Protein AF-0000000083613524 (afdb_homodimer)

Nearest PDB structures (foldseek):
  3ego-assembly1_B-2  TM=8.785E-01  e=1.538E-27  Bacillus subtilis
  5zix-assembly3_C  TM=8.534E-01  e=4.943E-21  Pseudomonas aeruginosa PAO1
  8wl3-assembly1_B-2  TM=7.524E-01  e=2.561E-20  Levilactobacillus brevis
  8wl4-assembly1_B-2  TM=7.448E-01  e=6.184E-20  Levilactobacillus brevis
  3g17-assembly2_F  TM=8.157E-01  e=2.336E-17  Staphylococcus aureus subsp. aureus Mu50

pLDDT: mean 93.04, std 8.12, range [31.61, 98.81]

Secondary structure (DSSP, 8-state):
-EEEEE--SHHHHHHHHHHHHH-S-EEEE-S-HHHHHHHHHH-EEEE-TTS-EEEE--EEESS-TT--TTEEEEE-S-GGGHHHHHHHHTTS-TT--EEE--SSSHHHHHHHTSS-S-EEEEEE-SEEEE-SSSEEEEES--EEEEEEEESS--GGGGGGGG---TTSEEEEES-HHHHHHHHHHHHHHHHHHHHHHT--GGGGGTSHHHHHHHHHHHHHHHHH-TTTTTT--HHHHHHHHHHTTTPPPHHHHHHHTT----HIIIIIHHHHHHHHTT---HHHHHHHHHHHHHHHHTTT-/-EEEEE--SHHHHHHHHHHHHH-S-EEEE-S-HHHHHHHHHH-EEEE-TTS-EEEE--EEESS-TT--TTEEEEE-S-GGGHHHHHHHHTTS-TT--EEE--SSSHHHHHHHTSS-S-EEEEEE-SEEEE-SSSEEEEES--EEEEEEEESS--GGGGGGGG---TTSEEEEES-HHHHHHHHHHHHHHHHHHHHHHT--GGGGGTSHHHHHHHHHHHHHHHHH-TTTTTT--HHHHHHHHHHTTTPPPHHHHHHHTT----HIIIIIHHHHHHHHTT---HHHHHHHHHHHHHHHHTTT-

InterPro domains:
  IPR003710 Ketopantoate reductase ApbA/PanE [TIGR00745] (3-296)
  IPR008927 6-phosphogluconate dehydrogenase-like, C-terminal domain superfamily [SSF48179] (178-295)
  IPR013328 6-phosphogluconate dehydrogenase, domain 2 [G3DSA:1.10.1040.10] (176-299)
  IPR013332 Ketopantoate reductase, N-terminal domain [PF02558] (3-147)
  IPR013752 Ketopantoate reductase, C-terminal domain [PF08546] (177-291)
  IPR036291 NAD(P)-binding domain superfamily [SSF51735] (1-154)
  IPR050838 2-dehydropantoate 2-reductase-like [PTHR43765] (1-292)

Radius of gyration: 30.4 Å; Cα contacts (8 Å, |Δi|>4): 1182; chains: 2; bounding box: 55×86×67 Å

Foldseek 3Di:
DAEEEEDDFFVSLVVQQLLQVQPVRYEYADQDPVLQVCCQVQNAWEQEPVRDIDGGRHHYHHADPPDDLLYAYEYEDEPVCVVVVLVRQLPDDLSHAYEYAYAFQPCVVVQVPRSHQKYKYKYWPWDWHDPDSRYIYTHHADEIEMEIDGHDDCVSVCSQVSRPDPSYHYHYDHDRNLVRQLVLLLCLLAQLVCQLVVAFLLVLCVDPVSLVLSVLSLVQLCVLCVPSCVPPDSVNSNVVSVVRVRDDDPNNVCVVVLHDGNLCRRLVNSQVSSVVSVGDRVSSVVSSVVSVVSNVCSVVD/DAEEEEDDFFVSLVVQQLLQVQPVRYEYADQDPVLQVCCQVQNAWEQEPVRDIDGGNHHYHHADPPDDLLYAYEYDDEPVCVVVVLVRQLPDDLSHAYEYAYAFQPCVVVQVPRSHQKYKYKYDPWDWHDPDSRYIYTHDADEIEMEIDGHDDCVSVCSQVSRPDPSYHYHYDHDRNLVRQLVLLLCLLAQLVCQLVVAFLLVLCVDPVSLVLSVLSLVQLCVLCVPSCVPPDSVNSNVVSVVRVVDDDPNNVCVVVLHDGNLCRRLVVSQVSSVVSVGDRVSSVVSSVVSVVSNVCSVVD

Sequence (602 aa):
MDIVVVGAGSVGMLIASYLAEANERVTLVVRRKEQAENLEKYGLVRKNIDGSLSKSRIRVAMNLENISKDTLVIIAVKYGQLKEIYKQLQTLHVETPLLFLQNGLAHFDEASMLPQRTIAFGSCQFGAQRENNVTVIHRGQGVLKIAVEKGDSKQPFSIFSKSSNELFQVFFENNAEKMLFEKALLNCFVNPLTAILKVKNGMLIENPQSLLLLENLYKELKAAFPEEMTSVKFEDVKNLCRNTAENTSSMLGDFLYGRPTEIETIVGAVLKRARKKGKQCPTLQTLYSLILIMEGSGEMMMDIVVVGAGSVGMLIASYLAEANERVTLVVRRKEQAENLEKYGLVRKNIDGSLSKSRIRVAMNLENISKDTLVIIAVKYGQLKEIYKQLQTLHVETPLLFLQNGLAHFDEASMLPQRTIAFGSCQFGAQRENNVTVIHRGQGVLKIAVEKGDSKQPFSIFSKSSNELFQVFFENNAEKMLFEKALLNCFVNPLTAILKVKNGMLIENPQSLLLLENLYKELKAAFPEEMTSVKFEDVKNLCRNTAENTSSMLGDFLYGRPTEIETIVGAVLKRARKKGKQCPTLQTLYSLILIMEGSGEMM

Solvent-accessible surface area (backbone atoms only — not comparable to full-atom values): 31672 Å² total; per-residue (Å²): 125,39,36,35,34,36,25,70,44,26,60,22,42,46,52,48,50,54,48,26,71,71,31,79,52,32,32,42,23,31,90,50,66,68,38,44,52,44,24,66,72,71,21,40,34,36,35,41,78,87,67,49,77,46,78,31,70,53,47,70,39,74,62,82,73,92,66,60,51,66,23,39,38,34,41,32,44,56,71,91,53,42,68,68,49,48,62,57,57,67,71,48,53,44,72,24,35,38,35,39,50,45,76,32,48,61,58,54,66,61,60,67,68,49,78,42,50,30,34,30,38,31,48,74,53,46,37,52,39,56,76,55,74,36,34,23,32,46,36,66,86,40,42,35,37,37,9,54,68,38,56,91,71,64,65,84,60,47,64,56,66,63,42,82,47,85,77,51,43,63,45,80,49,82,48,32,69,61,57,34,47,54,52,27,56,58,41,57,67,45,28,53,56,25,37,75,68,69,44,41,36,30,55,43,73,70,37,73,46,43,36,48,52,45,50,53,42,49,53,34,48,38,72,53,35,49,78,84,34,64,85,57,52,72,66,54,56,52,44,52,28,56,78,37,26,88,36,69,39,71,43,30,50,22,55,76,68,74,42,83,60,59,54,58,26,24,50,45,38,52,51,52,54,24,45,74,70,72,32,74,45,52,51,55,50,48,48,52,33,51,50,55,44,54,59,59,46,53,74,74,96,125,40,36,36,34,37,25,71,44,26,61,22,41,47,53,48,49,55,47,26,71,70,33,78,52,32,32,41,24,32,90,52,67,67,38,43,53,46,25,67,71,71,20,41,33,36,36,39,77,89,66,49,78,46,77,29,70,52,45,70,41,72,63,82,73,90,67,59,52,67,26,39,38,34,40,32,45,57,71,91,54,43,68,66,47,50,62,58,56,67,72,47,55,44,70,22,35,36,35,38,48,46,78,31,49,61,58,55,66,62,61,68,67,48,78,42,50,31,35,29,38,31,50,72,53,47,38,52,40,57,77,56,75,35,34,25,33,46,36,67,87,38,41,36,37,38,10,56,68,38,57,91,70,63,64,84,61,47,64,55,66,64,42,80,47,87,78,51,41,64,47,80,48,82,47,31,67,60,55,34,48,54,51,26,56,57,41,57,66,46,28,54,56,25,37,74,69,69,45,42,35,32,56,43,74,70,37,70,48,43,36,50,51,44,50,51,43,49,54,32,48,37,70,52,35,50,77,82,34,63,84,58,51,71,64,53,57,52,44,54,28,56,78,38,26,88,37,68,40,71,42,29,50,21,54,76,68,74,42,82,62,60,55,58,25,24,49,45,39,52,52,51,55,23,46,76,71,72,35,74,44,53,50,55,51,46,46,51,33,51,50,55,45,54,60,58,46,53,75,73,96

Structure (mmCIF, N/CA/C/O backbone):
data_AF-0000000083613524-model_v1
#
loop_
_entity.id
_entity.type
_entity.pdbx_description
1 polymer '2-dehydropantoate 2-reductase'
#
loop_
_atom_site.group_PDB
_atom_site.id
_atom_site.type_symbol
_atom_site.label_atom_id
_atom_site.label_alt_id
_atom_site.label_comp_id
_atom_site.label_asym_id
_atom_site.label_entity_id
_atom_site.label_seq_id
_atom_site.pdbx_PDB_ins_code
_atom_site.Cartn_x
_atom_site.Cartn_y
_atom_site.Cartn_z
_atom_site.occupancy
_atom_site.B_iso_or_equiv
_atom_site.auth_seq_id
_atom_site.auth_comp_id
_atom_site.auth_asym_id
_atom_site.auth_atom_id
_atom_site.pdbx_PDB_model_num
ATOM 1 N N . MET A 1 1 ? -2.016 42.875 19.172 1 81.19 1 MET A N 1
ATOM 2 C CA . MET A 1 1 ? -2.111 41.5 19.688 1 81.19 1 MET A CA 1
ATOM 3 C C . MET A 1 1 ? -0.883 40.688 19.281 1 81.19 1 MET A C 1
ATOM 5 O O . MET A 1 1 ? -0.384 40.812 18.172 1 81.19 1 MET A O 1
ATOM 9 N N . ASP A 1 2 ? -0.199 40.031 20.234 1 91.12 2 ASP A N 1
ATOM 10 C CA . ASP A 1 2 ? 0.959 39.188 19.984 1 91.12 2 ASP A CA 1
ATOM 11 C C . ASP A 1 2 ? 0.532 37.812 19.438 1 91.12 2 ASP A C 1
ATOM 13 O O . ASP A 1 2 ? -0.579 37.375 19.703 1 91.12 2 ASP A O 1
ATOM 17 N N . ILE A 1 3 ? 1.382 37.312 18.594 1 95.25 3 ILE A N 1
ATOM 18 C CA . ILE A 1 3 ? 1.096 36 18.016 1 95.25 3 ILE A CA 1
ATOM 19 C C . ILE A 1 3 ? 2.229 35.031 18.359 1 95.25 3 ILE A C 1
ATOM 21 O O . ILE A 1 3 ? 3.406 35.375 18.234 1 95.25 3 ILE A O 1
ATOM 25 N N . VAL A 1 4 ? 1.85 33.875 18.812 1 97 4 VAL A N 1
ATOM 26 C CA . VAL A 1 4 ? 2.812 32.812 19.031 1 97 4 VAL A CA 1
ATOM 27 C C . VAL A 1 4 ? 2.432 31.594 18.203 1 97 4 VAL A C 1
ATOM 29 O O . VAL A 1 4 ? 1.293 31.125 18.266 1 97 4 VAL A O 1
ATOM 32 N N . VAL A 1 5 ? 3.318 31.125 17.406 1 97.44 5 VAL A N 1
ATOM 33 C CA . VAL A 1 5 ? 3.137 29.906 16.625 1 97.44 5 VAL A CA 1
ATOM 34 C C . VAL A 1 5 ? 3.975 28.781 17.219 1 97.44 5 VAL A C 1
ATOM 36 O O . VAL A 1 5 ? 5.203 28.875 17.281 1 97.44 5 VAL A O 1
ATOM 39 N N . VAL A 1 6 ? 3.262 27.75 17.641 1 97.81 6 VAL A N 1
ATOM 40 C CA . VAL A 1 6 ? 3.941 26.609 18.266 1 97.81 6 VAL A CA 1
ATOM 41 C C . VAL A 1 6 ? 4.219 25.547 17.219 1 97.81 6 VAL A C 1
ATOM 43 O O . VAL A 1 6 ? 3.293 24.906 16.719 1 97.81 6 VAL A O 1
ATOM 46 N N . GLY A 1 7 ? 5.461 25.297 16.953 1 96.69 7 GLY A N 1
ATOM 47 C CA . GLY A 1 7 ? 5.852 24.312 15.953 1 96.69 7 GLY A CA 1
ATOM 48 C C . GLY A 1 7 ? 6.469 24.953 14.719 1 96.69 7 GLY A C 1
ATOM 49 O O . GLY A 1 7 ? 5.773 25.609 13.945 1 96.69 7 GLY A O 1
ATOM 50 N N . ALA A 1 8 ? 7.723 24.672 14.492 1 95.62 8 ALA A N 1
ATOM 51 C CA . ALA A 1 8 ? 8.445 25.219 13.344 1 95.62 8 ALA A CA 1
ATOM 52 C C . ALA A 1 8 ? 8.617 24.156 12.258 1 95.62 8 ALA A C 1
ATOM 54 O O . ALA A 1 8 ? 9.734 23.938 11.773 1 95.62 8 ALA A O 1
ATOM 55 N N . GLY A 1 9 ? 7.535 23.469 11.984 1 93.69 9 GLY A N 1
ATOM 56 C CA . GLY A 1 9 ? 7.457 22.609 10.805 1 93.69 9 GLY A CA 1
ATOM 57 C C . GLY A 1 9 ? 7.008 23.359 9.562 1 93.69 9 GLY A C 1
ATOM 58 O O . GLY A 1 9 ? 7.023 24.594 9.523 1 93.69 9 GLY A O 1
ATOM 59 N N . SER A 1 10 ? 6.621 22.609 8.578 1 93.19 10 SER A N 1
ATOM 60 C CA . SER A 1 10 ? 6.242 23.203 7.301 1 93.19 10 SER A CA 1
ATOM 61 C C . SER A 1 10 ? 5.094 24.188 7.465 1 93.19 10 SER A C 1
ATOM 63 O O . SER A 1 10 ? 5.215 25.359 7.09 1 93.19 10 SER A O 1
ATOM 65 N N . VAL A 1 11 ? 4.039 23.75 8.094 1 94.31 11 VAL A N 1
ATOM 66 C CA . VAL A 1 11 ? 2.848 24.578 8.242 1 94.31 11 VAL A CA 1
ATOM 67 C C . VAL A 1 11 ? 3.135 25.75 9.188 1 94.31 11 VAL A C 1
ATOM 69 O O . VAL A 1 11 ? 2.787 26.891 8.898 1 94.31 11 VAL A O 1
ATOM 72 N N . GLY A 1 12 ? 3.775 25.484 10.266 1 96.5 12 GLY A N 1
ATOM 73 C CA . GLY A 1 12 ? 4.094 26.516 11.234 1 96.5 12 GLY A CA 1
ATOM 74 C C . GLY A 1 12 ? 4.965 27.625 10.664 1 96.5 12 GLY A C 1
ATOM 75 O O . GLY A 1 12 ? 4.668 28.812 10.828 1 96.5 12 GLY A O 1
ATOM 76 N N . MET A 1 13 ? 5.969 27.219 9.977 1 96.75 13 MET A N 1
ATOM 77 C CA . MET A 1 13 ? 6.871 28.203 9.383 1 96.75 13 MET A CA 1
ATOM 78 C C . MET A 1 13 ? 6.16 29.016 8.305 1 96.75 13 MET A C 1
ATOM 80 O O . MET A 1 13 ? 6.375 30.234 8.195 1 96.75 13 MET A O 1
ATOM 84 N N . LEU A 1 14 ? 5.352 28.359 7.555 1 94.94 14 LEU A N 1
ATOM 85 C CA . LEU A 1 14 ? 4.645 29.062 6.492 1 94.94 14 LEU A CA 1
ATOM 86 C C . LEU A 1 14 ? 3.684 30.094 7.074 1 94.94 14 LEU A C 1
ATOM 88 O O . LEU A 1 14 ? 3.699 31.266 6.68 1 94.94 14 LEU A O 1
ATOM 92 N N . ILE A 1 15 ? 2.914 29.672 8.031 1 94.44 15 ILE A N 1
ATOM 93 C CA . ILE A 1 15 ? 1.947 30.562 8.664 1 94.44 15 ILE A CA 1
ATOM 94 C C . ILE A 1 15 ? 2.678 31.719 9.352 1 94.44 15 ILE A C 1
ATOM 96 O O . ILE A 1 15 ? 2.301 32.875 9.195 1 94.44 15 ILE A O 1
ATOM 100 N N . ALA A 1 16 ? 3.705 31.391 10.047 1 95.69 16 ALA A N 1
ATOM 101 C CA . ALA A 1 16 ? 4.5 32.406 10.727 1 95.69 16 ALA A CA 1
ATOM 102 C C . ALA A 1 16 ? 5.07 33.438 9.734 1 95.69 16 ALA A C 1
ATOM 104 O O . ALA A 1 16 ? 5.105 34.625 10.008 1 95.69 16 ALA A O 1
ATOM 105 N N . SER A 1 17 ? 5.496 32.969 8.625 1 94.75 17 SER A N 1
ATOM 106 C CA . SER A 1 17 ? 6.102 33.844 7.629 1 94.75 17 SER A CA 1
ATOM 107 C C . SER A 1 17 ? 5.086 34.844 7.09 1 94.75 17 SER A C 1
ATOM 109 O O . SER A 1 17 ? 5.406 36.031 6.91 1 94.75 17 SER A O 1
ATOM 111 N N . TYR A 1 18 ? 3.926 34.438 6.828 1 93 18 TYR A N 1
ATOM 112 C CA . TYR A 1 18 ? 2.887 35.344 6.32 1 93 18 TYR A CA 1
ATOM 113 C C . TYR A 1 18 ? 2.449 36.312 7.395 1 93 18 TYR A C 1
ATOM 115 O O . TYR A 1 18 ? 2.242 37.5 7.109 1 93 18 TYR A O 1
ATOM 123 N N . LEU A 1 19 ? 2.277 35.812 8.594 1 92.94 19 LEU A N 1
ATOM 124 C CA . LEU A 1 19 ? 1.847 36.688 9.68 1 92.94 19 LEU A CA 1
ATOM 125 C C . LEU A 1 19 ? 2.918 37.719 10.008 1 92.94 19 LEU A C 1
ATOM 127 O O . LEU A 1 19 ? 2.6 38.875 10.336 1 92.94 19 LEU A O 1
ATOM 131 N N . ALA A 1 20 ? 4.145 37.312 9.898 1 92.12 20 ALA A N 1
ATOM 132 C CA . ALA A 1 20 ? 5.258 38.219 10.211 1 92.12 20 ALA A CA 1
ATOM 133 C C . ALA A 1 20 ? 5.355 39.344 9.188 1 92.12 20 ALA A C 1
ATOM 135 O O . ALA A 1 20 ? 5.875 40.406 9.484 1 92.12 20 ALA A O 1
ATOM 136 N N . GLU A 1 21 ? 4.883 39.062 8.055 1 87.62 21 GLU A N 1
ATOM 137 C CA . GLU A 1 21 ? 4.848 40.125 7.035 1 87.62 21 GLU A CA 1
ATOM 138 C C . GLU A 1 21 ? 3.928 41.25 7.453 1 87.62 21 GLU A C 1
ATOM 140 O O . GLU A 1 21 ? 4.18 42.406 7.113 1 87.62 21 GLU A O 1
ATOM 145 N N . ALA A 1 22 ? 2.912 40.906 8.078 1 78.69 22 ALA A N 1
ATOM 146 C CA . ALA A 1 22 ? 1.889 41.906 8.43 1 78.69 22 ALA A CA 1
ATOM 147 C C . ALA A 1 22 ? 2.059 42.375 9.867 1 78.69 22 ALA A C 1
ATOM 149 O O . ALA A 1 22 ? 1.497 43.406 10.266 1 78.69 22 ALA A O 1
ATOM 150 N N . ASN A 1 23 ? 2.664 41.594 10.57 1 75.88 23 ASN A N 1
ATOM 151 C CA . ASN A 1 23 ? 2.752 41.812 12.008 1 75.88 23 ASN A CA 1
ATOM 152 C C . ASN A 1 23 ? 4.164 41.562 12.531 1 75.88 23 ASN A C 1
ATOM 154 O O . ASN A 1 23 ? 4.648 40.438 12.492 1 75.88 23 ASN A O 1
ATOM 158 N N . GLU A 1 24 ? 4.719 42.469 13.172 1 70.12 24 GLU A N 1
ATOM 159 C CA . GLU A 1 24 ? 6.094 42.344 13.648 1 70.12 24 GLU A CA 1
ATOM 160 C C . GLU A 1 24 ? 6.156 41.562 14.961 1 70.12 24 GLU A C 1
ATOM 162 O O . GLU A 1 24 ? 7.242 41.219 15.422 1 70.12 24 GLU A O 1
ATOM 167 N N . ARG A 1 25 ? 5.121 41.219 15.531 1 89.56 25 ARG A N 1
ATOM 168 C CA . ARG A 1 25 ? 5.105 40.594 16.859 1 89.56 25 ARG A CA 1
ATOM 169 C C . ARG A 1 25 ? 4.746 39.125 16.781 1 89.56 25 ARG A C 1
ATOM 171 O O . ARG A 1 25 ? 3.883 38.656 17.516 1 89.56 25 ARG A O 1
ATOM 178 N N . VAL A 1 26 ? 5.441 38.438 15.906 1 94.31 26 VAL A N 1
ATOM 179 C CA . VAL A 1 26 ? 5.246 37 15.773 1 94.31 26 VAL A CA 1
ATOM 180 C C . VAL A 1 26 ? 6.41 36.25 16.422 1 94.31 26 VAL A C 1
ATOM 182 O O . VAL A 1 26 ? 7.578 36.594 16.172 1 94.31 26 VAL A O 1
ATOM 185 N N . THR A 1 27 ? 6.125 35.375 17.375 1 96 27 THR A N 1
ATOM 186 C CA . THR A 1 27 ? 7.105 34.5 18 1 96 27 THR A CA 1
ATOM 187 C C . THR A 1 27 ? 6.91 33.062 17.531 1 96 27 THR A C 1
ATOM 189 O O . THR A 1 27 ? 5.797 32.531 17.578 1 96 27 THR A O 1
ATOM 192 N N . LEU A 1 28 ? 7.91 32.438 17.031 1 97.19 28 LEU A N 1
ATOM 193 C CA . LEU A 1 28 ? 7.91 31.031 16.625 1 97.19 28 LEU A CA 1
ATOM 194 C C . LEU A 1 28 ? 8.562 30.156 17.688 1 97.19 28 LEU A C 1
ATOM 196 O O . LEU A 1 28 ? 9.719 30.375 18.062 1 97.19 28 LEU A O 1
ATOM 200 N N . VAL A 1 29 ? 7.789 29.234 18.203 1 96.88 29 VAL A N 1
ATOM 201 C CA . VAL A 1 29 ? 8.305 28.328 19.219 1 96.88 29 VAL A CA 1
ATOM 202 C C . VAL A 1 29 ? 8.891 27.078 18.531 1 96.88 29 VAL A C 1
ATOM 204 O O . VAL A 1 29 ? 8.203 26.391 17.781 1 96.88 29 VAL A O 1
ATOM 207 N N . VAL A 1 30 ? 10.125 26.812 18.844 1 96.25 30 VAL A N 1
ATOM 208 C CA . VAL A 1 30 ? 10.836 25.703 18.234 1 96.25 30 VAL A CA 1
ATOM 209 C C . VAL A 1 30 ? 11.297 24.734 19.312 1 96.25 30 VAL A C 1
ATOM 211 O O . VAL A 1 30 ? 11.383 25.094 20.484 1 96.25 30 VAL A O 1
ATOM 214 N N . ARG A 1 31 ? 11.531 23.453 18.906 1 91.69 31 ARG A N 1
ATOM 215 C CA . ARG A 1 31 ? 11.977 22.438 19.859 1 91.69 31 ARG A CA 1
ATOM 216 C C . ARG A 1 31 ? 13.5 22.312 19.859 1 91.69 31 ARG A C 1
ATOM 218 O O . ARG A 1 31 ? 14.102 21.984 20.875 1 91.69 31 ARG A O 1
ATOM 225 N N . ARG A 1 32 ? 14.172 22.5 18.688 1 92.5 32 ARG A N 1
ATOM 226 C CA . ARG A 1 32 ? 15.609 22.281 18.531 1 92.5 32 ARG A CA 1
ATOM 227 C C . ARG A 1 32 ? 16.375 23.594 18.672 1 92.5 32 ARG A C 1
ATOM 229 O O . ARG A 1 32 ? 16.062 24.562 17.984 1 92.5 32 ARG A O 1
ATOM 236 N N . LYS A 1 33 ? 17.375 23.547 19.406 1 95.31 33 LYS A N 1
ATOM 237 C CA . LYS A 1 33 ? 18.203 24.719 19.641 1 95.31 33 LYS A CA 1
ATOM 238 C C . LYS A 1 33 ? 18.875 25.188 18.344 1 95.31 33 LYS A C 1
ATOM 240 O O . LYS A 1 33 ? 19 26.391 18.094 1 95.31 33 LYS A O 1
ATOM 245 N N . GLU A 1 34 ? 19.25 24.25 17.609 1 96.5 34 GLU A N 1
ATOM 246 C CA . GLU A 1 34 ? 19.906 24.578 16.344 1 96.5 34 GLU A CA 1
ATOM 247 C C . GLU A 1 34 ? 18.984 25.375 15.43 1 96.5 34 GLU A C 1
ATOM 249 O O . GLU A 1 34 ? 19.422 26.344 14.805 1 96.5 34 GLU A O 1
ATOM 254 N N . GLN A 1 35 ? 17.797 25 15.383 1 96.75 35 GLN A N 1
ATOM 255 C CA . GLN A 1 35 ? 16.844 25.734 14.555 1 96.75 35 GLN A CA 1
ATOM 256 C C . GLN A 1 35 ? 16.609 27.141 15.109 1 96.75 35 GLN A C 1
ATOM 258 O O . GLN A 1 35 ? 16.484 28.094 14.344 1 96.75 35 GLN A O 1
ATOM 263 N N . ALA A 1 36 ? 16.562 27.25 16.391 1 96.62 36 ALA A N 1
ATOM 264 C CA . ALA A 1 36 ? 16.391 28.547 17.031 1 96.62 36 ALA A CA 1
ATOM 265 C C . ALA A 1 36 ? 17.516 29.5 16.656 1 96.62 36 ALA A C 1
ATOM 267 O O . ALA A 1 36 ? 17.266 30.641 16.25 1 96.62 36 ALA A O 1
ATOM 268 N N . GLU A 1 37 ? 18.688 28.969 16.719 1 96.69 37 GLU A N 1
ATOM 269 C CA . GLU A 1 37 ? 19.859 29.781 16.422 1 96.69 37 GLU A CA 1
ATOM 270 C C . GLU A 1 37 ? 19.875 30.203 14.953 1 96.69 37 GLU A C 1
ATOM 272 O O . GLU A 1 37 ? 20.188 31.359 14.641 1 96.69 37 GLU A O 1
ATOM 277 N N . ASN A 1 38 ? 19.531 29.328 14.125 1 96.94 38 ASN A N 1
ATOM 278 C CA . ASN A 1 38 ? 19.516 29.625 12.703 1 96.94 38 ASN A CA 1
ATOM 279 C C . ASN A 1 38 ? 18.438 30.656 12.359 1 96.94 38 ASN A C 1
ATOM 281 O O . ASN A 1 38 ? 18.672 31.562 11.562 1 96.94 38 ASN A O 1
ATOM 285 N N . LEU A 1 39 ? 17.328 30.5 12.969 1 96.88 39 LEU A N 1
ATOM 286 C CA . LEU A 1 39 ? 16.234 31.438 12.727 1 96.88 39 LEU A CA 1
ATOM 287 C C . LEU A 1 39 ? 16.578 32.844 13.234 1 96.88 39 LEU A C 1
ATOM 289 O O . LEU A 1 39 ? 16.25 33.844 12.594 1 96.88 39 LEU A O 1
ATOM 293 N N . GLU A 1 40 ? 17.25 32.906 14.312 1 95 40 GLU A N 1
ATOM 294 C CA . GLU A 1 40 ? 17.688 34.188 14.867 1 95 40 GLU A CA 1
ATOM 295 C C . GLU A 1 40 ? 18.75 34.844 13.992 1 95 40 GLU A C 1
ATOM 297 O O . GLU A 1 40 ? 18.75 36.062 13.812 1 95 40 GLU A O 1
ATOM 302 N N . LYS A 1 41 ? 19.547 34.062 13.484 1 94.69 41 LYS A N 1
ATOM 303 C CA . LYS A 1 41 ? 20.672 34.562 12.703 1 94.69 41 LYS A CA 1
ATOM 304 C C . LYS A 1 41 ? 20.25 34.938 11.289 1 94.69 41 LYS A C 1
ATOM 306 O O . LYS A 1 41 ? 20.656 35.969 10.758 1 94.69 41 LYS A O 1
ATOM 311 N N . TYR A 1 42 ? 19.422 34.125 10.703 1 95.25 42 TYR A N 1
ATOM 312 C CA . TYR A 1 42 ? 19.188 34.25 9.266 1 95.25 42 TYR A CA 1
ATOM 313 C C . TYR A 1 42 ? 17.766 34.719 8.984 1 95.25 42 TYR A C 1
ATOM 315 O O . TYR A 1 42 ? 17.438 35.094 7.859 1 95.25 42 TYR A O 1
ATOM 323 N N . GLY A 1 43 ? 16.922 34.688 10.031 1 95.75 43 GLY A N 1
ATOM 324 C CA . GLY A 1 43 ? 15.523 35 9.805 1 95.75 43 GLY A CA 1
ATOM 325 C C . GLY A 1 43 ? 14.758 33.844 9.18 1 95.75 43 GLY A C 1
ATOM 326 O O . GLY A 1 43 ? 15.328 32.781 8.938 1 95.75 43 GLY A O 1
ATOM 327 N N . LEU A 1 44 ? 13.461 34.031 9 1 97.44 44 LEU A N 1
ATOM 328 C CA . LEU A 1 44 ? 12.594 33.031 8.344 1 97.44 44 LEU A CA 1
ATOM 329 C C . LEU A 1 44 ? 12.422 33.375 6.867 1 97.44 44 LEU A C 1
ATOM 331 O O . LEU A 1 44 ? 12.031 34.5 6.523 1 97.44 44 LEU A O 1
ATOM 335 N N . VAL A 1 45 ? 12.734 32.375 6.031 1 97.62 45 VAL A N 1
ATOM 336 C CA . VAL A 1 45 ? 12.695 32.594 4.586 1 97.62 45 VAL A CA 1
ATOM 337 C C . VAL A 1 45 ? 11.57 31.781 3.965 1 97.62 45 VAL A C 1
ATOM 339 O O . VAL A 1 45 ? 11.445 30.578 4.23 1 97.62 45 VAL A O 1
ATOM 342 N N . ARG A 1 46 ? 10.773 32.438 3.186 1 96.75 46 ARG A N 1
ATOM 343 C CA . ARG A 1 46 ? 9.711 31.781 2.438 1 96.75 46 ARG A CA 1
ATOM 344 C C . ARG A 1 46 ? 9.977 31.844 0.938 1 96.75 46 ARG A C 1
ATOM 346 O O . ARG A 1 46 ? 10.172 32.938 0.378 1 96.75 46 ARG A O 1
ATOM 353 N N . LYS A 1 47 ? 10.07 30.656 0.36 1 96.44 47 LYS A N 1
ATOM 354 C CA . LYS A 1 47 ? 10.023 30.594 -1.098 1 96.44 47 LYS A CA 1
ATOM 355 C C . LYS A 1 47 ? 8.586 30.562 -1.604 1 96.44 47 LYS A C 1
ATOM 357 O O . LYS A 1 47 ? 7.867 29.594 -1.392 1 96.44 47 LYS A O 1
ATOM 362 N N . ASN A 1 48 ? 8.242 31.656 -2.291 1 93.69 48 ASN A N 1
ATOM 363 C CA . ASN A 1 48 ? 6.867 31.797 -2.754 1 93.69 48 ASN A CA 1
ATOM 364 C C . ASN A 1 48 ? 6.602 30.953 -3.996 1 93.69 48 ASN A C 1
ATOM 366 O O . ASN A 1 48 ? 7.539 30.469 -4.629 1 93.69 48 ASN A O 1
ATOM 370 N N . ILE A 1 49 ? 5.355 30.812 -4.344 1 89.25 49 ILE A N 1
ATOM 371 C CA . ILE A 1 49 ? 4.918 29.984 -5.461 1 89.25 49 ILE A CA 1
ATOM 372 C C . ILE A 1 49 ? 5.531 30.5 -6.762 1 89.25 49 ILE A C 1
ATOM 374 O O . ILE A 1 49 ? 5.875 29.719 -7.648 1 89.25 49 ILE A O 1
ATOM 378 N N . ASP A 1 50 ? 5.715 31.797 -6.879 1 86.94 50 ASP A N 1
ATOM 379 C CA . ASP A 1 50 ? 6.242 32.406 -8.102 1 86.94 50 ASP A CA 1
ATOM 380 C C . ASP A 1 50 ? 7.77 32.375 -8.109 1 86.94 50 ASP A C 1
ATOM 382 O O . ASP A 1 50 ? 8.406 32.906 -9.031 1 86.94 50 ASP A O 1
ATOM 386 N N . GLY A 1 51 ? 8.328 31.812 -7.07 1 89.25 51 GLY A N 1
ATOM 387 C CA . GLY A 1 51 ? 9.773 31.672 -7.035 1 89.25 51 GLY A CA 1
ATOM 388 C C . GLY A 1 51 ? 10.469 32.781 -6.277 1 89.25 51 GLY A C 1
ATOM 389 O O . GLY A 1 51 ? 11.648 32.656 -5.934 1 89.25 51 GLY A O 1
ATOM 390 N N . SER A 1 52 ? 9.789 33.781 -5.965 1 93.62 52 SER A N 1
ATOM 391 C CA . SER A 1 52 ? 10.383 34.875 -5.215 1 93.62 52 SER A CA 1
ATOM 392 C C . SER A 1 52 ? 10.617 34.5 -3.76 1 93.62 52 SER A C 1
ATOM 394 O O . SER A 1 52 ? 10.023 33.531 -3.26 1 93.62 52 SER A O 1
ATOM 396 N N . LEU A 1 53 ? 11.516 35.25 -3.135 1 95.38 53 LEU A N 1
ATOM 397 C CA . LEU A 1 53 ? 11.852 34.969 -1.74 1 95.38 53 LEU A CA 1
ATOM 398 C C . LEU A 1 53 ? 11.344 36.094 -0.838 1 95.38 53 LEU A C 1
ATOM 400 O O . LEU A 1 53 ? 11.391 37.281 -1.21 1 95.38 53 LEU A O 1
ATOM 404 N N . SER A 1 54 ? 10.789 35.75 0.262 1 94.38 54 SER A N 1
ATOM 405 C CA . SER A 1 54 ? 10.422 36.688 1.328 1 94.38 54 SER A CA 1
ATOM 406 C C . SER A 1 54 ? 11.156 36.375 2.625 1 94.38 54 SER A C 1
ATOM 408 O O . SER A 1 54 ? 11.172 35.219 3.059 1 94.38 54 SER A O 1
ATOM 410 N N . LYS A 1 55 ? 11.781 37.375 3.166 1 94.94 55 LYS A N 1
ATOM 411 C CA . LYS A 1 55 ? 12.484 37.188 4.434 1 94.94 55 LYS A CA 1
ATOM 412 C C . LYS A 1 55 ? 11.805 37.969 5.555 1 94.94 55 LYS A C 1
ATOM 414 O O . LYS A 1 55 ? 11.484 39.156 5.387 1 94.94 55 LYS A O 1
ATOM 419 N N . SER A 1 56 ? 11.555 37.344 6.641 1 92.81 56 SER A N 1
ATOM 420 C CA . SER A 1 56 ? 10.93 38 7.789 1 92.81 56 SER A CA 1
ATOM 421 C C . SER A 1 56 ? 11.766 37.812 9.055 1 92.81 56 SER A C 1
ATOM 423 O O . SER A 1 56 ? 12.359 36.75 9.266 1 92.81 56 SER A O 1
ATOM 425 N N . ARG A 1 57 ? 11.805 38.906 9.781 1 89.06 57 ARG A N 1
ATOM 426 C CA . ARG A 1 57 ? 12.344 38.781 11.133 1 89.06 57 ARG A CA 1
ATOM 427 C C . ARG A 1 57 ? 11.289 38.281 12.102 1 89.06 57 ARG A C 1
ATOM 429 O O . ARG A 1 57 ? 10.156 38.781 12.109 1 89.06 57 ARG A O 1
ATOM 436 N N . ILE A 1 58 ? 11.617 37.219 12.797 1 92.44 58 ILE A N 1
ATOM 437 C CA . ILE A 1 58 ? 10.672 36.625 13.742 1 92.44 58 ILE A CA 1
ATOM 438 C C . ILE A 1 58 ? 11.367 36.375 15.07 1 92.44 58 ILE A C 1
ATOM 440 O O . ILE A 1 58 ? 12.578 36.156 15.117 1 92.44 58 ILE A O 1
ATOM 444 N N . ARG A 1 59 ? 10.695 36.562 16.141 1 93.88 59 ARG A N 1
ATOM 445 C CA . ARG A 1 59 ? 11.211 36.156 17.453 1 93.88 59 ARG A CA 1
ATOM 446 C C . ARG A 1 59 ? 11.141 34.625 17.594 1 93.88 59 ARG A C 1
ATOM 448 O O . ARG A 1 59 ? 10.289 33.969 16.984 1 93.88 59 ARG A O 1
ATOM 455 N N . VAL A 1 60 ? 12.086 34.062 18.312 1 96.12 60 VAL A N 1
ATOM 456 C CA . VAL A 1 60 ? 12.125 32.625 18.484 1 96.12 60 VAL A CA 1
ATOM 457 C C . VAL A 1 60 ? 12.133 32.281 19.984 1 96.12 60 VAL A C 1
ATOM 459 O O . VAL A 1 60 ? 12.75 33 20.781 1 96.12 60 VAL A O 1
ATOM 462 N N . ALA A 1 61 ? 11.367 31.344 20.391 1 95.38 61 ALA A N 1
ATOM 463 C CA . ALA A 1 61 ? 11.336 30.859 21.766 1 95.38 61 ALA A CA 1
ATOM 464 C C . ALA A 1 61 ? 11.406 29.328 21.797 1 95.38 61 ALA A C 1
ATOM 466 O O . ALA A 1 61 ? 11.164 28.656 20.797 1 95.38 61 ALA A O 1
ATOM 467 N N . MET A 1 62 ? 11.656 28.781 22.984 1 94.31 62 MET A N 1
ATOM 468 C CA . MET A 1 62 ? 11.781 27.328 23.125 1 94.31 62 MET A CA 1
ATOM 469 C C . MET A 1 62 ? 10.562 26.75 23.844 1 94.31 62 MET A C 1
ATOM 471 O O . MET A 1 62 ? 10.375 25.531 23.859 1 94.31 62 MET A O 1
ATOM 475 N N . ASN A 1 63 ? 9.805 27.609 24.438 1 91.38 63 ASN A N 1
ATOM 476 C CA . ASN A 1 63 ? 8.609 27.188 25.156 1 91.38 63 ASN A CA 1
ATOM 477 C C . ASN A 1 63 ? 7.582 28.297 25.25 1 91.38 63 ASN A C 1
ATOM 479 O O . ASN A 1 63 ? 7.797 29.391 24.734 1 91.38 63 ASN A O 1
ATOM 483 N N . LEU A 1 64 ? 6.414 28 25.859 1 92.56 64 LEU A N 1
ATOM 484 C CA . LEU A 1 64 ? 5.309 28.938 25.969 1 92.56 64 LEU A CA 1
ATOM 485 C C . LEU A 1 64 ? 5.324 29.625 27.328 1 92.56 64 LEU A C 1
ATOM 487 O O . LEU A 1 64 ? 4.285 30.078 27.812 1 92.56 64 LEU A O 1
ATOM 491 N N . GLU A 1 65 ? 6.379 29.875 27.891 1 87.25 65 GLU A N 1
ATOM 492 C CA . GLU A 1 65 ? 6.445 30.5 29.203 1 87.25 65 GLU A CA 1
ATOM 493 C C . GLU A 1 65 ? 6.266 32.031 29.094 1 87.25 65 GLU A C 1
ATOM 495 O O . GLU A 1 65 ? 6.719 32.625 28.141 1 87.25 65 GLU A O 1
ATOM 500 N N . ASN A 1 66 ? 5.562 32.625 30.031 1 84.19 66 ASN A N 1
ATOM 501 C CA . ASN A 1 66 ? 5.414 34.062 30.234 1 84.19 66 ASN A CA 1
ATOM 502 C C . ASN A 1 66 ? 4.707 34.719 29.047 1 84.19 66 ASN A C 1
ATOM 504 O O . ASN A 1 66 ? 5.145 35.781 28.562 1 84.19 66 ASN A O 1
ATOM 508 N N . ILE A 1 67 ? 3.703 34.062 28.531 1 89.75 67 ILE A N 1
ATOM 509 C CA . ILE A 1 67 ? 2.92 34.625 27.453 1 89.75 67 ILE A CA 1
ATOM 510 C C . ILE A 1 67 ? 1.773 35.469 28.016 1 89.75 67 ILE A C 1
ATOM 512 O O . ILE A 1 67 ? 1.151 35.062 29.016 1 89.75 67 ILE A O 1
ATOM 516 N N . SER A 1 68 ? 1.606 36.594 27.453 1 89 68 SER A N 1
ATOM 517 C CA . SER A 1 68 ? 0.512 37.469 27.859 1 89 68 SER A CA 1
ATOM 518 C C . SER A 1 68 ? -0.84 36.875 27.484 1 89 68 SER A C 1
ATOM 520 O O . SER A 1 68 ? -0.937 36.094 26.531 1 89 68 SER A O 1
ATOM 522 N N . LYS A 1 69 ? -1.878 37.312 28.25 1 88.94 69 LYS A N 1
ATOM 523 C CA . LYS A 1 69 ? -3.227 36.875 27.922 1 88.94 69 LYS A CA 1
ATOM 524 C C . LYS A 1 69 ? -3.697 37.469 26.594 1 88.94 69 LYS A C 1
ATOM 526 O O . LYS A 1 69 ? -4.617 36.938 25.969 1 88.94 69 LYS A O 1
ATOM 531 N N . ASP A 1 70 ? -3.1 38.562 26.234 1 89.56 70 ASP A N 1
ATOM 532 C CA . ASP A 1 70 ? -3.436 39.188 24.953 1 89.56 70 ASP A CA 1
ATOM 533 C C . ASP A 1 70 ? -2.584 38.625 23.828 1 89.56 70 ASP A C 1
ATOM 535 O O . ASP A 1 70 ? -2 39.406 23.047 1 89.56 70 ASP A O 1
ATOM 539 N N . THR A 1 71 ? -2.361 37.312 23.812 1 94.38 71 THR A N 1
ATOM 540 C CA . THR A 1 71 ? -1.575 36.625 22.812 1 94.38 71 THR A CA 1
ATOM 541 C C . THR A 1 71 ? -2.4 35.531 22.141 1 94.38 71 THR A C 1
ATOM 543 O O . THR A 1 71 ? -3.055 34.75 22.828 1 94.38 71 THR A O 1
ATOM 546 N N . LEU A 1 72 ? -2.467 35.594 20.797 1 95.88 72 LEU A N 1
ATOM 547 C CA . LEU A 1 72 ? -3.016 34.438 20.047 1 95.88 72 LEU A CA 1
ATOM 548 C C . LEU A 1 72 ? -1.988 33.312 19.938 1 95.88 72 LEU A C 1
ATOM 550 O O . LEU A 1 72 ? -0.869 33.562 19.469 1 95.88 72 LEU A O 1
ATOM 554 N N . VAL A 1 73 ? -2.371 32.125 20.359 1 97.56 73 VAL A N 1
ATOM 555 C CA . VAL A 1 73 ? -1.474 30.984 20.266 1 97.56 73 VAL A CA 1
ATOM 556 C C . VAL A 1 73 ? -1.962 30.031 19.156 1 97.56 73 VAL A C 1
ATOM 558 O O . VAL A 1 73 ? -3.084 29.531 19.219 1 97.56 73 VAL A O 1
ATOM 561 N N . ILE A 1 74 ? -1.099 29.797 18.156 1 97.75 74 ILE A N 1
ATOM 562 C CA . ILE A 1 74 ? -1.366 28.906 17.031 1 97.75 74 ILE A CA 1
ATOM 563 C C . ILE A 1 74 ? -0.57 27.625 17.203 1 97.75 74 ILE A C 1
ATOM 565 O O . ILE A 1 74 ? 0.661 27.641 17.266 1 97.75 74 ILE A O 1
ATOM 569 N N . ILE A 1 75 ? -1.277 26.516 17.297 1 98.25 75 ILE A N 1
ATOM 570 C CA . ILE A 1 75 ? -0.628 25.219 17.484 1 98.25 75 ILE A CA 1
ATOM 571 C C . ILE A 1 75 ? -0.471 24.531 16.125 1 98.25 75 ILE A C 1
ATOM 573 O O . ILE A 1 75 ? -1.446 24.031 15.555 1 98.25 75 ILE A O 1
ATOM 577 N N . ALA A 1 76 ? 0.761 24.438 15.68 1 97 76 ALA A N 1
ATOM 578 C CA . ALA A 1 76 ? 1.017 23.938 14.336 1 97 76 ALA A CA 1
ATOM 579 C C . ALA A 1 76 ? 1.946 22.719 14.367 1 97 76 ALA A C 1
ATOM 581 O O . ALA A 1 76 ? 2.629 22.438 13.383 1 97 76 ALA A O 1
ATOM 582 N N . VAL A 1 77 ? 1.993 22 15.492 1 95.06 77 VAL A N 1
ATOM 583 C CA . VAL A 1 77 ? 2.758 20.766 15.578 1 95.06 77 VAL A CA 1
ATOM 584 C C . VAL A 1 77 ? 1.919 19.594 15.062 1 95.06 77 VAL A C 1
ATOM 586 O O . VAL A 1 77 ? 0.695 19.703 14.953 1 95.06 77 VAL A O 1
ATOM 589 N N . LYS A 1 78 ? 2.531 18.516 14.789 1 92 78 LYS A N 1
ATOM 590 C CA . LYS A 1 78 ? 1.799 17.312 14.398 1 92 78 LYS A CA 1
ATOM 591 C C . LYS A 1 78 ? 1.091 16.688 15.602 1 92 78 LYS A C 1
ATOM 593 O O . LYS A 1 78 ? 1.478 16.922 16.75 1 92 78 LYS A O 1
ATOM 598 N N . TYR A 1 79 ? 0.172 15.891 15.312 1 92.31 79 TYR A N 1
ATOM 599 C CA . TYR A 1 79 ? -0.703 15.305 16.328 1 92.31 79 TYR A CA 1
ATOM 600 C C . TYR A 1 79 ? 0.109 14.609 17.406 1 92.31 79 TYR A C 1
ATOM 602 O O . TYR A 1 79 ? -0.216 14.711 18.594 1 92.31 79 TYR A O 1
ATOM 610 N N . GLY A 1 80 ? 1.124 13.867 17 1 88.44 80 GLY A N 1
ATOM 611 C CA . GLY A 1 80 ? 1.908 13.102 17.953 1 88.44 80 GLY A CA 1
ATOM 612 C C . GLY A 1 80 ? 2.555 13.953 19.016 1 88.44 80 GLY A C 1
ATOM 613 O O . GLY A 1 80 ? 2.889 13.461 20.094 1 88.44 80 GLY A O 1
ATOM 614 N N . GLN A 1 81 ? 2.682 15.195 18.828 1 91.62 81 GLN A N 1
ATOM 615 C CA . GLN A 1 81 ? 3.367 16.109 19.734 1 91.62 81 GLN A CA 1
ATOM 616 C C . GLN A 1 81 ? 2.369 16.875 20.594 1 91.62 81 GLN A C 1
ATOM 618 O O . GLN A 1 81 ? 2.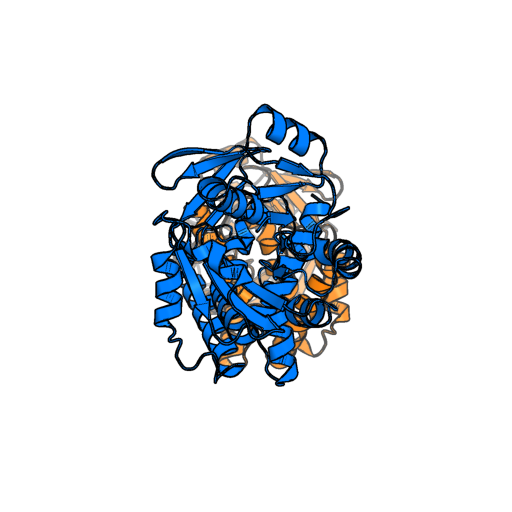762 17.609 21.5 1 91.62 81 GLN A O 1
ATOM 623 N N . LEU A 1 82 ? 1.104 16.719 20.391 1 94.62 82 LEU A N 1
ATOM 624 C CA . LEU A 1 82 ? 0.079 17.531 21.031 1 94.62 82 LEU A CA 1
ATOM 625 C C . LEU A 1 82 ? 0.009 17.25 22.531 1 94.62 82 LEU A C 1
ATOM 627 O O . LEU A 1 82 ? -0.287 18.141 23.328 1 94.62 82 LEU A O 1
ATOM 631 N N . LYS A 1 83 ? 0.274 16 22.906 1 91.19 83 LYS A N 1
ATOM 632 C CA . LYS A 1 83 ? 0.162 15.648 24.312 1 91.19 83 LYS A CA 1
ATOM 633 C C . LYS A 1 83 ? 1.031 16.547 25.172 1 91.19 83 LYS A C 1
ATOM 635 O O . LYS A 1 83 ? 0.58 17.047 26.219 1 91.19 83 LYS A O 1
ATOM 640 N N . GLU A 1 84 ? 2.227 16.734 24.797 1 92.25 84 GLU A N 1
ATOM 641 C CA . GLU A 1 84 ? 3.146 17.594 25.531 1 92.25 84 GLU A CA 1
ATOM 642 C C . GLU A 1 84 ? 2.705 19.047 25.484 1 92.25 84 GLU A C 1
ATOM 644 O O . GLU A 1 84 ? 2.834 19.781 26.469 1 92.25 84 GLU A O 1
ATOM 649 N N . ILE A 1 85 ? 2.191 19.438 24.406 1 95.25 85 ILE A N 1
ATOM 650 C CA . ILE A 1 85 ? 1.767 20.812 24.203 1 95.25 85 ILE A CA 1
ATOM 651 C C . ILE A 1 85 ? 0.535 21.109 25.062 1 95.25 85 ILE A C 1
ATOM 653 O O . ILE A 1 85 ? 0.4 22.188 25.625 1 95.25 85 ILE A O 1
ATOM 657 N N . TYR A 1 86 ? -0.347 20.141 25.172 1 96.12 86 TYR A N 1
ATOM 658 C CA . TYR A 1 86 ? -1.55 20.297 25.984 1 96.12 86 TYR A CA 1
ATOM 659 C C . TYR A 1 86 ? -1.196 20.672 27.406 1 96.12 86 TYR A C 1
ATOM 661 O O . TYR A 1 86 ? -1.848 21.531 28.016 1 96.12 86 TYR A O 1
ATOM 669 N N . LYS A 1 87 ? -0.199 20.062 27.906 1 94 87 LYS A N 1
ATOM 670 C CA . LYS A 1 87 ? 0.235 20.359 29.266 1 94 87 LYS A CA 1
ATOM 671 C C . LYS A 1 87 ? 0.62 21.828 29.422 1 94 87 LYS A C 1
ATOM 673 O O . LYS A 1 87 ? 0.302 22.453 30.438 1 94 87 LYS A O 1
ATOM 678 N N . GLN A 1 88 ? 1.261 22.328 28.453 1 94.25 88 GLN A N 1
ATOM 679 C CA . GLN A 1 88 ? 1.668 23.734 28.469 1 94.25 88 GLN A CA 1
ATOM 680 C C . GLN A 1 88 ? 0.465 24.656 28.312 1 94.25 88 GLN A C 1
ATOM 682 O O . GLN A 1 88 ? 0.375 25.688 28.969 1 94.25 88 GLN A O 1
ATOM 687 N N . LEU A 1 89 ? -0.428 24.297 27.484 1 96.19 89 LEU A N 1
ATOM 688 C CA . LEU A 1 89 ? -1.596 25.125 27.188 1 96.19 89 LEU A CA 1
ATOM 689 C C . LEU A 1 89 ? -2.496 25.234 28.422 1 96.19 89 LEU A C 1
ATOM 691 O O . LEU A 1 89 ? -3.143 26.266 28.625 1 96.19 89 LEU A O 1
ATOM 695 N N . GLN A 1 90 ? -2.518 24.219 29.234 1 94.62 90 GLN A N 1
ATOM 696 C CA . GLN A 1 90 ? -3.344 24.203 30.438 1 94.62 90 GLN A CA 1
ATOM 697 C C . GLN A 1 90 ? -2.93 25.297 31.406 1 94.62 90 GLN A C 1
ATOM 699 O O . GLN A 1 90 ? -3.736 25.734 32.219 1 94.62 90 GLN A O 1
ATOM 704 N N . THR A 1 91 ? -1.72 25.734 31.281 1 92.75 91 THR A N 1
ATOM 705 C CA . THR A 1 91 ? -1.195 26.703 32.25 1 92.75 91 THR A CA 1
ATOM 706 C C . THR A 1 91 ? -1.39 28.125 31.734 1 92.75 91 THR A C 1
ATOM 708 O O . THR A 1 91 ? -1.2 29.094 32.469 1 92.75 91 THR A O 1
ATOM 711 N N . LEU A 1 92 ? -1.781 28.312 30.531 1 95.75 92 LEU A N 1
ATOM 712 C CA . LEU A 1 92 ? -2.002 29.641 29.969 1 95.75 92 LEU A CA 1
ATOM 713 C C . LEU A 1 92 ? -3.283 30.25 30.531 1 95.75 92 LEU A C 1
ATOM 715 O O . LEU A 1 92 ? -4.164 29.547 31 1 95.75 92 LEU A O 1
ATOM 719 N N . HIS A 1 93 ? -3.307 31.562 30.469 1 95.38 93 HIS A N 1
ATOM 720 C CA . HIS A 1 93 ? -4.5 32.25 30.922 1 95.38 93 HIS A CA 1
ATOM 721 C C . HIS A 1 93 ? -5.734 31.812 30.141 1 95.38 93 HIS A C 1
ATOM 723 O O . HIS A 1 93 ? -5.668 31.594 28.938 1 95.38 93 HIS A O 1
ATOM 729 N N . VAL A 1 94 ? -6.898 31.734 30.75 1 95.88 94 VAL A N 1
ATOM 730 C CA . VAL A 1 94 ? -8.133 31.203 30.172 1 95.88 94 VAL A CA 1
ATOM 731 C C . VAL A 1 94 ? -8.617 32.125 29.047 1 95.88 94 VAL A C 1
ATOM 733 O O . VAL A 1 94 ? -9.359 31.688 28.172 1 95.88 94 VAL A O 1
ATOM 736 N N . GLU A 1 95 ? -8.125 33.344 29.047 1 95.06 95 GLU A N 1
ATOM 737 C CA . GLU A 1 95 ? -8.57 34.281 28.047 1 95.06 95 GLU A CA 1
ATOM 738 C C . GLU A 1 95 ? -7.711 34.219 26.781 1 95.06 95 GLU A C 1
ATOM 740 O O . GLU A 1 95 ? -8.039 34.844 25.766 1 95.06 95 GLU A O 1
ATOM 745 N N . THR A 1 96 ? -6.598 33.406 26.844 1 95.69 96 THR A N 1
ATOM 746 C CA . THR A 1 96 ? -5.711 33.281 25.688 1 95.69 96 THR A CA 1
ATOM 747 C C . THR A 1 96 ? -6.395 32.531 24.562 1 95.69 96 THR A C 1
ATOM 749 O O . THR A 1 96 ? -6.75 31.344 24.734 1 95.69 96 THR A O 1
ATOM 752 N N . PRO A 1 97 ? -6.621 33.156 23.406 1 96.69 97 PRO A N 1
ATOM 753 C CA . PRO A 1 97 ? -7.219 32.406 22.297 1 96.69 97 PRO A CA 1
ATOM 754 C C . PRO A 1 97 ? -6.266 31.391 21.688 1 96.69 97 PRO A C 1
ATOM 756 O O . PRO A 1 97 ? -5.066 31.656 21.562 1 96.69 97 PRO A O 1
ATOM 759 N N . LEU A 1 98 ? -6.809 30.156 21.328 1 97.81 98 LEU A N 1
ATOM 760 C CA . LEU A 1 98 ? -6.031 29.062 20.75 1 97.81 98 LEU A CA 1
ATOM 761 C C . LEU A 1 98 ? -6.543 28.719 19.359 1 97.81 98 LEU A C 1
ATOM 763 O O . LEU A 1 98 ? -7.754 28.688 19.125 1 97.81 98 LEU A O 1
ATOM 767 N N . LEU A 1 99 ? -5.605 28.5 18.406 1 97.94 99 LEU A N 1
ATOM 768 C CA . LEU A 1 99 ? -5.914 28.016 17.062 1 97.94 99 LEU A CA 1
ATOM 769 C C . LEU A 1 99 ? -5.129 26.734 16.766 1 97.94 99 LEU A C 1
ATOM 771 O O . LEU A 1 99 ? -3.895 26.75 16.75 1 97.94 99 LEU A O 1
ATOM 775 N N . PHE A 1 100 ? -5.848 25.641 16.516 1 98.19 100 PHE A N 1
ATOM 776 C CA . PHE A 1 100 ? -5.219 24.359 16.188 1 98.19 100 PHE A CA 1
ATOM 777 C C . PHE A 1 100 ? -5.195 24.125 14.688 1 98.19 100 PHE A C 1
ATOM 779 O O . PHE A 1 100 ? -6.215 24.297 14.016 1 98.19 100 PHE A O 1
ATOM 786 N N . LEU A 1 101 ? -4.02 23.672 14.148 1 96.88 101 LEU A N 1
ATOM 787 C CA . LEU A 1 101 ? -3.875 23.531 12.703 1 96.88 101 LEU A CA 1
ATOM 788 C C . LEU A 1 101 ? -3.521 22.094 12.32 1 96.88 101 LEU A C 1
ATOM 790 O O . LEU A 1 101 ? -2.887 21.859 11.297 1 96.88 101 LEU A O 1
ATOM 794 N N . GLN A 1 102 ? -3.84 21.125 13.164 1 95 102 GLN A N 1
ATOM 795 C CA . GLN A 1 102 ? -3.564 19.719 12.859 1 95 102 GLN A CA 1
ATOM 796 C C . GLN A 1 102 ? -4.477 19.203 11.75 1 95 102 GLN A C 1
ATOM 798 O O . GLN A 1 102 ? -5.594 19.703 11.578 1 95 102 GLN A O 1
ATOM 803 N N . ASN A 1 103 ? -3.93 18.25 11 1 92 103 ASN A N 1
ATOM 804 C CA . ASN A 1 103 ? -4.785 17.531 10.07 1 92 103 ASN A CA 1
ATOM 805 C C . ASN A 1 103 ? -5.59 16.438 10.781 1 92 103 ASN A C 1
ATOM 807 O O . ASN A 1 103 ? -5.113 15.836 11.742 1 92 103 ASN A O 1
ATOM 811 N N . GLY A 1 104 ? -6.793 16.266 10.281 1 93.81 104 GLY A N 1
ATOM 812 C CA . GLY A 1 104 ? -7.617 15.203 10.828 1 93.81 104 GLY A CA 1
ATOM 813 C C . GLY A 1 104 ? -8.539 15.672 11.938 1 93.81 104 GLY A C 1
ATOM 814 O O . GLY A 1 104 ? -8.82 16.875 12.047 1 93.81 104 GLY A O 1
ATOM 815 N N . LEU A 1 105 ? -9.055 14.672 12.75 1 93.19 105 LEU A N 1
ATOM 816 C CA . LEU A 1 105 ? -10.141 14.984 13.68 1 93.19 105 LEU A CA 1
ATOM 817 C C . LEU A 1 105 ? -9.805 14.508 15.086 1 93.19 105 LEU A C 1
ATOM 819 O O . LEU A 1 105 ? -10.508 14.844 16.047 1 93.19 105 LEU A O 1
ATOM 823 N N . ALA A 1 106 ? -8.766 13.859 15.195 1 91.44 106 ALA A N 1
ATOM 824 C CA . ALA A 1 106 ? -8.492 13.188 16.469 1 91.44 106 ALA A CA 1
ATOM 825 C C . ALA A 1 106 ? -8.289 14.203 17.594 1 91.44 106 ALA A C 1
ATOM 827 O O . ALA A 1 106 ? -8.617 13.93 18.75 1 91.44 106 ALA A O 1
ATOM 828 N N . HIS A 1 107 ? -7.758 15.375 17.297 1 95.19 107 HIS A N 1
ATOM 829 C CA . HIS A 1 107 ? -7.434 16.375 18.297 1 95.19 107 HIS A CA 1
ATOM 830 C C . HIS A 1 107 ? -8.672 17.188 18.688 1 95.19 107 HIS A C 1
ATOM 832 O O . HIS A 1 107 ? -8.648 17.922 19.688 1 95.19 107 HIS A O 1
ATOM 838 N N . PHE A 1 108 ? -9.742 17.109 17.953 1 96.44 108 PHE A N 1
ATOM 839 C CA . PHE A 1 108 ? -10.898 17.984 18.109 1 96.44 108 PHE A CA 1
ATOM 840 C C . PHE A 1 108 ? -11.453 17.906 19.531 1 96.44 108 PHE A C 1
ATOM 842 O O . PHE A 1 108 ? -11.57 18.938 20.203 1 96.44 108 PHE A O 1
ATOM 849 N N . ASP A 1 109 ? -11.711 16.641 19.938 1 94.12 109 ASP A N 1
ATOM 850 C CA . ASP A 1 109 ? -12.312 16.438 21.25 1 94.12 109 ASP A CA 1
ATOM 851 C C . ASP A 1 109 ? -11.336 16.828 22.359 1 94.12 109 ASP A C 1
ATOM 853 O O . ASP A 1 109 ? -11.727 17.453 23.344 1 94.12 109 ASP A O 1
ATOM 857 N N . GLU A 1 110 ? -10.141 16.469 22.203 1 95.31 110 GLU A N 1
ATOM 858 C CA . GLU A 1 110 ? -9.109 16.75 23.203 1 95.31 110 GLU A CA 1
ATOM 859 C C . GLU A 1 110 ? -8.922 18.25 23.391 1 95.31 110 GLU A C 1
ATOM 861 O O . GLU A 1 110 ? -8.922 18.75 24.516 1 95.31 110 GLU A O 1
ATOM 866 N N . ALA A 1 111 ? -8.766 18.938 22.328 1 96.81 111 ALA A N 1
ATOM 867 C CA . ALA A 1 111 ? -8.516 20.375 22.359 1 96.81 111 ALA A CA 1
ATOM 868 C C . ALA A 1 111 ? -9.727 21.125 22.906 1 96.81 111 ALA A C 1
ATOM 870 O O . ALA A 1 111 ? -9.578 22.125 23.609 1 96.81 111 ALA A O 1
ATOM 871 N N . SER A 1 112 ? -10.914 20.625 22.609 1 95.62 112 SER A N 1
ATOM 872 C CA . SER A 1 112 ? -12.156 21.297 23.031 1 95.62 112 SER A CA 1
ATOM 873 C C . SER A 1 112 ? -12.328 21.234 24.531 1 95.62 112 SER A C 1
ATOM 875 O O . SER A 1 112 ? -13.094 22.016 25.109 1 95.62 112 SER A O 1
ATOM 877 N N . MET A 1 113 ? -11.57 20.391 25.203 1 95.25 113 MET A N 1
ATOM 878 C CA . MET A 1 113 ? -11.703 20.203 26.641 1 95.25 113 MET A CA 1
ATOM 879 C C . MET A 1 113 ? -10.75 21.141 27.391 1 95.25 113 MET A C 1
ATOM 881 O O . MET A 1 113 ? -10.805 21.234 28.625 1 95.25 113 MET A O 1
ATOM 885 N N . LEU A 1 114 ? -9.906 21.875 26.719 1 97.56 114 LEU A N 1
ATOM 886 C CA . LEU A 1 114 ? -8.984 22.812 27.344 1 97.56 114 LEU A CA 1
ATOM 887 C C . LEU A 1 114 ? -9.742 23.938 28.031 1 97.56 114 LEU A C 1
ATOM 889 O O . LEU A 1 114 ? -10.867 24.266 27.656 1 97.56 114 LEU A O 1
ATOM 893 N N . PRO A 1 115 ? -9.156 24.578 29.047 1 96.75 115 PRO A N 1
ATOM 894 C CA . PRO A 1 115 ? -9.875 25.562 29.859 1 96.75 115 PRO A CA 1
ATOM 895 C C . PRO A 1 115 ? -10.062 26.891 29.156 1 96.75 115 PRO A C 1
ATOM 897 O O . PRO A 1 115 ? -10.859 27.734 29.594 1 96.75 115 PRO A O 1
ATOM 900 N N . GLN A 1 116 ? -9.344 27.172 28.109 1 96.81 116 GLN A N 1
ATOM 901 C CA . GLN A 1 116 ? -9.422 28.453 27.406 1 96.81 116 GLN A CA 1
ATOM 902 C C . GLN A 1 116 ? -10.844 28.719 26.906 1 96.81 116 GLN A C 1
ATOM 904 O O . GLN A 1 116 ? -11.539 27.797 26.469 1 96.81 116 GLN A O 1
ATOM 909 N N . ARG A 1 117 ? -11.227 30 26.844 1 96.5 117 ARG A N 1
ATOM 910 C CA . ARG A 1 117 ? -12.594 30.391 26.516 1 96.5 117 ARG A CA 1
ATOM 911 C C . ARG A 1 117 ? -12.789 30.516 25.016 1 96.5 117 ARG A C 1
ATOM 913 O O . ARG A 1 117 ? -13.922 30.484 24.531 1 96.5 117 ARG A O 1
ATOM 920 N N . THR A 1 118 ? -11.68 30.734 24.344 1 96.94 118 THR A N 1
ATOM 921 C CA . THR A 1 118 ? -11.727 30.875 22.906 1 96.94 118 THR A CA 1
ATOM 922 C C . THR A 1 118 ? -10.805 29.875 22.219 1 96.94 118 THR A C 1
ATOM 924 O O . THR A 1 118 ? -9.578 29.969 22.359 1 96.94 118 THR A O 1
ATOM 927 N N . ILE A 1 119 ? -11.391 28.859 21.5 1 98.06 119 ILE A N 1
ATOM 928 C CA . ILE A 1 119 ? -10.641 27.812 20.797 1 98.06 119 ILE A CA 1
ATOM 929 C C . ILE A 1 119 ? -11.164 27.688 19.375 1 98.06 119 ILE A C 1
ATOM 931 O O . ILE A 1 119 ? -12.375 27.562 19.156 1 98.06 119 ILE A O 1
ATOM 935 N N . ALA A 1 120 ? -10.273 27.812 18.438 1 98 120 ALA A N 1
ATOM 936 C CA . ALA A 1 120 ? -10.617 27.625 17.031 1 98 120 ALA A CA 1
ATOM 937 C C . ALA A 1 120 ? -9.773 26.531 16.391 1 98 120 ALA A C 1
ATOM 939 O O . ALA A 1 120 ? -8.75 26.125 16.938 1 98 120 ALA A O 1
ATOM 940 N N . PHE A 1 121 ? -10.297 25.984 15.32 1 98 121 PHE A N 1
ATOM 941 C CA . PHE A 1 121 ? -9.609 24.984 14.508 1 98 121 PHE A CA 1
ATOM 942 C C . PHE A 1 121 ? -9.438 25.484 13.078 1 98 121 PHE A C 1
ATOM 944 O O . PHE A 1 121 ? -10.32 26.141 12.531 1 98 121 PHE A O 1
ATOM 951 N N . GLY A 1 122 ? -8.273 25.188 12.57 1 97 122 GLY A N 1
ATOM 952 C CA . GLY A 1 122 ? -7.969 25.594 11.203 1 97 122 GLY A CA 1
ATOM 953 C C . GLY A 1 122 ? -7.723 24.406 10.281 1 97 122 GLY A C 1
ATOM 954 O O . GLY A 1 122 ? -7.246 23.359 10.711 1 97 122 GLY A O 1
ATOM 955 N N . SER A 1 123 ? -8.078 24.562 9.078 1 95.81 123 SER A N 1
ATOM 956 C CA . SER A 1 123 ? -7.809 23.641 7.977 1 95.81 123 SER A CA 1
ATOM 957 C C . SER A 1 123 ? -6.949 24.297 6.902 1 95.81 123 SER A C 1
ATOM 959 O O . SER A 1 123 ? -7.438 25.125 6.137 1 95.81 123 SER A O 1
ATOM 961 N N . CYS A 1 124 ? -5.719 23.922 6.875 1 93.25 124 CYS A N 1
ATOM 962 C CA . CYS A 1 124 ? -4.785 24.484 5.898 1 93.25 124 CYS A CA 1
ATOM 963 C C . CYS A 1 124 ? -4.852 23.719 4.582 1 93.25 124 CYS A C 1
ATOM 965 O O . CYS A 1 124 ? -4.676 22.484 4.562 1 93.25 124 CYS A O 1
ATOM 967 N N . GLN A 1 125 ? -5.043 24.422 3.504 1 89.88 125 GLN A N 1
ATOM 968 C CA . GLN A 1 125 ? -5.164 23.781 2.201 1 89.88 125 GLN A CA 1
ATOM 969 C C . GLN A 1 125 ? -4 24.156 1.29 1 89.88 125 GLN A C 1
ATOM 971 O O . GLN A 1 125 ? -3.922 23.688 0.15 1 89.88 125 GLN A O 1
ATOM 976 N N . PHE A 1 126 ? -3.094 24.984 1.817 1 87.12 126 PHE A N 1
ATOM 977 C CA . PHE A 1 126 ? -1.878 25.266 1.062 1 87.12 126 PHE A CA 1
ATOM 978 C C . PHE A 1 126 ? -0.847 24.156 1.261 1 87.12 126 PHE A C 1
ATOM 980 O O . PHE A 1 126 ? -0.773 23.562 2.334 1 87.12 126 PHE A O 1
ATOM 987 N N . GLY A 1 127 ? -0.065 23.969 0.196 1 87.31 127 GLY A N 1
ATOM 988 C CA . GLY A 1 127 ? 1.107 23.125 0.352 1 87.31 127 GLY A CA 1
ATOM 989 C C . GLY A 1 127 ? 2.268 23.828 1.026 1 87.31 127 GLY A C 1
ATOM 990 O O . GLY A 1 127 ? 2.506 25.016 0.783 1 87.31 127 GLY A O 1
ATOM 991 N N . ALA A 1 128 ? 2.816 23.203 1.982 1 90.94 128 ALA A N 1
ATOM 992 C CA . ALA A 1 128 ? 3.99 23.719 2.676 1 90.94 128 ALA A CA 1
ATOM 993 C C . ALA A 1 128 ? 5.07 22.656 2.811 1 90.94 128 ALA A C 1
ATOM 995 O O . ALA A 1 128 ? 4.77 21.5 3.1 1 90.94 128 ALA A O 1
ATOM 996 N N . GLN A 1 129 ? 6.285 23.078 2.521 1 90.69 129 GLN A N 1
ATOM 997 C CA . GLN A 1 129 ? 7.414 22.156 2.625 1 90.69 129 GLN A CA 1
ATOM 998 C C . GLN A 1 129 ? 8.617 22.828 3.27 1 90.69 129 GLN A C 1
ATOM 1000 O O . GLN A 1 129 ? 9.141 23.812 2.74 1 90.69 129 GLN A O 1
ATOM 1005 N N . ARG A 1 130 ? 8.953 22.266 4.355 1 92.38 130 ARG A N 1
ATOM 1006 C CA . ARG A 1 130 ? 10.164 22.781 5.004 1 92.38 130 ARG A CA 1
ATOM 1007 C C . ARG A 1 130 ? 11.414 22.312 4.266 1 92.38 130 ARG A C 1
ATOM 1009 O O . ARG A 1 130 ? 11.609 21.109 4.059 1 92.38 130 ARG A O 1
ATOM 1016 N N . GLU A 1 131 ? 12.219 23.172 3.814 1 93.12 131 GLU A N 1
ATOM 1017 C CA . GLU A 1 131 ? 13.438 22.844 3.08 1 93.12 131 GLU A CA 1
ATOM 1018 C C . GLU A 1 131 ? 14.617 22.656 4.027 1 93.12 131 GLU A C 1
ATOM 1020 O O . GLU A 1 131 ? 15.453 21.766 3.811 1 93.12 131 GLU A O 1
ATOM 1025 N N . ASN A 1 132 ? 14.734 23.5 4.992 1 94.25 132 ASN A N 1
ATOM 1026 C CA . ASN A 1 132 ? 15.766 23.453 6.023 1 94.25 132 ASN A CA 1
ATOM 1027 C C . ASN A 1 132 ? 15.312 24.125 7.312 1 94.25 132 ASN A C 1
ATOM 1029 O O . ASN A 1 132 ? 14.109 24.297 7.539 1 94.25 132 ASN A O 1
ATOM 1033 N N . ASN A 1 133 ? 16.234 24.547 8.109 1 95.31 133 ASN A N 1
ATOM 1034 C CA . ASN A 1 133 ? 15.898 25.062 9.438 1 95.31 133 ASN A CA 1
ATOM 1035 C C . ASN A 1 133 ? 15.227 26.438 9.352 1 95.31 133 ASN A C 1
ATOM 1037 O O . ASN A 1 133 ? 14.547 26.859 10.289 1 95.31 133 ASN A O 1
ATOM 1041 N N . VAL A 1 134 ? 15.391 27.141 8.258 1 96.88 134 VAL A N 1
ATOM 1042 C CA . VAL A 1 134 ? 14.93 28.531 8.258 1 96.88 134 VAL A CA 1
ATOM 1043 C C . VAL A 1 134 ? 14.062 28.781 7.023 1 96.88 134 VAL A C 1
ATOM 1045 O O . VAL A 1 134 ? 13.398 29.812 6.93 1 96.88 134 VAL A O 1
ATOM 1048 N N . THR A 1 135 ? 14.055 27.766 6.121 1 97.44 135 THR A N 1
ATOM 1049 C CA . THR A 1 135 ? 13.406 28.016 4.836 1 97.44 135 THR A CA 1
ATOM 1050 C C . THR A 1 135 ? 12.188 27.109 4.664 1 97.44 135 THR A C 1
ATOM 1052 O O . THR A 1 135 ? 12.281 25.891 4.863 1 97.44 135 THR A O 1
ATOM 1055 N N . VAL A 1 136 ? 11.047 27.719 4.289 1 96.5 136 VAL A N 1
ATOM 1056 C CA . VAL A 1 136 ? 9.828 26.984 3.959 1 96.5 136 VAL A CA 1
ATOM 1057 C C . VAL A 1 136 ? 9.367 27.359 2.553 1 96.5 136 VAL A C 1
ATOM 1059 O O . VAL A 1 136 ? 9.5 28.5 2.129 1 96.5 136 VAL A O 1
ATOM 1062 N N . ILE A 1 137 ? 8.914 26.344 1.836 1 94.44 137 ILE A N 1
ATOM 1063 C CA . ILE A 1 137 ? 8.43 26.547 0.474 1 94.44 137 ILE A CA 1
ATOM 1064 C C . ILE A 1 137 ? 6.902 26.484 0.457 1 94.44 137 ILE A C 1
ATOM 1066 O O . ILE A 1 137 ? 6.305 25.547 0.966 1 94.44 137 ILE A O 1
ATOM 1070 N N . HIS A 1 138 ? 6.293 27.547 -0.012 1 93.88 138 HIS A N 1
ATOM 1071 C CA . HIS A 1 138 ? 4.863 27.516 -0.293 1 93.88 138 HIS A CA 1
ATOM 1072 C C . HIS A 1 138 ? 4.57 26.766 -1.589 1 93.88 138 HIS A C 1
ATOM 1074 O O . HIS A 1 138 ? 4.832 27.281 -2.68 1 93.88 138 HIS A O 1
ATOM 1080 N N . ARG A 1 139 ? 4.008 25.484 -1.256 1 82.75 139 ARG A N 1
ATOM 1081 C CA . ARG A 1 139 ? 3.699 24.594 -2.371 1 82.75 139 ARG A CA 1
ATOM 1082 C C . ARG A 1 139 ? 2.209 24.625 -2.693 1 82.75 139 ARG A C 1
ATOM 1084 O O . ARG A 1 139 ? 1.372 24.469 -1.8 1 82.75 139 ARG A O 1
ATOM 1091 N N . GLY A 1 140 ? 1.809 25.031 -3.912 1 77.69 140 GLY A N 1
ATOM 1092 C CA . GLY A 1 140 ? 0.423 24.938 -4.348 1 77.69 140 GLY A CA 1
ATOM 1093 C C . GLY A 1 140 ? -0.466 26 -3.721 1 77.69 140 GLY A C 1
ATOM 1094 O O . GLY A 1 140 ? -0.39 26.25 -2.516 1 77.69 140 GLY A O 1
ATOM 1095 N N . GLN A 1 141 ? -1.287 26.594 -4.375 1 81.44 141 GLN A N 1
ATOM 1096 C CA . GLN A 1 141 ? -2.197 27.625 -3.898 1 81.44 141 GLN A CA 1
ATOM 1097 C C . GLN A 1 141 ? -3.383 27.016 -3.158 1 81.44 141 GLN A C 1
ATOM 1099 O O . GLN A 1 141 ? -3.867 25.953 -3.527 1 81.44 141 GLN A O 1
ATOM 1104 N N . GLY A 1 142 ? -3.717 27.531 -2.012 1 87.62 142 GLY A N 1
ATOM 1105 C CA . GLY A 1 142 ? -4.844 27.125 -1.186 1 87.62 142 GLY A CA 1
ATOM 1106 C C . GLY A 1 142 ? -5.273 28.203 -0.199 1 87.62 142 GLY A C 1
ATOM 1107 O O . GLY A 1 142 ? -4.867 29.359 -0.317 1 87.62 142 GLY A O 1
ATOM 1108 N N . VAL A 1 143 ? -6.191 27.781 0.61 1 91.56 143 VAL A N 1
ATOM 1109 C CA . VAL A 1 143 ? -6.715 28.734 1.586 1 91.56 143 VAL A CA 1
ATOM 1110 C C . VAL A 1 143 ? -6.574 28.172 2.994 1 91.56 143 VAL A C 1
ATOM 1112 O O . VAL A 1 143 ? -6.34 26.969 3.162 1 91.56 143 VAL A O 1
ATOM 1115 N N . LEU A 1 144 ? -6.59 29.016 3.947 1 94.38 144 LEU A N 1
ATOM 1116 C CA . LEU A 1 144 ? -6.762 28.641 5.348 1 94.38 144 LEU A CA 1
ATOM 1117 C C . LEU A 1 144 ? -8.203 28.875 5.797 1 94.38 144 LEU A C 1
ATOM 1119 O O . LEU A 1 144 ? -8.711 29.984 5.727 1 94.38 144 LEU A O 1
ATOM 1123 N N . LYS A 1 145 ? -8.852 27.828 6.195 1 95.69 145 LYS A N 1
ATOM 1124 C CA . LYS A 1 145 ? -10.172 27.953 6.797 1 95.69 145 LYS A CA 1
ATOM 1125 C C . LYS A 1 145 ? -10.094 27.906 8.32 1 95.69 145 LYS A C 1
ATOM 1127 O O . LYS A 1 145 ? -9.32 27.125 8.883 1 95.69 145 LYS A O 1
ATOM 1132 N N . ILE A 1 146 ? -10.852 28.781 8.992 1 96.81 146 ILE A N 1
ATOM 1133 C CA . ILE A 1 146 ? -10.867 28.828 10.453 1 96.81 146 ILE A CA 1
ATOM 1134 C C . ILE A 1 146 ? -12.305 28.766 10.961 1 96.81 146 ILE A C 1
ATOM 1136 O O . ILE A 1 146 ? -13.188 29.438 10.43 1 96.81 146 ILE A O 1
ATOM 1140 N N . ALA A 1 147 ? -12.539 27.938 11.914 1 96.88 147 ALA A N 1
ATOM 1141 C CA . ALA A 1 147 ? -13.836 27.859 12.578 1 96.88 147 ALA A CA 1
ATOM 1142 C C . ALA A 1 147 ? -13.68 27.906 14.094 1 96.88 147 ALA A C 1
ATOM 1144 O O . ALA A 1 147 ? -12.922 27.125 14.672 1 96.88 147 ALA A O 1
ATOM 1145 N N . VAL A 1 148 ? -14.445 28.844 14.727 1 97.12 148 VAL A N 1
ATOM 1146 C CA . VAL A 1 148 ? -14.414 28.969 16.188 1 97.12 148 VAL A CA 1
ATOM 1147 C C . VAL A 1 148 ? -15.336 27.922 16.812 1 97.12 148 VAL A C 1
ATOM 1149 O O . VAL A 1 148 ? -16.516 27.828 16.453 1 97.12 148 VAL A O 1
ATOM 1152 N N . GLU A 1 149 ? -14.734 27.047 17.625 1 96.44 149 GLU A N 1
ATOM 1153 C CA . GLU A 1 149 ? -15.508 26 18.297 1 96.44 149 GLU A CA 1
ATOM 1154 C C . GLU A 1 149 ? -16.016 26.469 19.656 1 96.44 149 GLU A C 1
ATOM 1156 O O . GLU A 1 149 ? -17.156 26.219 20.016 1 96.44 149 GLU A O 1
ATOM 1161 N N . LYS A 1 150 ? -15.125 27 20.391 1 95.75 150 LYS A N 1
ATOM 1162 C CA . LYS A 1 150 ? -15.43 27.547 21.703 1 95.75 150 LYS A CA 1
ATOM 1163 C C . LYS A 1 150 ? -15.273 29.062 21.719 1 95.75 150 LYS A C 1
ATOM 1165 O O . LYS A 1 150 ? -14.266 29.594 21.25 1 95.75 150 LYS A O 1
ATOM 1170 N N . GLY A 1 151 ? -16.297 29.734 22.266 1 92.75 151 GLY A N 1
ATOM 1171 C CA . GLY A 1 151 ? -16.297 31.188 22.297 1 92.75 151 GLY A CA 1
ATOM 1172 C C . GLY A 1 151 ? -17.125 31.812 21.172 1 92.75 151 GLY A C 1
ATOM 1173 O O . GLY A 1 151 ? -17.547 31.109 20.25 1 92.75 151 GLY A O 1
ATOM 1174 N N . ASP A 1 152 ? -17.453 33.094 21.297 1 83 152 ASP A N 1
ATOM 1175 C CA . ASP A 1 152 ? -18.391 33.719 20.375 1 83 152 ASP A CA 1
ATOM 1176 C C . ASP A 1 152 ? -17.688 34.781 19.516 1 83 152 ASP A C 1
ATOM 1178 O O . ASP A 1 152 ? -18.328 35.438 18.688 1 83 152 ASP A O 1
ATOM 1182 N N . SER A 1 153 ? -16.391 34.875 19.719 1 82.5 153 SER A N 1
ATOM 1183 C CA . SER A 1 153 ? -15.734 35.969 19 1 82.5 153 SER A CA 1
ATOM 1184 C C . SER A 1 153 ? -14.734 35.438 17.984 1 82.5 153 SER A C 1
ATOM 1186 O O . SER A 1 153 ? -13.93 34.562 18.297 1 82.5 153 SER A O 1
ATOM 1188 N N . LYS A 1 154 ? -14.875 36.031 16.734 1 86.94 154 LYS A N 1
ATOM 1189 C CA . LYS A 1 154 ? -13.859 35.812 15.711 1 86.94 154 LYS A CA 1
ATOM 1190 C C . LYS A 1 154 ? -12.766 36.875 15.789 1 86.94 154 LYS A C 1
ATOM 1192 O O . LYS A 1 154 ? -11.781 36.812 15.047 1 86.94 154 LYS A O 1
ATOM 1197 N N . GLN A 1 155 ? -12.852 37.656 16.703 1 87.44 155 GLN A N 1
ATOM 1198 C CA . GLN A 1 155 ? -12.016 38.844 16.766 1 87.44 155 GLN A CA 1
ATOM 1199 C C . GLN A 1 155 ? -10.539 38.469 16.922 1 87.44 155 GLN A C 1
ATOM 1201 O O . GLN A 1 155 ? -9.688 39 16.219 1 87.44 155 GLN A O 1
ATOM 1206 N N . PRO A 1 156 ? -10.242 37.531 17.766 1 90.38 156 PRO A N 1
ATOM 1207 C CA . PRO A 1 156 ? -8.82 37.188 17.938 1 90.38 156 PRO A CA 1
ATOM 1208 C C . PRO A 1 156 ? -8.188 36.656 16.656 1 90.38 156 PRO A C 1
ATOM 1210 O O . PRO A 1 156 ? -6.965 36.719 16.5 1 90.38 156 PRO A O 1
ATOM 1213 N N . PHE A 1 157 ? -9.039 36.188 15.781 1 92.19 15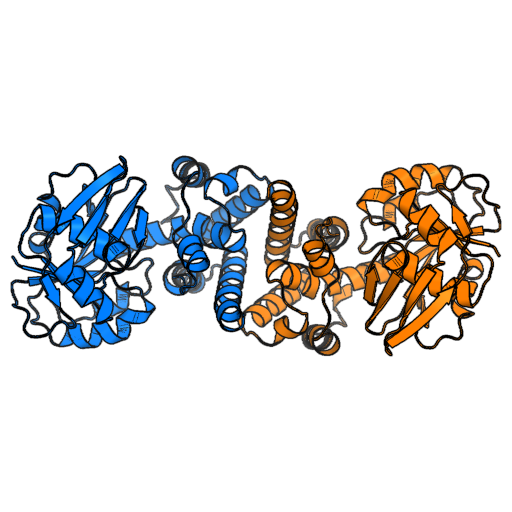7 PHE A N 1
ATOM 1214 C CA . PHE A 1 157 ? -8.516 35.5 14.594 1 92.19 157 PHE A CA 1
ATOM 1215 C C . PHE A 1 157 ? -8.609 36.438 13.375 1 92.19 157 PHE A C 1
ATOM 1217 O O . PHE A 1 157 ? -8.203 36.031 12.273 1 92.19 157 PHE A O 1
ATOM 1224 N N . SER A 1 158 ? -9.102 37.625 13.562 1 86.06 158 SER A N 1
ATOM 1225 C CA . SER A 1 158 ? -9.234 38.594 12.477 1 86.06 158 SER A CA 1
ATOM 1226 C C . SER A 1 158 ? -7.867 39.031 11.977 1 86.06 158 SER A C 1
ATOM 1228 O O . SER A 1 158 ? -7.762 39.625 10.898 1 86.06 158 SER A O 1
ATOM 1230 N N . ILE A 1 159 ? -6.871 38.75 12.766 1 85.12 159 ILE A N 1
ATOM 1231 C CA . ILE A 1 159 ? -5.508 39.125 12.406 1 85.12 159 ILE A CA 1
ATOM 1232 C C . ILE A 1 159 ? -5.113 38.438 11.102 1 85.12 159 ILE A C 1
ATOM 1234 O O . ILE A 1 159 ? -4.305 38.969 10.336 1 85.12 159 ILE A O 1
ATOM 1238 N N . PHE A 1 160 ? -5.727 37.281 10.797 1 86.88 160 PHE A N 1
ATOM 1239 C CA . PHE A 1 160 ? -5.422 36.531 9.586 1 86.88 160 PHE A CA 1
ATOM 1240 C C . PHE A 1 160 ? -5.961 37.25 8.352 1 86.88 160 PHE A C 1
ATOM 1242 O O . PHE A 1 160 ? -5.461 37.062 7.242 1 86.88 160 PHE A O 1
ATOM 1249 N N . SER A 1 161 ? -6.953 38.031 8.578 1 78.56 161 SER A N 1
ATOM 1250 C CA . SER A 1 161 ? -7.566 38.75 7.477 1 78.56 161 SER A CA 1
ATOM 1251 C C . SER A 1 161 ? -6.789 40.031 7.152 1 78.56 161 SER A C 1
ATOM 1253 O O . SER A 1 161 ? -7.078 40.688 6.164 1 78.56 161 SER A O 1
ATOM 1255 N N . LYS A 1 162 ? -5.832 40.344 8 1 76.12 162 LYS A N 1
ATOM 1256 C CA . LYS A 1 162 ? -5.059 41.562 7.789 1 76.12 162 LYS A CA 1
ATOM 1257 C C . LYS A 1 162 ? -3.98 41.375 6.727 1 76.12 162 LYS A C 1
ATOM 1259 O O . LYS A 1 162 ? -3.432 42.312 6.195 1 76.12 162 LYS A O 1
ATOM 1264 N N . SER A 1 163 ? -3.723 40.094 6.496 1 74.94 163 SER A N 1
ATOM 1265 C CA . SER A 1 163 ? -2.75 39.844 5.441 1 74.94 163 SER A CA 1
ATOM 1266 C C . SER A 1 163 ? -3.303 40.25 4.074 1 74.94 163 SER A C 1
ATOM 1268 O O . SER A 1 163 ? -4.438 39.906 3.736 1 74.94 163 SER A O 1
ATOM 1270 N N . SER A 1 164 ? -2.592 41.094 3.385 1 73.81 164 SER A N 1
ATOM 1271 C CA . SER A 1 164 ? -2.986 41.531 2.049 1 73.81 164 SER A CA 1
ATOM 1272 C C . SER A 1 164 ? -2.389 40.625 0.975 1 73.81 164 SER A C 1
ATOM 1274 O O . SER A 1 164 ? -2.576 40.875 -0.22 1 73.81 164 SER A O 1
ATOM 1276 N N . ASN A 1 165 ? -1.746 39.688 1.474 1 82.06 165 ASN A N 1
ATOM 1277 C CA . ASN A 1 165 ? -1.112 38.812 0.504 1 82.06 165 ASN A CA 1
ATOM 1278 C C . ASN A 1 165 ? -2.131 37.875 -0.154 1 82.06 165 ASN A C 1
ATOM 1280 O O . ASN A 1 165 ? -2.799 37.094 0.528 1 82.06 165 ASN A O 1
ATOM 1284 N N . GLU A 1 166 ? -2.201 37.938 -1.438 1 83.56 166 GLU A N 1
ATOM 1285 C CA . GLU A 1 166 ? -3.182 37.156 -2.199 1 83.56 166 GLU A CA 1
ATOM 1286 C C . GLU A 1 166 ? -2.902 35.688 -2.107 1 83.56 166 GLU A C 1
ATOM 1288 O O . GLU A 1 166 ? -3.789 34.844 -2.365 1 83.56 166 GLU A O 1
ATOM 1293 N N . LEU A 1 167 ? -1.718 35.344 -1.692 1 86 167 LEU A N 1
ATOM 1294 C CA . LEU A 1 167 ? -1.336 33.938 -1.606 1 86 167 LEU A CA 1
ATOM 1295 C C . LEU A 1 167 ? -1.713 33.344 -0.25 1 86 167 LEU A C 1
ATOM 1297 O O . LEU A 1 167 ? -1.674 32.125 -0.061 1 86 167 LEU A O 1
ATOM 1301 N N . PHE A 1 168 ? -2.096 34.219 0.596 1 88.62 168 PHE A N 1
ATOM 1302 C CA . PHE A 1 168 ? -2.535 33.812 1.925 1 88.62 168 PHE A CA 1
ATOM 1303 C C . PHE A 1 168 ? -3.967 34.25 2.186 1 88.62 168 PHE A C 1
ATOM 1305 O O . PHE A 1 168 ? -4.191 35.312 2.791 1 88.62 168 PHE A O 1
ATOM 1312 N N . GLN A 1 169 ? -4.906 33.469 1.792 1 90.06 169 GLN A N 1
ATOM 1313 C CA . GLN A 1 169 ? -6.328 33.781 1.935 1 90.06 169 GLN A CA 1
ATOM 1314 C C . GLN A 1 169 ? -6.945 33 3.096 1 90.06 169 GLN A C 1
ATOM 1316 O O . GLN A 1 169 ? -6.691 31.812 3.256 1 90.06 169 GLN A O 1
ATOM 1321 N N . VAL A 1 170 ? -7.738 33.688 3.871 1 92.31 170 VAL A N 1
ATOM 1322 C CA . VAL A 1 170 ? -8.352 33.094 5.051 1 92.31 170 VAL A CA 1
ATOM 1323 C C . VAL A 1 170 ? -9.867 33.188 4.953 1 92.31 170 VAL A C 1
ATOM 1325 O O . VAL A 1 170 ? -10.406 34.25 4.59 1 92.31 170 VAL A O 1
ATOM 1328 N N . PHE A 1 171 ? -10.555 32.125 5.203 1 93.19 171 PHE A N 1
ATOM 1329 C CA . PHE A 1 171 ? -12.016 32.094 5.242 1 93.19 171 PHE A CA 1
ATOM 1330 C C . PHE A 1 171 ? -12.5 31.547 6.586 1 93.19 171 PHE A C 1
ATOM 1332 O O . PHE A 1 171 ? -11.883 30.656 7.164 1 93.19 171 PHE A O 1
ATOM 1339 N N . PHE A 1 172 ? -13.594 32.094 7.031 1 94.69 172 PHE A N 1
ATOM 1340 C CA . PHE A 1 172 ? -14.172 31.625 8.289 1 94.69 172 PHE A CA 1
ATOM 1341 C C . PHE A 1 172 ? -15.344 30.688 8.039 1 94.69 172 PHE A C 1
ATOM 1343 O O . PHE A 1 172 ? -16.141 30.906 7.129 1 94.69 172 PHE A O 1
ATOM 1350 N N . GLU A 1 173 ? -15.359 29.578 8.75 1 94.94 173 GLU A N 1
ATOM 1351 C CA . GLU A 1 173 ? -16.438 28.594 8.711 1 94.94 173 GLU A CA 1
ATOM 1352 C C . GLU A 1 173 ? -17.234 28.594 10.016 1 94.94 173 GLU A C 1
ATOM 1354 O O . GLU A 1 173 ? -16.75 29.078 11.039 1 94.94 173 GLU A O 1
ATOM 1359 N N . ASN A 1 174 ? -18.469 28.016 9.969 1 94.31 174 ASN A N 1
ATOM 1360 C CA . ASN A 1 174 ? -19.344 28.078 11.125 1 94.31 174 ASN A CA 1
ATOM 1361 C C . ASN A 1 174 ? -19.188 26.859 12.031 1 94.31 174 ASN A C 1
ATOM 1363 O O . ASN A 1 174 ? -19.453 26.938 13.234 1 94.31 174 ASN A O 1
ATOM 1367 N N . ASN A 1 175 ? -18.844 25.719 11.406 1 95.88 175 ASN A N 1
ATOM 1368 C CA . ASN A 1 175 ? -18.766 24.469 12.141 1 95.88 175 ASN A CA 1
ATOM 1369 C C . ASN A 1 175 ? -17.391 23.828 12.016 1 95.88 175 ASN A C 1
ATOM 1371 O O . ASN A 1 175 ? -17.031 23.297 10.961 1 95.88 175 ASN A O 1
ATOM 1375 N N . ALA A 1 176 ? -16.656 23.828 13.164 1 96.81 176 ALA A N 1
ATOM 1376 C CA . ALA A 1 176 ? -15.273 23.359 13.164 1 96.81 176 ALA A CA 1
ATOM 1377 C C . ALA A 1 176 ? -15.211 21.859 12.883 1 96.81 176 ALA A C 1
ATOM 1379 O O . ALA A 1 176 ? -14.422 21.406 12.047 1 96.81 176 ALA A O 1
ATOM 1380 N N . GLU A 1 177 ? -16.047 21.125 13.547 1 96.31 177 GLU A N 1
ATOM 1381 C CA . GLU A 1 177 ? -16.047 19.672 13.398 1 96.31 177 GLU A CA 1
ATOM 1382 C C . GLU A 1 177 ? -16.359 19.266 11.961 1 96.31 177 GLU A C 1
ATOM 1384 O O . GLU A 1 177 ? -15.695 18.406 11.391 1 96.31 177 GLU A O 1
ATOM 1389 N N . LYS A 1 178 ? -17.406 19.906 11.414 1 95.38 178 LYS A N 1
ATOM 1390 C CA . LYS A 1 178 ? -17.797 19.625 10.031 1 95.38 178 LYS A CA 1
ATOM 1391 C C . LYS A 1 178 ? -16.656 19.984 9.07 1 95.38 178 LYS A C 1
ATOM 1393 O O . LYS A 1 178 ? -16.359 19.219 8.148 1 95.38 178 LYS A O 1
ATOM 1398 N N . MET A 1 179 ? -16.062 21.109 9.25 1 96 179 MET A N 1
ATOM 1399 C CA . MET A 1 179 ? -14.953 21.578 8.422 1 96 179 MET A CA 1
ATOM 1400 C C . MET A 1 179 ? -13.805 20.562 8.43 1 96 179 MET A C 1
ATOM 1402 O O . MET A 1 179 ? -13.312 20.172 7.375 1 96 179 MET A O 1
ATOM 1406 N N . LEU A 1 180 ? -13.43 20.109 9.602 1 96.94 180 LEU A N 1
ATOM 1407 C CA . LEU A 1 180 ? -12.328 19.156 9.75 1 96.94 180 LEU A CA 1
ATOM 1408 C C . LEU A 1 180 ? -12.688 17.812 9.156 1 96.94 180 LEU A C 1
ATOM 1410 O O . LEU A 1 180 ? -11.867 17.188 8.477 1 96.94 180 LEU A O 1
ATOM 1414 N N . PHE A 1 181 ? -13.906 17.391 9.398 1 96.56 181 PHE A N 1
ATOM 1415 C CA . PHE A 1 181 ? -14.352 16.078 8.945 1 96.56 181 PHE A CA 1
ATOM 1416 C C . PHE A 1 181 ? -14.414 16.016 7.426 1 96.56 181 PHE A C 1
ATOM 1418 O O . PHE A 1 181 ? -13.984 15.039 6.82 1 96.56 181 PHE A O 1
ATOM 1425 N N . GLU A 1 182 ? -14.906 17.016 6.816 1 94.38 182 GLU A N 1
ATOM 1426 C CA . GLU A 1 182 ? -14.992 17.062 5.359 1 94.38 182 GLU A CA 1
ATOM 1427 C C . GLU A 1 182 ? -13.609 17 4.723 1 94.38 182 GLU A C 1
ATOM 1429 O O . GLU A 1 182 ? -13.414 16.297 3.723 1 94.38 182 GLU A O 1
ATOM 1434 N N . LYS A 1 183 ? -12.711 17.688 5.262 1 95.12 183 LYS A N 1
ATOM 1435 C CA . LYS A 1 183 ? -11.352 17.625 4.742 1 95.12 183 LYS A CA 1
ATOM 1436 C C . LYS A 1 183 ? -10.766 16.219 4.922 1 95.12 183 LYS A C 1
ATOM 1438 O O . LYS A 1 183 ? -10.094 15.703 4.027 1 95.12 183 LYS A O 1
ATOM 1443 N N . ALA A 1 184 ? -10.992 15.633 6.113 1 96.69 184 ALA A N 1
ATOM 1444 C CA . ALA A 1 184 ? -10.492 14.289 6.375 1 96.69 184 ALA A CA 1
ATOM 1445 C C . ALA A 1 184 ? -11.039 13.289 5.359 1 96.69 184 ALA A C 1
ATOM 1447 O O . ALA A 1 184 ? -10.297 12.43 4.863 1 96.69 184 ALA A O 1
ATOM 1448 N N . LEU A 1 185 ? -12.305 13.422 5.051 1 97.19 185 LEU A N 1
ATOM 1449 C CA . LEU A 1 185 ? -12.938 12.539 4.082 1 97.19 185 LEU A CA 1
ATOM 1450 C C . LEU A 1 185 ? -12.281 12.664 2.715 1 97.19 185 LEU A C 1
ATOM 1452 O O . LEU A 1 185 ? -11.969 11.656 2.076 1 97.19 185 LEU A O 1
ATOM 1456 N N . LEU A 1 186 ? -12.039 13.867 2.299 1 95.38 186 LEU A N 1
ATOM 1457 C CA . LEU A 1 186 ? -11.414 14.102 1.002 1 95.38 186 LEU A CA 1
ATOM 1458 C C . LEU A 1 186 ? -9.992 13.555 0.984 1 95.38 186 LEU A C 1
ATOM 1460 O O . LEU A 1 186 ? -9.555 12.984 -0.017 1 95.38 186 LEU A O 1
ATOM 1464 N N . ASN A 1 187 ? -9.289 13.711 2.08 1 95.75 187 ASN A N 1
ATOM 1465 C CA . ASN A 1 187 ? -7.918 13.219 2.197 1 95.75 187 ASN A CA 1
ATOM 1466 C C . ASN A 1 187 ? -7.859 11.695 2.139 1 95.75 187 ASN A C 1
ATOM 1468 O O . ASN A 1 187 ? -6.855 11.125 1.712 1 95.75 187 ASN A O 1
ATOM 1472 N N . CYS A 1 188 ? -8.93 11.031 2.541 1 98 188 CYS A N 1
ATOM 1473 C CA . CYS A 1 188 ? -8.992 9.578 2.521 1 98 188 CYS A CA 1
ATOM 1474 C C . CYS A 1 188 ? -8.891 9.047 1.097 1 98 188 CYS A C 1
ATOM 1476 O O . CYS A 1 188 ? -8.406 7.934 0.877 1 98 188 CYS A O 1
ATOM 1478 N N . PHE A 1 189 ? -9.352 9.867 0.134 1 98.12 189 PHE A N 1
ATOM 1479 C CA . PHE A 1 189 ? -9.336 9.43 -1.256 1 98.12 189 PHE A CA 1
ATOM 1480 C C . PHE A 1 189 ? -7.93 9.5 -1.834 1 98.12 189 PHE A C 1
ATOM 1482 O O . PHE A 1 189 ? -7.582 8.727 -2.729 1 98.12 189 PHE A O 1
ATOM 1489 N N . VAL A 1 190 ? -7.102 10.383 -1.318 1 97.5 190 VAL A N 1
ATOM 1490 C CA . VAL A 1 190 ? -5.875 10.734 -2.031 1 97.5 190 VAL A CA 1
ATOM 1491 C C . VAL A 1 190 ? -4.66 10.266 -1.232 1 97.5 190 VAL A C 1
ATOM 1493 O O . VAL A 1 190 ? -3.818 9.531 -1.747 1 97.5 190 VAL A O 1
ATOM 1496 N N . ASN A 1 191 ? -4.598 10.555 0.03 1 97.38 191 ASN A N 1
ATOM 1497 C CA . ASN A 1 191 ? -3.369 10.5 0.812 1 97.38 191 ASN A CA 1
ATOM 1498 C C . ASN A 1 191 ? -2.85 9.078 0.953 1 97.38 191 ASN A C 1
ATOM 1500 O O . ASN A 1 191 ? -1.683 8.805 0.666 1 97.38 191 ASN A O 1
ATOM 1504 N N . PRO A 1 192 ? -3.721 8.125 1.39 1 98.19 192 PRO A N 1
ATOM 1505 C CA . PRO A 1 192 ? -3.176 6.781 1.584 1 98.19 192 PRO A CA 1
ATOM 1506 C C . PRO A 1 192 ? -2.697 6.145 0.281 1 98.19 192 PRO A C 1
ATOM 1508 O O . PRO A 1 192 ? -1.631 5.523 0.248 1 98.19 192 PRO A O 1
ATOM 1511 N N . LEU A 1 193 ? -3.465 6.312 -0.805 1 98.38 193 LEU A N 1
ATOM 1512 C CA . LEU A 1 193 ? -3.129 5.695 -2.084 1 98.38 193 LEU A CA 1
ATOM 1513 C C . LEU A 1 193 ? -1.826 6.262 -2.637 1 98.38 193 LEU A C 1
ATOM 1515 O O . LEU A 1 193 ? -0.947 5.508 -3.061 1 98.38 193 LEU A O 1
ATOM 1519 N N . THR A 1 194 ? -1.667 7.578 -2.627 1 97.88 194 THR A N 1
ATOM 1520 C CA . THR A 1 194 ? -0.463 8.203 -3.162 1 97.88 194 THR A CA 1
ATOM 1521 C C . THR A 1 194 ? 0.758 7.832 -2.326 1 97.88 194 THR A C 1
ATOM 1523 O O . THR A 1 194 ? 1.855 7.664 -2.861 1 97.88 194 THR A O 1
ATOM 1526 N N . ALA A 1 195 ? 0.546 7.734 -1.042 1 97.25 195 ALA A N 1
ATOM 1527 C CA . ALA A 1 195 ? 1.651 7.391 -0.15 1 97.25 195 ALA A CA 1
ATOM 1528 C C . ALA A 1 195 ? 2.121 5.957 -0.386 1 97.25 195 ALA A C 1
ATOM 1530 O O . ALA A 1 195 ? 3.324 5.699 -0.461 1 97.25 195 ALA A O 1
ATOM 1531 N N . ILE A 1 196 ? 1.206 5.047 -0.539 1 97.38 196 ILE A N 1
ATOM 1532 C CA . ILE A 1 196 ? 1.534 3.639 -0.746 1 97.38 196 ILE A CA 1
ATOM 1533 C C . ILE A 1 196 ? 2.203 3.461 -2.107 1 97.38 196 ILE A C 1
ATOM 1535 O O . ILE A 1 196 ? 3.201 2.744 -2.227 1 97.38 196 ILE A O 1
ATOM 1539 N N . LEU A 1 197 ? 1.669 4.125 -3.117 1 96.88 197 LEU A N 1
ATOM 1540 C CA . LEU A 1 197 ? 2.094 3.936 -4.5 1 96.88 197 LEU A CA 1
ATOM 1541 C C . LEU A 1 197 ? 3.275 4.84 -4.836 1 96.88 197 LEU A C 1
ATOM 1543 O O . LEU A 1 197 ? 3.922 4.664 -5.871 1 96.88 197 LEU A O 1
ATOM 1547 N N . LYS A 1 198 ? 3.547 5.797 -3.967 1 95.88 198 LYS A N 1
ATOM 1548 C CA . LYS A 1 198 ? 4.621 6.766 -4.168 1 95.88 198 LYS A CA 1
ATOM 1549 C C . LYS A 1 198 ? 4.449 7.504 -5.492 1 95.88 198 LYS A C 1
ATOM 1551 O O . LYS A 1 198 ? 5.391 7.59 -6.289 1 95.88 198 LYS A O 1
ATOM 1556 N N . VAL A 1 199 ? 3.305 8.047 -5.633 1 96.38 199 VAL A N 1
ATOM 1557 C CA . VAL A 1 199 ? 2.994 8.758 -6.867 1 96.38 199 VAL A CA 1
ATOM 1558 C C . VAL A 1 199 ? 2.354 10.102 -6.547 1 96.38 199 VAL A C 1
ATOM 1560 O O . VAL A 1 199 ? 1.863 10.312 -5.434 1 96.38 199 VAL A O 1
ATOM 1563 N N . LYS A 1 200 ? 2.328 11.016 -7.523 1 95.69 200 LYS A N 1
ATOM 1564 C CA . LYS A 1 200 ? 1.618 12.289 -7.414 1 95.69 200 LYS A CA 1
ATOM 1565 C C . LYS A 1 200 ? 0.109 12.086 -7.508 1 95.69 200 LYS A C 1
ATOM 1567 O O . LYS A 1 200 ? -0.354 11.031 -7.953 1 95.69 200 LYS A O 1
ATOM 1572 N N . ASN A 1 201 ? -0.696 13.086 -7.176 1 96.06 201 ASN A N 1
ATOM 1573 C CA . ASN A 1 201 ? -2.146 12.984 -7.066 1 96.06 201 ASN A CA 1
ATOM 1574 C C . ASN A 1 201 ? -2.787 12.648 -8.414 1 96.06 201 ASN A C 1
ATOM 1576 O O . ASN A 1 201 ? -3.727 11.852 -8.477 1 96.06 201 ASN A O 1
ATOM 1580 N N . GLY A 1 202 ? -2.25 13.195 -9.461 1 96.81 202 GLY A N 1
ATOM 1581 C CA . GLY A 1 202 ? -2.855 13.039 -10.773 1 96.81 202 GLY A CA 1
ATOM 1582 C C . GLY A 1 202 ? -2.824 11.609 -11.281 1 96.81 202 GLY A C 1
ATOM 1583 O O . GLY A 1 202 ? -3.689 11.203 -12.055 1 96.81 202 GLY A O 1
ATOM 1584 N N . MET A 1 203 ? -1.902 10.836 -10.859 1 96.25 203 MET A N 1
ATOM 1585 C CA . MET A 1 203 ? -1.733 9.461 -11.32 1 96.25 203 MET A CA 1
ATOM 1586 C C . MET A 1 203 ? -2.92 8.602 -10.906 1 96.25 203 MET A C 1
ATOM 1588 O O . MET A 1 203 ? -3.189 7.57 -11.523 1 96.25 203 MET A O 1
ATOM 1592 N N . LEU A 1 204 ? -3.639 9.016 -9.898 1 97.56 204 LEU A N 1
ATOM 1593 C CA . LEU A 1 204 ? -4.727 8.219 -9.336 1 97.56 204 LEU A CA 1
ATOM 1594 C C . LEU A 1 204 ? -5.879 8.094 -10.32 1 97.56 204 LEU A C 1
ATOM 1596 O O . LEU A 1 204 ? -6.711 7.191 -10.211 1 97.56 204 LEU A O 1
ATOM 1600 N N . ILE A 1 205 ? -5.945 9.047 -11.25 1 97.38 205 ILE A N 1
ATOM 1601 C CA . ILE A 1 205 ? -7.07 9 -12.18 1 97.38 205 ILE A CA 1
ATOM 1602 C C . ILE A 1 205 ? -6.57 8.617 -13.57 1 97.38 205 ILE A C 1
ATOM 1604 O O . ILE A 1 205 ? -7.34 8.633 -14.531 1 97.38 205 ILE A O 1
ATOM 1608 N N . GLU A 1 206 ? -5.316 8.336 -13.719 1 95.44 206 GLU A N 1
ATOM 1609 C CA . GLU A 1 206 ? -4.738 7.977 -15.016 1 95.44 206 GLU A CA 1
ATOM 1610 C C . GLU A 1 206 ? -4.688 6.461 -15.195 1 95.44 206 GLU A C 1
ATOM 1612 O O . GLU A 1 206 ? -4.695 5.965 -16.328 1 95.44 206 GLU A O 1
ATOM 1617 N N . ASN A 1 207 ? -4.578 5.766 -14.148 1 94.44 207 ASN A N 1
ATOM 1618 C CA . ASN A 1 207 ? -4.527 4.309 -14.172 1 94.44 207 ASN A CA 1
ATOM 1619 C C . ASN A 1 207 ? -5.887 3.695 -13.852 1 94.44 207 ASN A C 1
ATOM 1621 O O . ASN A 1 207 ? -6.512 4.051 -12.844 1 94.44 207 ASN A O 1
ATOM 1625 N N . PRO A 1 208 ? -6.332 2.76 -14.656 1 95.69 208 PRO A N 1
ATOM 1626 C CA . PRO A 1 208 ? -7.66 2.178 -14.445 1 95.69 208 PRO A CA 1
ATOM 1627 C C . PRO A 1 208 ? -7.785 1.492 -13.086 1 95.69 208 PRO A C 1
ATOM 1629 O O . PRO A 1 208 ? -8.867 1.487 -12.492 1 95.69 208 PRO A O 1
ATOM 1632 N N . GLN A 1 209 ? -6.734 0.877 -12.625 1 96.88 209 GLN A N 1
ATOM 1633 C CA . GLN A 1 209 ? -6.793 0.19 -11.344 1 96.88 209 GLN A CA 1
ATOM 1634 C C . GLN A 1 209 ? -6.891 1.187 -10.188 1 96.88 209 GLN A C 1
ATOM 1636 O O . GLN A 1 209 ? -7.59 0.937 -9.203 1 96.88 209 GLN A O 1
ATOM 1641 N N . SER A 1 210 ? -6.16 2.293 -10.227 1 97.44 210 SER A N 1
ATOM 1642 C CA . SER A 1 210 ? -6.293 3.311 -9.188 1 97.44 210 SER A CA 1
ATOM 1643 C C . SER A 1 210 ? -7.672 3.953 -9.219 1 97.44 210 SER A C 1
ATOM 1645 O O . SER A 1 210 ? -8.227 4.293 -8.172 1 97.44 210 SER A O 1
ATOM 1647 N N . LEU A 1 211 ? -8.18 4.121 -10.414 1 97.38 211 LEU A N 1
ATOM 1648 C CA . LEU A 1 211 ? -9.531 4.66 -10.547 1 97.38 211 LEU A CA 1
ATOM 1649 C C . LEU A 1 211 ? -10.555 3.738 -9.891 1 97.38 211 LEU A C 1
ATOM 1651 O O . LEU A 1 211 ? -11.492 4.207 -9.25 1 97.38 211 LEU A O 1
ATOM 1655 N N . LEU A 1 212 ? -10.375 2.475 -10.078 1 97.25 212 LEU A N 1
ATOM 1656 C CA . LEU A 1 212 ? -11.242 1.489 -9.453 1 97.25 212 LEU A CA 1
ATOM 1657 C C . LEU A 1 212 ? -11.156 1.576 -7.93 1 97.25 212 LEU A C 1
ATOM 1659 O O . LEU A 1 212 ? -12.18 1.483 -7.242 1 97.25 212 LEU A O 1
ATOM 1663 N N . LEU A 1 213 ? -9.977 1.685 -7.375 1 98.25 213 LEU A N 1
ATOM 1664 C CA . LEU A 1 213 ? -9.797 1.821 -5.934 1 98.25 213 LEU A CA 1
ATOM 1665 C C . LEU A 1 213 ? -10.477 3.088 -5.422 1 98.25 213 LEU A C 1
ATOM 1667 O O . LEU A 1 213 ? -11.102 3.076 -4.355 1 98.25 213 LEU A O 1
ATOM 1671 N N . LEU A 1 214 ? -10.383 4.188 -6.211 1 98.44 214 LEU A N 1
ATOM 1672 C CA . LEU A 1 214 ? -11.055 5.43 -5.848 1 98.44 214 LEU A CA 1
ATOM 1673 C C . LEU A 1 214 ? -12.57 5.234 -5.812 1 98.44 214 LEU A C 1
ATOM 1675 O O . LEU A 1 214 ? -13.242 5.738 -4.914 1 98.44 214 LEU A O 1
ATOM 1679 N N . GLU A 1 215 ? -13.031 4.555 -6.766 1 98.25 215 GLU A N 1
ATOM 1680 C CA . GLU A 1 215 ? -14.461 4.285 -6.828 1 98.25 215 GLU A CA 1
ATOM 1681 C C . GLU A 1 215 ? -14.922 3.461 -5.625 1 98.25 215 GLU A C 1
ATOM 1683 O O . GLU A 1 215 ? -15.984 3.727 -5.055 1 98.25 215 GLU A O 1
ATOM 1688 N N . ASN A 1 216 ? -14.18 2.412 -5.281 1 98.19 216 ASN A N 1
ATOM 1689 C CA . ASN A 1 216 ? -14.508 1.598 -4.117 1 98.19 216 ASN A CA 1
ATOM 1690 C C . ASN A 1 216 ? -14.5 2.426 -2.834 1 98.19 216 ASN A C 1
ATOM 1692 O O . ASN A 1 216 ? -15.398 2.291 -1.999 1 98.19 216 ASN A O 1
ATOM 1696 N N . LEU A 1 217 ? -13.5 3.24 -2.682 1 98.62 217 LEU A N 1
ATOM 1697 C CA . LEU A 1 217 ? -13.43 4.133 -1.53 1 98.62 217 LEU A CA 1
ATOM 1698 C C . LEU A 1 217 ? -14.648 5.047 -1.472 1 98.62 217 LEU A C 1
ATOM 1700 O O . LEU A 1 217 ? -15.227 5.242 -0.403 1 98.62 217 LEU A O 1
ATOM 1704 N N . TYR A 1 218 ? -14.992 5.605 -2.641 1 98.56 218 TYR A N 1
ATOM 1705 C CA . TYR A 1 218 ? -16.141 6.512 -2.732 1 98.56 218 TYR A CA 1
ATOM 1706 C C . TYR A 1 218 ? -17.422 5.82 -2.275 1 98.56 218 TYR A C 1
ATOM 1708 O O . TYR A 1 218 ? -18.172 6.375 -1.477 1 98.56 218 TYR A O 1
ATOM 1716 N N . LYS A 1 219 ? -17.625 4.621 -2.756 1 98.12 219 LYS A N 1
ATOM 1717 C CA . LYS A 1 219 ? -18.812 3.859 -2.383 1 98.12 219 LYS A CA 1
ATOM 1718 C C . LYS A 1 219 ? -18.828 3.568 -0.885 1 98.12 219 LYS A C 1
ATOM 1720 O O . LYS A 1 219 ? -19.875 3.676 -0.24 1 98.12 219 LYS A O 1
ATOM 1725 N N . GLU A 1 220 ? -17.703 3.16 -0.323 1 98.38 220 GLU A N 1
ATOM 1726 C CA . GLU A 1 220 ? -17.609 2.881 1.105 1 98.38 220 GLU A CA 1
ATOM 1727 C C . GLU A 1 220 ? -17.953 4.113 1.936 1 98.38 220 GLU A C 1
ATOM 1729 O O . GLU A 1 220 ? -18.75 4.035 2.869 1 98.38 220 GLU A O 1
ATOM 1734 N N . LEU A 1 221 ? -17.359 5.254 1.58 1 98.38 221 LEU A N 1
ATOM 1735 C CA . LEU A 1 221 ? -17.516 6.465 2.381 1 98.38 221 LEU A CA 1
ATOM 1736 C C . LEU A 1 221 ? -18.906 7.051 2.207 1 98.38 221 LEU A C 1
ATOM 1738 O O . LEU A 1 221 ? -19.484 7.602 3.152 1 98.38 221 LEU A O 1
ATOM 1742 N N . LYS A 1 222 ? -19.438 6.973 0.985 1 97.94 222 LYS A N 1
ATOM 1743 C CA . LYS A 1 222 ? -20.812 7.406 0.766 1 97.94 222 LYS A CA 1
ATOM 1744 C C . LYS A 1 222 ? -21.781 6.594 1.61 1 97.94 222 LYS A C 1
ATOM 1746 O O . LYS A 1 222 ? -22.75 7.141 2.162 1 97.94 222 LYS A O 1
ATOM 1751 N N . ALA A 1 223 ? -21.594 5.301 1.679 1 97.88 223 ALA A N 1
ATOM 1752 C CA . ALA A 1 223 ? -22.453 4.434 2.48 1 97.88 223 ALA A CA 1
ATOM 1753 C C . ALA A 1 223 ? -22.312 4.742 3.969 1 97.88 223 ALA A C 1
ATOM 1755 O O . ALA A 1 223 ? -23.297 4.719 4.715 1 97.88 223 ALA A O 1
ATOM 1756 N N . ALA A 1 224 ? -21.141 4.973 4.402 1 98.19 224 ALA A N 1
ATOM 1757 C CA . ALA A 1 224 ? -20.859 5.207 5.82 1 98.19 224 ALA A CA 1
ATOM 1758 C C . ALA A 1 224 ? -21.328 6.602 6.242 1 98.19 224 ALA A C 1
ATOM 1760 O O . ALA A 1 224 ? -21.75 6.801 7.383 1 98.19 224 ALA A O 1
ATOM 1761 N N . PHE A 1 225 ? -21.203 7.59 5.367 1 98 225 PHE A N 1
ATOM 1762 C CA . PHE A 1 225 ? -21.453 8.984 5.703 1 98 225 PHE A CA 1
ATOM 1763 C C . PHE A 1 225 ? -22.328 9.648 4.645 1 98 225 PHE A C 1
ATOM 1765 O O . PHE A 1 225 ? -21.938 10.648 4.051 1 98 225 PHE A O 1
ATOM 1772 N N . PRO A 1 226 ? -23.531 9.172 4.527 1 96.62 226 PRO A N 1
ATOM 1773 C CA . PRO A 1 226 ? -24.406 9.664 3.457 1 96.62 226 PRO A CA 1
ATOM 1774 C C . PRO A 1 226 ? -24.688 11.164 3.566 1 96.62 226 PRO A C 1
ATOM 1776 O O . PRO A 1 226 ? -24.797 11.852 2.547 1 96.62 226 PRO A O 1
ATOM 1779 N N . GLU A 1 227 ? -24.781 11.727 4.711 1 94.44 227 GLU A N 1
ATOM 1780 C CA . GLU A 1 227 ? -25.062 13.148 4.887 1 94.44 227 GLU A CA 1
ATOM 1781 C C . GLU A 1 227 ? -23.859 14.008 4.48 1 94.44 227 GLU A C 1
ATOM 1783 O O . GLU A 1 227 ? -24.016 14.977 3.738 1 94.44 227 GLU A O 1
ATOM 1788 N N . GLU A 1 228 ? -22.703 13.648 4.926 1 92.81 228 GLU A N 1
ATOM 1789 C CA . GLU A 1 228 ? -21.484 14.406 4.641 1 92.81 228 GLU A CA 1
ATOM 1790 C C . GLU A 1 228 ? -21.109 14.297 3.168 1 92.81 228 GLU A C 1
ATOM 1792 O O . GLU A 1 228 ? -20.516 15.227 2.605 1 92.81 228 GLU A O 1
ATOM 1797 N N . MET A 1 229 ? -21.531 13.172 2.592 1 94 229 MET A N 1
ATOM 1798 C CA . MET A 1 229 ? -21.109 12.891 1.223 1 94 229 MET A CA 1
ATOM 1799 C C . MET A 1 229 ? -22.219 13.227 0.231 1 94 229 MET A C 1
ATOM 1801 O O . MET A 1 229 ? -22.078 13 -0.971 1 94 229 MET A O 1
ATOM 1805 N N . THR A 1 230 ? -23.234 13.812 0.698 1 90.62 230 THR A N 1
ATOM 1806 C CA . THR A 1 230 ? -24.406 14.062 -0.122 1 90.62 230 THR A CA 1
ATOM 1807 C C . THR A 1 230 ? -24.062 14.945 -1.319 1 90.62 230 THR A C 1
ATOM 1809 O O . THR A 1 230 ? -24.484 14.672 -2.443 1 90.62 230 THR A O 1
ATOM 1812 N N . SER A 1 231 ? -23.266 15.906 -1.114 1 90.75 231 SER A N 1
ATOM 1813 C CA . SER A 1 231 ? -22.984 16.875 -2.172 1 90.75 231 SER A CA 1
ATOM 1814 C C . SER A 1 231 ? -21.672 16.531 -2.887 1 90.75 231 SER A C 1
ATOM 1816 O O . SER A 1 231 ? -21.234 17.281 -3.766 1 90.75 231 SER A O 1
ATOM 1818 N N . VAL A 1 232 ? -21.062 15.508 -2.496 1 93.94 232 VAL A N 1
ATOM 1819 C CA . VAL A 1 232 ? -19.797 15.117 -3.111 1 93.94 232 VAL A CA 1
ATOM 1820 C C . VAL A 1 232 ? -20.047 14.016 -4.137 1 93.94 232 VAL A C 1
ATOM 1822 O O . VAL A 1 232 ? -20.359 12.875 -3.775 1 93.94 232 VAL A O 1
ATOM 1825 N N . LYS A 1 233 ? -20.031 14.297 -5.461 1 96.44 233 LYS A N 1
ATOM 1826 C CA . LYS A 1 233 ? -20.109 13.297 -6.523 1 96.44 233 LYS A CA 1
ATOM 1827 C C . LYS A 1 233 ? -18.734 12.672 -6.785 1 96.44 233 LYS A C 1
ATOM 1829 O O . LYS A 1 233 ? -17.703 13.25 -6.43 1 96.44 233 LYS A O 1
ATOM 1834 N N . PHE A 1 234 ? -18.75 11.508 -7.344 1 97.81 234 PHE A N 1
ATOM 1835 C CA . PHE A 1 234 ? -17.484 10.859 -7.672 1 97.81 234 PHE A CA 1
ATOM 1836 C C . PHE A 1 234 ? -16.641 11.742 -8.586 1 97.81 234 PHE A C 1
ATOM 1838 O O . PHE A 1 234 ? -15.414 11.766 -8.484 1 97.81 234 PHE A O 1
ATOM 1845 N N . GLU A 1 235 ? -17.281 12.43 -9.469 1 97.62 235 GLU A N 1
ATOM 1846 C CA . GLU A 1 235 ? -16.578 13.352 -10.359 1 97.62 235 GLU A CA 1
ATOM 1847 C C . GLU A 1 235 ? -15.805 14.406 -9.578 1 97.62 235 GLU A C 1
ATOM 1849 O O . GLU A 1 235 ? -14.742 14.852 -10.008 1 97.62 235 GLU A O 1
ATOM 1854 N N . ASP A 1 236 ? -16.312 14.852 -8.477 1 96.81 236 ASP A N 1
ATOM 1855 C CA . ASP A 1 236 ? -15.617 15.812 -7.633 1 96.81 236 ASP A CA 1
ATOM 1856 C C . ASP A 1 236 ? -14.312 15.227 -7.094 1 96.81 236 ASP A C 1
ATOM 1858 O O . ASP A 1 236 ? -13.312 15.938 -6.953 1 96.81 236 ASP A O 1
ATOM 1862 N N . VAL A 1 237 ? -14.383 13.938 -6.723 1 97.31 237 VAL A N 1
ATOM 1863 C CA . VAL A 1 237 ? -13.18 13.242 -6.27 1 97.31 237 VAL A CA 1
ATOM 1864 C C . VAL A 1 237 ? -12.141 13.227 -7.395 1 97.31 237 VAL A C 1
ATOM 1866 O O . VAL A 1 237 ? -10.969 13.508 -7.164 1 97.31 237 VAL A O 1
ATOM 1869 N N . LYS A 1 238 ? -12.594 12.898 -8.602 1 97.75 238 LYS A N 1
ATOM 1870 C CA . LYS A 1 238 ? -11.703 12.906 -9.758 1 97.75 238 LYS A CA 1
ATOM 1871 C C . LYS A 1 238 ? -11.117 14.297 -9.992 1 97.75 238 LYS A C 1
ATOM 1873 O O . LYS A 1 238 ? -9.922 14.438 -10.273 1 97.75 238 LYS A O 1
ATOM 1878 N N . ASN A 1 239 ? -11.938 15.289 -9.867 1 96.56 239 ASN A N 1
ATOM 1879 C CA . ASN A 1 239 ? -11.508 16.672 -10.062 1 96.56 239 ASN A CA 1
ATOM 1880 C C . ASN A 1 239 ? -10.477 17.078 -9.008 1 96.56 239 ASN A C 1
ATOM 1882 O O . ASN A 1 239 ? -9.555 17.844 -9.305 1 96.56 239 ASN A O 1
ATOM 1886 N N . LEU A 1 240 ? -10.711 16.688 -7.812 1 94.44 240 LEU A N 1
ATOM 1887 C CA . LEU A 1 240 ? -9.719 16.938 -6.766 1 94.44 240 LEU A CA 1
ATOM 1888 C C . LEU A 1 240 ? -8.344 16.422 -7.18 1 94.44 240 LEU A C 1
ATOM 1890 O O . LEU A 1 240 ? -7.348 17.141 -7.055 1 94.44 240 LEU A O 1
ATOM 1894 N N . CYS A 1 241 ? -8.289 15.195 -7.691 1 96.81 241 CYS A N 1
ATOM 1895 C CA . CYS A 1 241 ? -7.035 14.594 -8.148 1 96.81 241 CYS A CA 1
ATOM 1896 C C . CYS A 1 241 ? -6.473 15.359 -9.344 1 96.81 241 CYS A C 1
ATOM 1898 O O . CYS A 1 241 ? -5.262 15.586 -9.422 1 96.81 241 CYS A O 1
ATOM 1900 N N . ARG A 1 242 ? -7.359 15.758 -10.203 1 96.12 242 ARG A N 1
ATOM 1901 C CA . ARG A 1 242 ? -6.949 16.469 -11.406 1 96.12 242 ARG A CA 1
ATOM 1902 C C . ARG A 1 242 ? -6.391 17.844 -11.062 1 96.12 242 ARG A C 1
ATOM 1904 O O . ARG A 1 242 ? -5.34 18.25 -11.57 1 96.12 242 ARG A O 1
ATOM 1911 N N . ASN A 1 243 ? -7.105 18.594 -10.266 1 91.62 243 ASN A N 1
ATOM 1912 C CA . ASN A 1 243 ? -6.73 19.953 -9.891 1 91.62 243 ASN A CA 1
ATOM 1913 C C . ASN A 1 243 ? -5.438 19.969 -9.086 1 91.62 243 ASN A C 1
ATOM 1915 O O . ASN A 1 243 ? -4.746 20.984 -9.039 1 91.62 243 ASN A O 1
ATOM 1919 N N . THR A 1 244 ? -5.113 18.906 -8.461 1 91.25 244 THR A N 1
ATOM 1920 C CA . THR A 1 244 ? -3.896 18.797 -7.66 1 91.25 244 THR A CA 1
ATOM 1921 C C . THR A 1 244 ? -2.928 17.797 -8.273 1 91.25 244 THR A C 1
ATOM 1923 O O . THR A 1 244 ? -2.15 17.156 -7.551 1 91.25 244 THR A O 1
ATOM 1926 N N . ALA A 1 245 ? -2.967 17.594 -9.523 1 94.19 245 ALA A N 1
ATOM 1927 C CA . ALA A 1 245 ? -2.299 16.5 -10.227 1 94.19 245 ALA A CA 1
ATOM 1928 C C . ALA A 1 245 ? -0.795 16.516 -9.969 1 94.19 245 ALA A C 1
ATOM 1930 O O . ALA A 1 245 ? -0.174 15.469 -9.805 1 94.19 245 ALA A O 1
ATOM 1931 N N . GLU A 1 246 ? -0.219 17.656 -9.906 1 91.06 246 GLU A N 1
ATOM 1932 C CA . GLU A 1 246 ? 1.232 17.766 -9.789 1 91.06 246 GLU A CA 1
ATOM 1933 C C . GLU A 1 246 ? 1.672 17.781 -8.328 1 91.06 246 GLU A C 1
ATOM 1935 O O . GLU A 1 246 ? 2.869 17.766 -8.031 1 91.06 246 GLU A O 1
ATOM 1940 N N . ASN A 1 247 ? 0.723 17.719 -7.43 1 89.25 247 ASN A N 1
ATOM 1941 C CA . ASN A 1 247 ? 1.027 17.828 -6.004 1 89.25 247 ASN A CA 1
ATOM 1942 C C . ASN A 1 247 ? 1.465 16.484 -5.426 1 89.25 247 ASN A C 1
ATOM 1944 O O . ASN A 1 247 ? 1.061 15.438 -5.918 1 89.25 247 ASN A O 1
ATOM 1948 N N . THR A 1 248 ? 2.33 16.578 -4.477 1 92 248 THR A N 1
ATOM 1949 C CA . THR A 1 248 ? 2.627 15.492 -3.547 1 92 248 THR A CA 1
ATOM 1950 C C . THR A 1 248 ? 1.771 15.609 -2.287 1 92 248 THR A C 1
ATOM 1952 O O . THR A 1 248 ? 1.759 16.656 -1.635 1 92 248 THR A O 1
ATOM 1955 N N . SER A 1 249 ? 1.01 14.539 -2.08 1 93.5 249 SER A N 1
ATOM 1956 C CA . SER A 1 249 ? 0.181 14.594 -0.88 1 93.5 249 SER A CA 1
ATOM 1957 C C . SER A 1 249 ? 1.033 14.766 0.373 1 93.5 249 SER A C 1
ATOM 1959 O O . SER A 1 249 ? 2.213 14.406 0.38 1 93.5 249 SER A O 1
ATOM 1961 N N . SER A 1 250 ? 0.462 15.359 1.386 1 90.69 250 SER A N 1
ATOM 1962 C CA . SER A 1 250 ? 1.18 15.57 2.637 1 90.69 250 SER A CA 1
ATOM 1963 C C . SER A 1 250 ? 1.64 14.25 3.246 1 90.69 250 SER A C 1
ATOM 1965 O O . SER A 1 250 ? 2.719 14.18 3.838 1 90.69 250 SER A O 1
ATOM 1967 N N . MET A 1 251 ? 0.916 13.211 3.074 1 94.62 251 MET A N 1
ATOM 1968 C CA . MET A 1 251 ? 1.272 11.906 3.619 1 94.62 251 MET A CA 1
ATOM 1969 C C . MET A 1 251 ? 2.463 11.312 2.873 1 94.62 251 MET A C 1
ATOM 1971 O O . MET A 1 251 ? 3.375 10.766 3.49 1 94.62 251 MET A O 1
ATOM 1975 N N . LEU A 1 252 ? 2.41 11.367 1.555 1 95.25 252 LEU A N 1
ATOM 1976 C CA . LEU A 1 252 ? 3.58 10.938 0.792 1 95.25 252 LEU A CA 1
ATOM 1977 C C . LEU A 1 252 ? 4.809 11.758 1.179 1 95.25 252 LEU A C 1
ATOM 1979 O O . LEU A 1 252 ? 5.898 11.211 1.337 1 95.25 252 LEU A O 1
ATOM 1983 N N . GLY A 1 253 ? 4.633 13.117 1.313 1 90.94 253 GLY A N 1
ATOM 1984 C CA . GLY A 1 253 ? 5.723 13.961 1.767 1 90.94 253 GLY A CA 1
ATOM 1985 C C . GLY A 1 253 ? 6.34 13.492 3.07 1 90.94 253 GLY A C 1
ATOM 1986 O O . GLY A 1 253 ? 7.566 13.477 3.213 1 90.94 253 GLY A O 1
ATOM 1987 N N . ASP A 1 254 ? 5.484 13.109 4.023 1 91 254 ASP A N 1
ATOM 1988 C CA . ASP A 1 254 ? 5.965 12.594 5.305 1 91 254 ASP A CA 1
ATOM 1989 C C . ASP A 1 254 ? 6.84 11.359 5.105 1 91 254 ASP A C 1
ATOM 1991 O O . ASP A 1 254 ? 7.91 11.25 5.703 1 91 254 ASP A O 1
ATOM 1995 N N . PHE A 1 255 ? 6.445 10.398 4.277 1 90.62 255 PHE A N 1
ATOM 1996 C CA . PHE A 1 255 ? 7.219 9.195 3.99 1 90.62 255 PHE A CA 1
ATOM 1997 C C . PHE A 1 255 ? 8.562 9.555 3.365 1 90.62 255 PHE A C 1
ATOM 1999 O O . PHE A 1 255 ? 9.602 9.023 3.768 1 90.62 255 PHE A O 1
ATOM 2006 N N . LEU A 1 256 ? 8.523 10.414 2.434 1 88.88 256 LEU A N 1
ATOM 2007 C CA . LEU A 1 256 ? 9.727 10.789 1.694 1 88.88 256 LEU A CA 1
ATOM 2008 C C . LEU A 1 256 ? 10.75 11.438 2.617 1 88.88 256 LEU A C 1
ATOM 2010 O O . LEU A 1 256 ? 11.961 11.281 2.412 1 88.88 256 LEU A O 1
ATOM 2014 N N . TYR A 1 257 ? 10.266 12.047 3.604 1 85.62 257 TYR A N 1
ATOM 2015 C CA . TYR A 1 257 ? 11.172 12.75 4.508 1 85.62 257 TYR A CA 1
ATOM 2016 C C . TYR A 1 257 ? 11.398 11.945 5.785 1 85.62 257 TYR A C 1
ATOM 2018 O O . TYR A 1 257 ? 11.961 12.453 6.754 1 85.62 257 TYR A O 1
ATOM 2026 N N . GLY A 1 258 ? 10.875 10.695 5.801 1 86.88 258 GLY A N 1
ATOM 2027 C CA . GLY A 1 258 ? 11.117 9.789 6.91 1 86.88 258 GLY A CA 1
ATOM 2028 C C . GLY A 1 258 ? 10.422 10.211 8.195 1 86.88 258 GLY A C 1
ATOM 2029 O O . GLY A 1 258 ? 10.969 10.047 9.281 1 86.88 258 GLY A O 1
ATOM 2030 N N . ARG A 1 259 ? 9.281 10.82 8.117 1 84.56 259 ARG A N 1
ATOM 2031 C CA . ARG A 1 259 ? 8.508 11.297 9.266 1 84.56 259 ARG A CA 1
ATOM 2032 C C . ARG A 1 259 ? 7.234 10.477 9.445 1 84.56 259 ARG A C 1
ATOM 2034 O O . ARG A 1 259 ? 6.73 9.875 8.484 1 84.56 259 ARG A O 1
ATOM 2041 N N . PRO A 1 260 ? 6.77 10.453 10.672 1 88.25 260 PRO A N 1
ATOM 2042 C CA . PRO A 1 260 ? 5.461 9.82 10.867 1 88.25 260 PRO A CA 1
ATOM 2043 C C . PRO A 1 260 ? 4.34 10.562 10.133 1 88.25 260 PRO A C 1
ATOM 2045 O O . PRO A 1 260 ? 4.348 11.789 10.07 1 88.25 260 PRO A O 1
ATOM 2048 N N . THR A 1 261 ? 3.441 9.789 9.656 1 93.12 261 THR A N 1
ATOM 2049 C CA . THR A 1 261 ? 2.312 10.391 8.961 1 93.12 261 THR A CA 1
ATOM 2050 C C . THR A 1 261 ? 1.181 10.711 9.93 1 93.12 261 THR A C 1
ATOM 2052 O O . THR A 1 261 ? 1.3 10.461 11.133 1 93.12 261 THR A O 1
ATOM 2055 N N . GLU A 1 262 ? 0.19 11.281 9.461 1 93.38 262 GLU A N 1
ATOM 2056 C CA . GLU A 1 262 ? -1.004 11.594 10.242 1 93.38 262 GLU A CA 1
ATOM 2057 C C . GLU A 1 262 ? -2.154 10.656 9.891 1 93.38 262 GLU A C 1
ATOM 2059 O O . GLU A 1 262 ? -3.318 11.062 9.898 1 93.38 262 GLU A O 1
ATOM 2064 N N . ILE A 1 263 ? -1.816 9.414 9.508 1 96 263 ILE A N 1
ATOM 2065 C CA . ILE A 1 263 ? -2.787 8.414 9.07 1 96 263 ILE A CA 1
ATOM 2066 C C . ILE A 1 263 ? -3.807 8.164 10.172 1 96 263 ILE A C 1
ATOM 2068 O O . ILE A 1 263 ? -5 8 9.906 1 96 263 ILE A O 1
ATOM 2072 N N . GLU A 1 264 ? -3.42 8.172 11.414 1 93.56 264 GLU A N 1
ATOM 2073 C CA . GLU A 1 264 ? -4.309 7.879 12.539 1 93.56 264 GLU A CA 1
ATOM 2074 C C . GLU A 1 264 ? -5.34 8.984 12.727 1 93.56 264 GLU A C 1
ATOM 2076 O O . GLU A 1 264 ? -6.52 8.711 12.961 1 93.56 264 GLU A O 1
ATOM 2081 N N . THR A 1 265 ? -4.875 10.18 12.555 1 94.25 265 THR A N 1
ATOM 2082 C CA . THR A 1 265 ? -5.762 11.305 12.844 1 94.25 265 THR A CA 1
ATOM 2083 C C . THR A 1 265 ? -6.695 11.578 11.672 1 94.25 265 THR A C 1
ATOM 2085 O O . THR A 1 265 ? -7.754 12.188 11.836 1 94.25 265 THR A O 1
ATOM 2088 N N . ILE A 1 266 ? -6.285 11.133 10.516 1 96.38 266 ILE A N 1
ATOM 2089 C CA . ILE A 1 266 ? -7.105 11.336 9.328 1 96.38 266 ILE A CA 1
ATOM 2090 C C . ILE A 1 266 ? -7.961 10.102 9.07 1 96.38 266 ILE A C 1
ATOM 2092 O O . ILE A 1 266 ? -9.156 10.086 9.391 1 96.38 266 ILE A O 1
ATOM 2096 N N . VAL A 1 267 ? -7.316 9.023 8.664 1 98 267 VAL A N 1
ATOM 2097 C CA . VAL A 1 267 ? -8.031 7.82 8.242 1 98 267 VAL A CA 1
ATOM 2098 C C . VAL A 1 267 ? -8.531 7.059 9.469 1 98 267 VAL A C 1
ATOM 2100 O O . VAL A 1 267 ? -9.656 6.551 9.477 1 98 267 VAL A O 1
ATOM 2103 N N . GLY A 1 268 ? -7.637 6.949 10.469 1 97.25 268 GLY A N 1
ATOM 2104 C CA . GLY A 1 268 ? -8.062 6.289 11.695 1 97.25 268 GLY A CA 1
ATOM 2105 C C . GLY A 1 268 ? -9.328 6.887 12.281 1 97.25 268 GLY A C 1
ATOM 2106 O O . GLY A 1 268 ? -10.227 6.156 12.711 1 97.25 268 GLY A O 1
ATOM 2107 N N . ALA A 1 269 ? -9.391 8.148 12.305 1 96.44 269 ALA A N 1
ATOM 2108 C CA . ALA A 1 269 ? -10.555 8.852 12.844 1 96.44 269 ALA A CA 1
ATOM 2109 C C . ALA A 1 269 ? -11.797 8.57 12.008 1 96.44 269 ALA A C 1
ATOM 2111 O O . ALA A 1 269 ? -12.891 8.375 12.547 1 96.44 269 ALA A O 1
ATOM 2112 N N . VAL A 1 270 ? -11.703 8.609 10.703 1 98 270 VAL A N 1
ATOM 2113 C CA . VAL A 1 270 ? -12.812 8.352 9.797 1 98 270 VAL A CA 1
ATOM 2114 C C . VAL A 1 270 ? -13.312 6.922 9.984 1 98 270 VAL A C 1
ATOM 2116 O O . VAL A 1 270 ? -14.523 6.688 10.086 1 98 270 VAL A O 1
ATOM 2119 N N . LEU A 1 271 ? -12.398 5.969 10.086 1 98.19 271 LEU A N 1
ATOM 2120 C CA . LEU A 1 271 ? -12.75 4.57 10.289 1 98.19 271 LEU A CA 1
ATOM 2121 C C . LEU A 1 271 ? -13.469 4.379 11.625 1 98.19 271 LEU A C 1
ATOM 2123 O O . LEU A 1 271 ? -14.438 3.623 11.711 1 98.19 271 LEU A O 1
ATOM 2127 N N . LYS A 1 272 ? -12.945 5.02 12.641 1 97 272 LYS A N 1
ATOM 2128 C CA . LYS A 1 272 ? -13.586 4.949 13.953 1 97 272 LYS A CA 1
ATOM 2129 C C . LYS A 1 272 ? -15.031 5.434 13.883 1 97 272 LYS A C 1
ATOM 2131 O O . LYS A 1 272 ? -15.93 4.801 14.438 1 97 272 LYS A O 1
ATOM 2136 N N . ARG A 1 273 ? -15.273 6.523 13.258 1 97.06 273 ARG A N 1
ATOM 2137 C CA . ARG A 1 273 ? -16.625 7.07 13.117 1 97.06 273 ARG A CA 1
ATOM 2138 C C . ARG A 1 273 ? -17.516 6.133 12.312 1 97.06 273 ARG A C 1
ATOM 2140 O O . ARG A 1 273 ? -18.688 5.969 12.625 1 97.06 273 ARG A O 1
ATOM 2147 N N . ALA A 1 274 ? -16.969 5.602 11.234 1 98.25 274 ALA A N 1
ATOM 2148 C CA . ALA A 1 274 ? -17.719 4.645 10.43 1 98.25 274 ALA A CA 1
ATOM 2149 C C . ALA A 1 274 ? -18.156 3.451 11.281 1 98.25 274 ALA A C 1
ATOM 2151 O O . ALA A 1 274 ? -19.328 3.033 11.219 1 98.25 274 ALA A O 1
ATOM 2152 N N . ARG A 1 275 ? -17.25 2.936 12.086 1 97.5 275 ARG A N 1
ATOM 2153 C CA . ARG A 1 275 ? -17.547 1.8 12.953 1 97.5 275 ARG A CA 1
ATOM 2154 C C . ARG A 1 275 ? -18.656 2.139 13.938 1 97.5 275 ARG A C 1
ATOM 2156 O O . ARG A 1 275 ? -19.5 1.299 14.242 1 97.5 275 ARG A O 1
ATOM 2163 N N . LYS A 1 276 ? -18.594 3.279 14.484 1 96.88 276 LYS A N 1
ATOM 2164 C CA . LYS A 1 276 ? -19.625 3.73 15.414 1 96.88 276 LYS A CA 1
ATOM 2165 C C . LYS A 1 276 ? -21 3.709 14.758 1 96.88 276 LYS A C 1
ATOM 2167 O O . LYS A 1 276 ? -22.016 3.5 15.43 1 96.88 276 LYS A O 1
ATOM 2172 N N . LYS A 1 277 ? -21.047 3.883 13.508 1 97.25 277 LYS A N 1
ATOM 2173 C CA . LYS A 1 277 ? -22.297 3.861 12.758 1 97.25 277 LYS A CA 1
ATOM 2174 C C . LYS A 1 277 ? -22.609 2.453 12.266 1 97.25 277 LYS A C 1
ATOM 2176 O O . LYS A 1 277 ? -23.562 2.258 11.5 1 97.25 277 LYS A O 1
ATOM 2181 N N . GLY A 1 278 ? -21.75 1.508 12.602 1 97.44 278 GLY A N 1
ATOM 2182 C CA . GLY A 1 278 ? -21.953 0.129 12.18 1 97.44 278 GLY A CA 1
ATOM 2183 C C . GLY A 1 278 ? -21.609 -0.104 10.719 1 97.44 278 GLY A C 1
ATOM 2184 O O . GLY A 1 278 ? -22.141 -1.03 10.094 1 97.44 278 GLY A O 1
ATOM 2185 N N . LYS A 1 279 ? -20.906 0.765 10.125 1 97.81 279 LYS A N 1
ATOM 2186 C CA . LYS A 1 279 ? -20.531 0.664 8.719 1 97.81 279 LYS A CA 1
ATOM 2187 C C . LYS A 1 279 ? -19.094 0.173 8.562 1 97.81 279 LYS A C 1
ATOM 2189 O O . LYS A 1 279 ? -18.234 0.495 9.375 1 97.81 279 LYS A O 1
ATOM 2194 N N . GLN A 1 280 ? -18.875 -0.668 7.523 1 96.44 280 GLN A N 1
ATOM 2195 C CA . GLN A 1 280 ? -17.547 -1.169 7.215 1 96.44 280 GLN A CA 1
ATOM 2196 C C . GLN A 1 280 ? -16.969 -0.471 5.988 1 96.44 280 GLN A C 1
ATOM 2198 O O . GLN A 1 280 ? -17.688 -0.135 5.055 1 96.44 280 GLN A O 1
ATOM 2203 N N . CYS A 1 281 ? -15.688 -0.208 6.055 1 98.38 281 CYS A N 1
ATOM 2204 C CA . CYS A 1 281 ? -14.945 0.353 4.938 1 98.38 281 CYS A CA 1
ATOM 2205 C C . CYS A 1 281 ? -13.703 -0.481 4.633 1 98.38 281 CYS A C 1
ATOM 2207 O O . CYS A 1 281 ? -12.578 -0.054 4.91 1 98.38 281 CYS A O 1
ATOM 2209 N N . PRO A 1 282 ? -13.883 -1.643 4.031 1 98.31 282 PRO A N 1
ATOM 2210 C CA . PRO A 1 282 ? -12.781 -2.6 3.908 1 98.31 282 PRO A CA 1
ATOM 2211 C C . PRO A 1 282 ? -11.625 -2.061 3.064 1 98.31 282 PRO A C 1
ATOM 2213 O O . PRO A 1 282 ? -10.461 -2.344 3.354 1 98.31 282 PRO A O 1
ATOM 2216 N N . THR A 1 283 ? -11.906 -1.38 1.959 1 98.69 283 THR A N 1
ATOM 2217 C CA . THR A 1 283 ? -10.836 -0.813 1.147 1 98.69 283 THR A CA 1
ATOM 2218 C C . THR A 1 283 ? -10.016 0.186 1.956 1 98.69 283 THR A C 1
ATOM 2220 O O . THR A 1 283 ? -8.789 0.1 1.995 1 98.69 283 THR A O 1
ATOM 2223 N N . LEU A 1 284 ? -10.703 1.084 2.633 1 98.81 284 LEU A N 1
ATOM 2224 C CA . LEU A 1 284 ? -10.031 2.094 3.441 1 98.81 284 LEU A CA 1
ATOM 2225 C C . LEU A 1 284 ? -9.258 1.446 4.586 1 98.81 284 LEU A C 1
ATOM 2227 O O . LEU A 1 284 ? -8.141 1.868 4.902 1 98.81 284 LEU A O 1
ATOM 2231 N N . GLN A 1 285 ? -9.867 0.47 5.219 1 98.56 285 GLN A N 1
ATOM 2232 C CA . GLN A 1 285 ? -9.211 -0.256 6.301 1 98.56 285 GLN A CA 1
ATOM 2233 C C . GLN A 1 285 ? -7.918 -0.909 5.82 1 98.56 285 GLN A C 1
ATOM 2235 O O . GLN A 1 285 ? -6.914 -0.906 6.535 1 98.56 285 GLN A O 1
ATOM 2240 N N . THR A 1 286 ? -7.973 -1.496 4.633 1 98.81 286 THR A N 1
ATOM 2241 C CA . THR A 1 286 ? -6.785 -2.131 4.066 1 98.81 286 THR A CA 1
ATOM 2242 C C . THR A 1 286 ? -5.676 -1.108 3.85 1 98.81 286 THR A C 1
ATOM 2244 O O . THR A 1 286 ? -4.527 -1.338 4.242 1 98.81 286 THR A O 1
ATOM 2247 N N . LEU A 1 287 ? -6.016 0.017 3.258 1 98.75 287 LEU A N 1
ATOM 2248 C CA . LEU A 1 287 ? -5.035 1.072 3.018 1 98.75 287 LEU A CA 1
ATOM 2249 C C . LEU A 1 287 ? -4.48 1.607 4.332 1 98.75 287 LEU A C 1
ATOM 2251 O O . LEU A 1 287 ? -3.277 1.855 4.449 1 98.75 287 LEU A O 1
ATOM 2255 N N . TYR A 1 288 ? -5.375 1.761 5.297 1 98.44 288 TYR A N 1
ATOM 2256 C CA . TYR A 1 288 ? -4.992 2.211 6.629 1 98.44 288 TYR A CA 1
ATOM 2257 C C . TYR A 1 288 ? -3.941 1.29 7.234 1 98.44 288 TYR A C 1
ATOM 2259 O O . TYR A 1 288 ? -2.891 1.751 7.688 1 98.44 288 TYR A O 1
ATOM 2267 N N . SER A 1 289 ? -4.164 0.013 7.188 1 98.31 289 SER A N 1
ATOM 2268 C CA . SER A 1 289 ? -3.256 -0.979 7.754 1 98.31 289 SER A CA 1
ATOM 2269 C C . SER A 1 289 ? -1.912 -0.974 7.031 1 98.31 289 SER A C 1
ATOM 2271 O O . SER A 1 289 ? -0.86 -1.05 7.672 1 98.31 289 SER A O 1
ATOM 2273 N N . LEU A 1 290 ? -1.966 -0.906 5.73 1 98.31 290 LEU A N 1
ATOM 2274 C CA . LEU A 1 290 ? -0.734 -0.911 4.945 1 98.31 290 LEU A CA 1
ATOM 2275 C C . LEU A 1 290 ? 0.157 0.267 5.328 1 98.31 290 LEU A C 1
ATOM 2277 O O . LEU A 1 290 ? 1.366 0.104 5.504 1 98.31 290 LEU A O 1
ATOM 2281 N N . ILE A 1 291 ? -0.414 1.448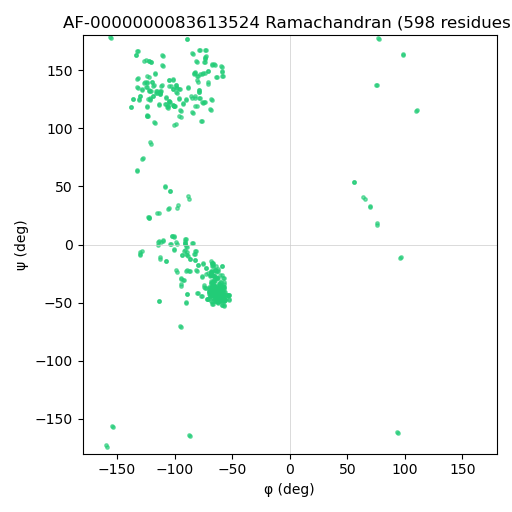 5.465 1 97.69 291 ILE A N 1
ATOM 2282 C CA . ILE A 1 291 ? 0.355 2.637 5.816 1 97.69 291 ILE A CA 1
ATOM 2283 C C . ILE A 1 291 ? 0.989 2.455 7.195 1 97.69 291 ILE A C 1
ATOM 2285 O O . ILE A 1 291 ? 2.162 2.781 7.395 1 97.69 291 ILE A O 1
ATOM 2289 N N . LEU A 1 292 ? 0.21 1.971 8.148 1 96.5 292 LEU A N 1
ATOM 2290 C CA . LEU A 1 292 ? 0.723 1.765 9.5 1 96.5 292 LEU A CA 1
ATOM 2291 C C . LEU A 1 292 ? 1.905 0.802 9.492 1 96.5 292 LEU A C 1
ATOM 2293 O O . LEU A 1 292 ? 2.883 1.006 10.211 1 96.5 292 LEU A O 1
ATOM 2297 N N . ILE A 1 293 ? 1.861 -0.268 8.711 1 96.12 293 ILE A N 1
ATOM 2298 C CA . ILE A 1 293 ? 2.951 -1.231 8.602 1 96.12 293 ILE A CA 1
ATOM 2299 C C . ILE A 1 293 ? 4.188 -0.548 8.023 1 96.12 293 ILE A C 1
ATOM 2301 O O . ILE A 1 293 ? 5.289 -0.688 8.555 1 96.12 293 ILE A O 1
ATOM 2305 N N . MET A 1 294 ? 3.971 0.164 6.93 1 94.62 294 MET A N 1
ATOM 2306 C CA . MET A 1 294 ? 5.066 0.828 6.23 1 94.62 294 MET A CA 1
ATOM 2307 C C . MET A 1 294 ? 5.754 1.842 7.137 1 94.62 294 MET A C 1
ATOM 2309 O O . MET A 1 294 ? 6.965 2.051 7.031 1 94.62 294 MET A O 1
ATOM 2313 N N . GLU A 1 295 ? 5.004 2.541 7.984 1 90.31 295 GLU A N 1
ATOM 2314 C CA . GLU A 1 295 ? 5.574 3.5 8.93 1 90.31 295 GLU A CA 1
ATOM 2315 C C . GLU A 1 295 ? 6.457 2.801 9.961 1 90.31 295 GLU A C 1
ATOM 2317 O O . GLU A 1 295 ? 7.496 3.328 10.352 1 90.31 295 GLU A O 1
ATOM 2322 N N . GLY A 1 296 ? 5.918 1.623 10.492 1 79.56 296 GLY A N 1
ATOM 2323 C CA . GLY A 1 296 ? 6.688 0.873 11.469 1 79.56 296 GLY A CA 1
ATOM 2324 C C . GLY A 1 296 ? 7.941 0.245 10.891 1 79.56 296 GLY A C 1
ATOM 2325 O O . GLY A 1 296 ? 8.914 0.013 11.609 1 79.56 296 GLY A O 1
ATOM 2326 N N . SER A 1 297 ? 7.836 -0.242 9.609 1 58.94 297 SER A N 1
ATOM 2327 C CA . SER A 1 297 ? 8.961 -0.885 8.938 1 58.94 297 SER A CA 1
ATOM 2328 C C . SER A 1 297 ? 10.078 0.115 8.641 1 58.94 297 SER A C 1
ATOM 2330 O O . SER A 1 297 ? 11.234 -0.269 8.484 1 58.94 297 SER A O 1
ATOM 2332 N N . GLY A 1 298 ? 9.797 1.364 8.375 1 49.44 298 GLY A N 1
ATOM 2333 C CA . GLY A 1 298 ? 10.805 2.4 8.219 1 49.44 298 GLY A CA 1
ATOM 2334 C C . GLY A 1 298 ? 11.703 2.549 9.43 1 49.44 298 GLY A C 1
ATOM 2335 O O . GLY A 1 298 ? 12.836 3.025 9.312 1 49.44 298 GLY A O 1
ATOM 2336 N N . GLU A 1 299 ? 11.18 2.311 10.594 1 41.81 299 GLU A N 1
ATOM 2337 C CA . GLU A 1 299 ? 12.062 2.287 11.758 1 41.81 299 GLU A CA 1
ATOM 2338 C C . GLU A 1 299 ? 13.008 1.087 11.711 1 41.81 299 GLU A C 1
ATOM 2340 O O . GLU A 1 299 ? 14.047 1.082 12.367 1 41.81 299 GLU A O 1
ATOM 2345 N N . MET A 1 300 ? 12.594 0.003 11.031 1 36.38 300 MET A N 1
ATOM 2346 C CA . MET A 1 300 ? 13.461 -1.164 10.922 1 36.38 300 MET A CA 1
ATOM 2347 C C . MET A 1 300 ? 14.359 -1.06 9.695 1 36.38 300 MET A C 1
ATOM 2349 O O . MET A 1 300 ? 15.156 -1.96 9.43 1 36.38 300 MET A O 1
ATOM 2353 N N . MET A 1 301 ? 14.016 -0.286 8.688 1 32.41 301 MET A N 1
ATOM 2354 C CA . MET A 1 301 ? 15.031 -0.093 7.656 1 32.41 301 MET A CA 1
ATOM 2355 C C . MET A 1 301 ? 16.062 0.943 8.086 1 32.41 301 MET A C 1
ATOM 2357 O O . MET A 1 301 ? 15.719 1.94 8.727 1 32.41 301 MET A O 1
ATOM 2361 N N . MET B 1 1 ? 13.188 -42.188 -22.391 1 81.06 1 MET B N 1
ATOM 2362 C CA . MET B 1 1 ? 12.289 -41.094 -22.75 1 81.06 1 MET B CA 1
ATOM 2363 C C . MET B 1 1 ? 13.016 -39.75 -22.734 1 81.06 1 MET B C 1
ATOM 2365 O O . MET B 1 1 ? 13.844 -39.5 -21.844 1 81.06 1 MET B O 1
ATOM 2369 N N . ASP B 1 2 ? 12.961 -38.938 -23.812 1 91.19 2 ASP B N 1
ATOM 2370 C CA . ASP B 1 2 ? 13.562 -37.625 -23.891 1 91.19 2 A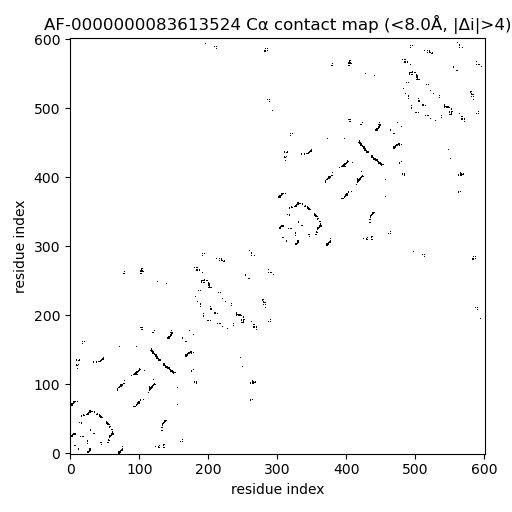SP B CA 1
ATOM 2371 C C . ASP B 1 2 ? 12.734 -36.594 -23.125 1 91.19 2 ASP B C 1
ATOM 2373 O O . ASP B 1 2 ? 11.523 -36.75 -22.984 1 91.19 2 ASP B O 1
ATOM 2377 N N . ILE B 1 3 ? 13.453 -35.656 -22.578 1 95.25 3 ILE B N 1
ATOM 2378 C CA . ILE B 1 3 ? 12.766 -34.625 -21.828 1 95.25 3 ILE B CA 1
ATOM 2379 C C . ILE B 1 3 ? 13.117 -33.25 -22.438 1 95.25 3 ILE B C 1
ATOM 2381 O O . ILE B 1 3 ? 14.289 -32.969 -22.719 1 95.25 3 ILE B O 1
ATOM 2385 N N . VAL B 1 4 ? 12.094 -32.469 -22.641 1 97 4 VAL B N 1
ATOM 2386 C CA . VAL B 1 4 ? 12.297 -31.078 -23.078 1 97 4 VAL B CA 1
ATOM 2387 C C . VAL B 1 4 ? 11.664 -30.125 -22.062 1 97 4 VAL B C 1
ATOM 2389 O O . VAL B 1 4 ? 10.492 -30.281 -21.703 1 97 4 VAL B O 1
ATOM 2392 N N . VAL B 1 5 ? 12.422 -29.219 -21.547 1 97.44 5 VAL B N 1
ATOM 2393 C CA . VAL B 1 5 ? 11.938 -28.172 -20.656 1 97.44 5 VAL B CA 1
ATOM 2394 C C . VAL B 1 5 ? 11.883 -26.844 -21.391 1 97.44 5 VAL B C 1
ATOM 2396 O O . VAL B 1 5 ? 12.914 -26.344 -21.859 1 97.44 5 VAL B O 1
ATOM 2399 N N . VAL B 1 6 ? 10.672 -26.312 -21.469 1 97.81 6 VAL B N 1
ATOM 2400 C CA . VAL B 1 6 ? 10.484 -25.047 -22.188 1 97.81 6 VAL B CA 1
ATOM 2401 C C . VAL B 1 6 ? 10.531 -23.891 -21.203 1 97.81 6 VAL B C 1
ATOM 2403 O O . VAL B 1 6 ? 9.633 -23.734 -20.359 1 97.81 6 VAL B O 1
ATOM 2406 N N . GLY B 1 7 ? 11.5 -23.047 -21.328 1 96.69 7 GLY B N 1
ATOM 2407 C CA . GLY B 1 7 ? 11.672 -21.922 -20.422 1 96.69 7 GLY B CA 1
ATOM 2408 C C . GLY B 1 7 ? 12.875 -22.078 -19.516 1 96.69 7 GLY B C 1
ATOM 2409 O O . GLY B 1 7 ? 12.867 -22.906 -18.594 1 96.69 7 GLY B O 1
ATOM 2410 N N . ALA B 1 8 ? 13.836 -21.219 -19.688 1 95.62 8 ALA B N 1
ATOM 2411 C CA . ALA B 1 8 ? 15.055 -21.25 -18.891 1 95.62 8 ALA B CA 1
ATOM 2412 C C . ALA B 1 8 ? 15.039 -20.141 -17.828 1 95.62 8 ALA B C 1
ATOM 2414 O O . ALA B 1 8 ? 15.992 -19.375 -17.703 1 95.62 8 ALA B O 1
ATOM 2415 N N . GLY B 1 9 ? 13.906 -20.047 -17.156 1 93.62 9 GLY B N 1
ATOM 2416 C CA . GLY B 1 9 ? 13.812 -19.234 -15.953 1 93.62 9 GLY B CA 1
ATOM 2417 C C . GLY B 1 9 ? 14.195 -19.984 -14.695 1 93.62 9 GLY B C 1
ATOM 2418 O O . GLY B 1 9 ? 14.82 -21.047 -14.766 1 93.62 9 GLY B O 1
ATOM 2419 N N . SER B 1 10 ? 13.828 -19.438 -13.586 1 93.12 10 SER B N 1
ATOM 2420 C CA . SER B 1 10 ? 14.211 -20.031 -12.305 1 93.12 10 SER B CA 1
ATOM 2421 C C . SER B 1 10 ? 13.695 -21.453 -12.172 1 93.12 10 SER B C 1
ATOM 2423 O O . SER B 1 10 ? 14.477 -22.375 -11.953 1 93.12 10 SER B O 1
ATOM 2425 N N . VAL B 1 11 ? 12.43 -21.641 -12.391 1 94.25 11 VAL B N 1
ATOM 2426 C CA . VAL B 1 11 ? 11.805 -22.953 -12.211 1 94.25 11 VAL B CA 1
ATOM 2427 C C . VAL B 1 11 ? 12.297 -23.906 -13.297 1 94.25 11 VAL B C 1
ATOM 2429 O O . VAL B 1 11 ? 12.672 -25.047 -13 1 94.25 11 VAL B O 1
ATOM 2432 N N . GLY B 1 12 ? 12.352 -23.453 -14.5 1 96.44 12 GLY B N 1
ATOM 2433 C CA . GLY B 1 12 ? 12.805 -24.297 -15.594 1 96.44 12 GLY B CA 1
ATOM 2434 C C . GLY B 1 12 ? 14.227 -24.797 -15.422 1 96.44 12 GLY B C 1
ATOM 2435 O O . GLY B 1 12 ? 14.5 -25.984 -15.586 1 96.44 12 GLY B O 1
ATOM 2436 N N . MET B 1 13 ? 15.078 -23.906 -15.07 1 96.75 13 MET B N 1
ATOM 2437 C CA . MET B 1 13 ? 16.469 -24.281 -14.883 1 96.75 13 MET B CA 1
ATOM 2438 C C . MET B 1 13 ? 16.625 -25.234 -13.703 1 96.75 13 MET B C 1
ATOM 2440 O O . MET B 1 13 ? 17.422 -26.172 -13.766 1 96.75 13 MET B O 1
ATOM 2444 N N . LEU B 1 14 ? 15.891 -24.984 -12.68 1 94.88 14 LEU B N 1
ATOM 2445 C CA . LEU B 1 14 ? 15.984 -25.844 -11.508 1 94.88 14 LEU B CA 1
ATOM 2446 C C . LEU B 1 14 ? 15.516 -27.266 -11.836 1 94.88 14 LEU B C 1
ATOM 2448 O O . LEU B 1 14 ? 16.219 -28.234 -11.578 1 94.88 14 LEU B O 1
ATOM 2452 N N . ILE B 1 15 ? 14.383 -27.344 -12.453 1 94.38 15 ILE B N 1
ATOM 2453 C CA . ILE B 1 15 ? 13.82 -28.641 -12.82 1 94.38 15 ILE B CA 1
ATOM 2454 C C . ILE B 1 15 ? 14.75 -29.359 -13.797 1 94.38 15 ILE B C 1
ATOM 2456 O O . ILE B 1 15 ? 15.062 -30.531 -13.617 1 94.38 15 ILE B O 1
ATOM 2460 N N . ALA B 1 16 ? 15.219 -28.641 -14.758 1 95.69 16 ALA B N 1
ATOM 2461 C CA . ALA B 1 16 ? 16.141 -29.203 -15.734 1 95.69 16 ALA B CA 1
ATOM 2462 C C . ALA B 1 16 ? 17.406 -29.719 -15.062 1 95.69 16 ALA B C 1
ATOM 2464 O O . ALA B 1 16 ? 17.922 -30.781 -15.422 1 95.69 16 ALA B O 1
ATOM 2465 N N . SER B 1 17 ? 17.891 -29.031 -14.125 1 94.69 17 SER B N 1
ATOM 2466 C CA . SER B 1 17 ? 19.125 -29.406 -13.445 1 94.69 17 SER B CA 1
ATOM 2467 C C . SER B 1 17 ? 18.953 -30.734 -12.695 1 94.69 17 SER B C 1
ATOM 2469 O O . SER B 1 17 ? 19.828 -31.594 -12.734 1 94.69 17 SER B O 1
ATOM 2471 N N . TYR B 1 18 ? 17.891 -30.906 -12.039 1 92.94 18 TYR B N 1
ATOM 2472 C CA . TYR B 1 18 ? 17.641 -32.156 -11.305 1 92.94 18 TYR B CA 1
ATOM 2473 C C . TYR B 1 18 ? 17.422 -33.312 -12.258 1 92.94 18 TYR B C 1
ATOM 2475 O O . TYR B 1 18 ? 17.922 -34.406 -12.023 1 92.94 18 TYR B O 1
ATOM 2483 N N . LEU B 1 19 ? 16.656 -33.062 -13.297 1 92.88 19 LEU B N 1
ATOM 2484 C CA . LEU B 1 19 ? 16.375 -34.125 -14.258 1 92.88 19 LEU B CA 1
ATOM 2485 C C . LEU B 1 19 ? 17.641 -34.531 -14.992 1 92.88 19 LEU B C 1
ATOM 2487 O O . LEU B 1 19 ? 17.828 -35.719 -15.297 1 92.88 19 LEU B O 1
ATOM 2491 N N . ALA B 1 20 ? 18.469 -33.594 -15.25 1 92.06 20 ALA B N 1
ATOM 2492 C CA . ALA B 1 20 ? 19.703 -33.844 -15.977 1 92.06 20 ALA B CA 1
ATOM 2493 C C . ALA B 1 20 ? 20.672 -34.688 -15.141 1 92.06 20 ALA B C 1
ATOM 2495 O O . ALA B 1 20 ? 21.516 -35.406 -15.688 1 92.06 20 ALA B O 1
ATOM 2496 N N . GLU B 1 21 ? 20.516 -34.594 -13.891 1 87.62 21 GLU B N 1
ATOM 2497 C CA . GLU B 1 21 ? 21.328 -35.438 -13.008 1 87.62 21 GLU B CA 1
ATOM 2498 C C . GLU B 1 21 ? 21.016 -36.906 -13.203 1 87.62 21 GLU B C 1
ATOM 2500 O O . GLU B 1 21 ? 21.891 -37.75 -13.062 1 87.62 21 GLU B O 1
ATOM 2505 N N . ALA B 1 22 ? 19.812 -37.156 -13.438 1 78.56 22 ALA B N 1
ATOM 2506 C CA . ALA B 1 22 ? 19.344 -38.531 -13.531 1 78.56 22 ALA B CA 1
ATOM 2507 C C . ALA B 1 22 ? 19.25 -39 -14.984 1 78.56 22 ALA B C 1
ATOM 2509 O O . ALA B 1 22 ? 19.141 -40.188 -15.266 1 78.56 22 ALA B O 1
ATOM 2510 N N . ASN B 1 23 ? 19.125 -38.062 -15.781 1 76 23 ASN B N 1
ATOM 2511 C CA . ASN B 1 23 ? 18.844 -38.344 -17.188 1 76 23 ASN B CA 1
ATOM 2512 C C . ASN B 1 23 ? 19.703 -37.469 -18.109 1 76 23 ASN B C 1
ATOM 2514 O O . ASN B 1 23 ? 19.578 -36.25 -18.125 1 76 23 ASN B O 1
ATOM 2518 N N . GLU B 1 24 ? 20.406 -38.031 -18.969 1 70.5 24 GLU B N 1
ATOM 2519 C CA . GLU B 1 24 ? 21.312 -37.312 -19.859 1 70.5 24 GLU B CA 1
ATOM 2520 C C . GLU B 1 24 ? 20.578 -36.719 -21.047 1 70.5 24 GLU B C 1
ATOM 2522 O O . GLU B 1 24 ? 21.141 -35.938 -21.797 1 70.5 24 GLU B O 1
ATOM 2527 N N . ARG B 1 25 ? 19.375 -36.969 -21.219 1 89.62 25 ARG B N 1
ATOM 2528 C CA . ARG B 1 25 ? 18.641 -36.562 -22.406 1 89.62 25 ARG B CA 1
ATOM 2529 C C . ARG B 1 25 ? 17.656 -35.438 -22.094 1 89.62 25 ARG B C 1
ATOM 2531 O O . ARG B 1 25 ? 16.484 -35.5 -22.484 1 89.62 25 ARG B O 1
ATOM 2538 N N . VAL B 1 26 ? 18.172 -34.438 -21.438 1 94.25 26 VAL B N 1
ATOM 2539 C CA . VAL B 1 26 ? 17.359 -33.281 -21.125 1 94.25 26 VAL B CA 1
ATOM 2540 C C . VAL B 1 26 ? 17.734 -32.125 -22.047 1 94.25 26 VAL B C 1
ATOM 2542 O O . VAL B 1 26 ? 18.922 -31.812 -22.203 1 94.25 26 VAL B O 1
ATOM 2545 N N . THR B 1 27 ? 16.766 -31.578 -22.781 1 96 27 THR B N 1
ATOM 2546 C CA . THR B 1 27 ? 16.938 -30.391 -23.609 1 96 27 THR B CA 1
ATOM 2547 C C . THR B 1 27 ? 16.234 -29.188 -22.984 1 96 27 THR B C 1
ATOM 2549 O O . THR B 1 27 ? 15.062 -29.266 -22.625 1 96 27 THR B O 1
ATOM 2552 N N . LEU B 1 28 ? 16.906 -28.125 -22.797 1 97.19 28 LEU B N 1
ATOM 2553 C CA . LEU B 1 28 ? 16.359 -26.859 -22.297 1 97.19 28 LEU B CA 1
ATOM 2554 C C . LEU B 1 28 ? 16.141 -25.875 -23.438 1 97.19 28 LEU B C 1
ATOM 2556 O O . LEU B 1 28 ? 17.062 -25.547 -24.172 1 97.19 28 LEU B O 1
ATOM 2560 N N . VAL B 1 29 ? 14.898 -25.484 -23.594 1 96.88 29 VAL B N 1
ATOM 2561 C CA . VAL B 1 29 ? 14.555 -24.531 -24.625 1 96.88 29 VAL B CA 1
ATOM 2562 C C . VAL B 1 29 ? 14.648 -23.109 -24.078 1 96.88 29 VAL B C 1
ATOM 2564 O O . VAL B 1 29 ? 13.992 -22.781 -23.094 1 96.88 29 VAL B O 1
ATOM 2567 N N . VAL B 1 30 ? 15.438 -22.312 -24.75 1 96.19 30 VAL B N 1
ATOM 2568 C CA . VAL B 1 30 ? 15.672 -20.938 -24.312 1 96.19 30 VAL B CA 1
ATOM 2569 C C . VAL B 1 30 ? 15.234 -19.953 -25.391 1 96.19 30 VAL B C 1
ATOM 2571 O O . VAL B 1 30 ? 15.109 -20.328 -26.562 1 96.19 30 VAL B O 1
ATOM 2574 N N . ARG B 1 31 ? 14.938 -18.703 -24.984 1 91.75 31 ARG B N 1
ATOM 2575 C CA . ARG B 1 31 ? 14.508 -17.672 -25.938 1 91.75 31 ARG B CA 1
ATOM 2576 C C . ARG B 1 31 ? 15.695 -16.844 -26.406 1 91.75 31 ARG B C 1
ATOM 2578 O O . ARG B 1 31 ? 15.719 -16.391 -27.547 1 91.75 31 ARG B O 1
ATOM 2585 N N . ARG B 1 32 ? 16.703 -16.562 -25.531 1 92.44 32 ARG B N 1
ATOM 2586 C CA . ARG B 1 32 ? 17.828 -15.672 -25.828 1 92.44 32 ARG B CA 1
ATOM 2587 C C . ARG B 1 32 ? 19.031 -16.469 -26.312 1 92.44 32 ARG B C 1
ATOM 2589 O O . ARG B 1 32 ? 19.484 -17.406 -25.641 1 92.44 32 ARG B O 1
ATOM 2596 N N . LYS B 1 33 ? 19.609 -16.031 -27.328 1 95.31 33 LYS B N 1
ATOM 2597 C CA . LYS B 1 33 ? 20.781 -16.672 -27.906 1 95.31 33 LYS B CA 1
ATOM 2598 C C . LYS B 1 33 ? 21.953 -16.641 -26.938 1 95.31 33 LYS B C 1
ATOM 2600 O O . LYS B 1 33 ? 22.703 -17.625 -26.828 1 95.31 33 LYS B O 1
ATOM 2605 N N . GLU B 1 34 ? 22.047 -15.602 -26.281 1 96.44 34 GLU B N 1
ATOM 2606 C CA . GLU B 1 34 ? 23.141 -15.453 -25.328 1 96.44 34 GLU B CA 1
ATOM 2607 C C . GLU B 1 34 ? 23.078 -16.516 -24.234 1 96.44 34 GLU B C 1
ATOM 2609 O O . GLU B 1 34 ? 24.094 -17.109 -23.859 1 96.44 34 GLU B O 1
ATOM 2614 N N . GLN B 1 35 ? 21.938 -16.75 -23.781 1 96.69 35 GLN B N 1
ATOM 2615 C CA . GLN B 1 35 ? 21.781 -17.781 -22.766 1 96.69 35 GLN B CA 1
ATOM 2616 C C . GLN B 1 35 ? 22.078 -19.156 -23.312 1 96.69 35 GLN B C 1
ATOM 2618 O O . GLN B 1 35 ? 22.688 -19.984 -22.641 1 96.69 35 GLN B O 1
ATOM 2623 N N . ALA B 1 36 ? 21.688 -19.391 -24.531 1 96.62 36 ALA B N 1
ATOM 2624 C CA . ALA B 1 36 ? 21.969 -20.672 -25.172 1 96.62 36 ALA B CA 1
ATOM 2625 C C . ALA B 1 36 ? 23.469 -20.922 -25.266 1 96.62 36 ALA B C 1
ATOM 2627 O O . ALA B 1 36 ? 23.953 -22 -24.875 1 96.62 36 ALA B O 1
ATOM 2628 N N . GLU B 1 37 ? 24.141 -19.922 -25.656 1 96.69 37 GLU B N 1
ATOM 2629 C CA . GLU B 1 37 ? 25.594 -20.031 -25.812 1 96.69 37 GLU B CA 1
ATOM 2630 C C . GLU B 1 37 ? 26.281 -20.266 -24.469 1 96.69 37 GLU B C 1
ATOM 2632 O O . GLU B 1 37 ? 27.188 -21.094 -24.375 1 96.69 37 GLU B O 1
ATOM 2637 N N . ASN B 1 38 ? 25.812 -19.578 -23.5 1 96.88 38 ASN B N 1
ATOM 2638 C CA . ASN B 1 38 ? 26.406 -19.734 -22.172 1 96.88 38 ASN B CA 1
ATOM 2639 C C . ASN B 1 38 ? 26.125 -21.125 -21.594 1 96.88 38 ASN B C 1
ATOM 2641 O O . ASN B 1 38 ? 27.016 -21.734 -21 1 96.88 38 ASN B O 1
ATOM 2645 N N . LEU B 1 39 ? 24.953 -21.578 -21.797 1 96.81 39 LEU B N 1
ATOM 2646 C CA . LEU B 1 39 ? 24.594 -22.891 -21.297 1 96.81 39 LEU B CA 1
ATOM 2647 C C . LEU B 1 39 ? 25.391 -23.984 -22 1 96.81 39 LEU B C 1
ATOM 2649 O O . LEU B 1 39 ? 25.812 -24.969 -21.359 1 96.81 39 LEU B O 1
ATOM 2653 N N . GLU B 1 40 ? 25.641 -23.828 -23.25 1 95 40 GLU B N 1
ATOM 2654 C CA . GLU B 1 40 ? 26.422 -24.781 -24.016 1 95 40 GLU B CA 1
ATOM 2655 C C . GLU B 1 40 ? 27.891 -24.766 -23.578 1 95 40 GLU B C 1
ATOM 2657 O O . GLU B 1 40 ? 28.531 -25.812 -23.5 1 95 40 GLU B O 1
ATOM 2662 N N . LYS B 1 41 ? 28.312 -23.656 -23.281 1 94.69 41 LYS B N 1
ATOM 2663 C CA . LYS B 1 41 ? 29.719 -23.469 -22.953 1 94.69 41 LYS B CA 1
ATOM 2664 C C . LYS B 1 41 ? 30 -23.875 -21.5 1 94.69 41 LYS B C 1
ATOM 2666 O O . LYS B 1 41 ? 31.016 -24.531 -21.219 1 94.69 41 LYS B O 1
ATOM 2671 N N . TYR B 1 42 ? 29.141 -23.516 -20.625 1 95.25 42 TYR B N 1
ATOM 2672 C CA . TYR B 1 42 ? 29.469 -23.609 -19.203 1 95.25 42 TYR B CA 1
ATOM 2673 C C . TYR B 1 42 ? 28.609 -24.672 -18.516 1 95.25 42 TYR B C 1
ATOM 2675 O O . TYR B 1 42 ? 28.891 -25.062 -17.375 1 95.25 42 TYR B O 1
ATOM 2683 N N . GLY B 1 43 ? 27.594 -25.156 -19.234 1 95.75 43 GLY B N 1
ATOM 2684 C CA . GLY B 1 43 ? 26.656 -26.078 -18.594 1 95.75 43 GLY B CA 1
ATOM 2685 C C . GLY B 1 43 ? 25.672 -25.375 -17.672 1 95.75 43 GLY B C 1
ATOM 2686 O O . GLY B 1 43 ? 25.703 -24.156 -17.531 1 95.75 43 GLY B O 1
ATOM 2687 N N . LEU B 1 44 ? 24.766 -26.141 -17.094 1 97.44 44 LEU B N 1
ATOM 2688 C CA . LEU B 1 44 ? 23.797 -25.656 -16.125 1 97.44 44 LEU B CA 1
ATOM 2689 C C . LEU B 1 44 ? 24.297 -25.906 -14.703 1 97.44 44 LEU B C 1
ATOM 2691 O O . LEU B 1 44 ? 24.625 -27.031 -14.344 1 97.44 44 LEU B O 1
ATOM 2695 N N . VAL B 1 45 ? 24.328 -24.797 -13.938 1 97.62 45 VAL B N 1
ATOM 2696 C CA . VAL B 1 45 ? 24.859 -24.875 -12.586 1 97.62 45 VAL B CA 1
ATOM 2697 C C . VAL B 1 45 ? 23.75 -24.656 -11.57 1 97.62 45 VAL B C 1
ATOM 2699 O O . VAL B 1 45 ? 22.984 -23.688 -11.68 1 97.62 45 VAL B O 1
ATOM 2702 N N . ARG B 1 46 ? 23.672 -25.562 -10.625 1 96.75 46 ARG B N 1
ATOM 2703 C CA . ARG B 1 46 ? 22.719 -25.422 -9.523 1 96.75 46 ARG B CA 1
ATOM 2704 C C . ARG B 1 46 ? 23.453 -25.219 -8.195 1 96.75 46 ARG B C 1
ATOM 2706 O O . ARG B 1 46 ? 24.297 -26.016 -7.82 1 96.75 46 ARG B O 1
ATOM 2713 N N . LYS B 1 47 ? 23.141 -24.094 -7.594 1 96.38 47 LYS B N 1
ATOM 2714 C CA . LYS B 1 47 ? 23.531 -23.922 -6.199 1 96.38 47 LYS B CA 1
ATOM 2715 C C . LYS B 1 47 ? 22.5 -24.547 -5.258 1 96.38 47 LYS B C 1
ATOM 2717 O O . LYS B 1 47 ? 21.375 -24.047 -5.148 1 96.38 47 LYS B O 1
ATOM 2722 N N . ASN B 1 48 ? 22.969 -25.594 -4.586 1 93.56 48 ASN B N 1
ATOM 2723 C CA . ASN B 1 48 ? 22.062 -26.344 -3.725 1 93.56 48 ASN B CA 1
ATOM 2724 C C . ASN B 1 48 ? 21.828 -25.625 -2.396 1 93.56 48 ASN B C 1
ATOM 2726 O O . ASN B 1 48 ? 22.562 -24.688 -2.061 1 93.56 48 ASN B O 1
ATOM 2730 N N . ILE B 1 49 ? 20.859 -26.062 -1.653 1 89.12 49 ILE B N 1
ATOM 2731 C CA . ILE B 1 49 ? 20.453 -25.453 -0.39 1 89.12 49 ILE B CA 1
ATOM 2732 C C . ILE B 1 49 ? 21.625 -25.5 0.597 1 89.12 49 ILE B C 1
ATOM 2734 O O . ILE B 1 49 ? 21.812 -24.578 1.387 1 89.12 49 ILE B O 1
ATOM 2738 N N . ASP B 1 50 ? 22.438 -26.547 0.547 1 86.75 50 ASP B N 1
ATOM 2739 C CA . ASP B 1 50 ? 23.547 -26.703 1.481 1 86.75 50 ASP B CA 1
ATOM 2740 C C . ASP B 1 50 ? 24.781 -25.938 1.008 1 86.75 50 ASP B C 1
ATOM 2742 O O . ASP B 1 50 ? 25.844 -26.016 1.624 1 86.75 50 ASP B O 1
ATOM 2746 N N . GLY B 1 51 ? 24.641 -25.266 -0.113 1 89.19 51 GLY B N 1
ATOM 2747 C CA . GLY B 1 51 ? 25.734 -24.438 -0.6 1 89.19 51 GLY B CA 1
ATOM 2748 C C . GLY B 1 51 ? 26.594 -25.141 -1.626 1 89.19 51 GLY B C 1
ATOM 2749 O O . GLY B 1 51 ? 27.391 -24.5 -2.314 1 89.19 51 GLY B O 1
ATOM 2750 N N . SER B 1 52 ? 26.406 -26.375 -1.783 1 93.56 52 SER B N 1
ATOM 2751 C CA . SER B 1 52 ? 27.188 -27.109 -2.77 1 93.56 52 SER B CA 1
ATOM 2752 C C . SER B 1 52 ? 26.734 -26.797 -4.188 1 93.56 52 SER B C 1
ATOM 2754 O O . SER B 1 52 ? 25.625 -26.297 -4.391 1 93.56 52 SER B O 1
ATOM 2756 N N . LEU B 1 53 ? 27.625 -27.078 -5.137 1 95.38 53 LEU B N 1
ATOM 2757 C CA . LEU B 1 53 ? 27.328 -26.797 -6.539 1 95.38 53 LEU B CA 1
ATOM 2758 C C . LEU B 1 53 ? 27.172 -28.109 -7.32 1 95.38 53 LEU B C 1
ATOM 2760 O O . LEU B 1 53 ? 27.906 -29.062 -7.086 1 95.38 53 LEU B O 1
ATOM 2764 N N . SER B 1 54 ? 26.203 -28.188 -8.148 1 94.31 54 SER B N 1
ATOM 2765 C CA . SER B 1 54 ? 26.016 -29.266 -9.117 1 94.31 54 SER B CA 1
ATOM 2766 C C . SER B 1 54 ? 26.031 -28.734 -10.547 1 94.31 54 SER B C 1
ATOM 2768 O O . SER B 1 54 ? 25.359 -27.75 -10.859 1 94.31 54 SER B O 1
ATOM 2770 N N . LYS B 1 55 ? 26.859 -29.359 -11.328 1 94.94 55 LYS B N 1
ATOM 2771 C CA . LYS B 1 55 ? 26.938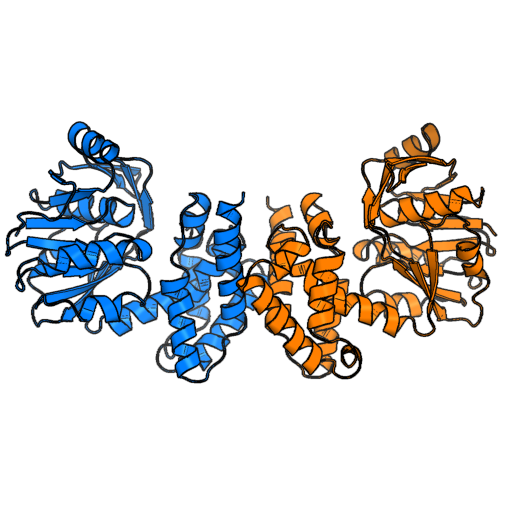 -28.969 -12.734 1 94.94 55 LYS B CA 1
ATOM 2772 C C . LYS B 1 55 ? 26.406 -30.078 -13.641 1 94.94 55 LYS B C 1
ATOM 2774 O O . LYS B 1 55 ? 26.75 -31.25 -13.477 1 94.94 55 LYS B O 1
ATOM 2779 N N . SER B 1 56 ? 25.562 -29.75 -14.539 1 92.88 56 SER B N 1
ATOM 2780 C CA . SER B 1 56 ? 24.984 -30.719 -15.477 1 92.88 56 SER B CA 1
ATOM 2781 C C . SER B 1 56 ? 25.172 -30.266 -16.922 1 92.88 56 SER B C 1
ATOM 2783 O O . SER B 1 56 ? 25.078 -29.078 -17.219 1 92.88 56 SER B O 1
ATOM 2785 N N . ARG B 1 57 ? 25.516 -31.297 -17.719 1 89.38 57 ARG B N 1
ATOM 2786 C CA . ARG B 1 57 ? 25.469 -31.031 -19.156 1 89.38 57 ARG B CA 1
ATOM 2787 C C . ARG B 1 57 ? 24.047 -31.172 -19.688 1 89.38 57 ARG B C 1
ATOM 2789 O O . ARG B 1 57 ? 23.344 -32.156 -19.375 1 89.38 57 ARG B O 1
ATOM 2796 N N . ILE B 1 58 ? 23.578 -30.172 -20.375 1 92.44 58 ILE B N 1
ATOM 2797 C CA . ILE B 1 58 ? 22.219 -30.172 -20.906 1 92.44 58 ILE B CA 1
ATOM 2798 C C . ILE B 1 58 ? 22.25 -29.734 -22.375 1 92.44 58 ILE B C 1
ATOM 2800 O O . ILE B 1 58 ? 23.109 -28.953 -22.781 1 92.44 58 ILE B O 1
ATOM 2804 N N . ARG B 1 59 ? 21.438 -30.312 -23.172 1 93.88 59 ARG B N 1
ATOM 2805 C CA . ARG B 1 59 ? 21.25 -29.797 -24.531 1 93.88 59 ARG B CA 1
ATOM 2806 C C . ARG B 1 59 ? 20.406 -28.531 -24.531 1 93.88 59 ARG B C 1
ATOM 2808 O O . ARG B 1 59 ? 19.594 -28.312 -23.625 1 93.88 59 ARG B O 1
ATOM 2815 N N . VAL B 1 60 ? 20.688 -27.656 -25.453 1 96.12 60 VAL B N 1
ATOM 2816 C CA . VAL B 1 60 ? 19.969 -26.391 -25.516 1 96.12 60 VAL B CA 1
ATOM 2817 C C . VAL B 1 60 ? 19.344 -26.219 -26.906 1 96.12 60 VAL B C 1
ATOM 2819 O O . VAL B 1 60 ? 19.938 -26.594 -27.922 1 96.12 60 VAL B O 1
ATOM 2822 N N . ALA B 1 61 ? 18.141 -25.797 -26.969 1 95.44 61 ALA B N 1
ATOM 2823 C CA . ALA B 1 61 ? 17.438 -25.516 -28.219 1 95.44 61 ALA B CA 1
ATOM 2824 C C . ALA B 1 61 ? 16.734 -24.156 -28.156 1 95.44 61 ALA B C 1
ATOM 2826 O O . ALA B 1 61 ? 16.547 -23.594 -27.062 1 95.44 61 ALA B O 1
ATOM 2827 N N . MET B 1 62 ? 16.297 -23.656 -29.297 1 94.31 62 MET B N 1
ATOM 2828 C CA . MET B 1 62 ? 15.656 -22.344 -29.359 1 94.31 62 MET B CA 1
ATOM 2829 C C . MET B 1 62 ? 14.156 -22.484 -29.594 1 94.31 62 MET B C 1
ATOM 2831 O O . MET B 1 62 ? 13.406 -21.516 -29.453 1 94.31 62 MET B O 1
ATOM 2835 N N . ASN B 1 63 ? 13.758 -23.656 -29.969 1 91.56 63 ASN B N 1
ATOM 2836 C CA . ASN B 1 63 ? 12.344 -23.922 -30.234 1 91.56 63 ASN B CA 1
ATOM 2837 C C . ASN B 1 63 ? 12.016 -25.406 -30.094 1 91.56 63 ASN B C 1
ATOM 2839 O O . ASN B 1 63 ? 12.891 -26.203 -29.766 1 91.56 63 ASN B O 1
ATOM 2843 N N . LEU B 1 64 ? 10.742 -25.75 -30.281 1 92.62 64 LEU B N 1
ATOM 2844 C CA . LEU B 1 64 ? 10.258 -27.109 -30.109 1 92.62 64 LEU B CA 1
ATOM 2845 C C . LEU B 1 64 ? 10.172 -27.844 -31.453 1 92.62 64 LEU B C 1
ATOM 2847 O O . LEU B 1 64 ? 9.383 -28.781 -31.609 1 92.62 64 LEU B O 1
ATOM 2851 N N . GLU B 1 65 ? 10.961 -27.562 -32.312 1 87.5 65 GLU B N 1
ATOM 2852 C CA . GLU B 1 65 ? 10.898 -28.203 -33.656 1 87.5 65 GLU B CA 1
ATOM 2853 C C . GLU B 1 65 ? 11.516 -29.594 -33.625 1 87.5 65 GLU B C 1
ATOM 2855 O O . GLU B 1 65 ? 12.5 -29.828 -32.906 1 87.5 65 GLU B O 1
ATOM 2860 N N . ASN B 1 66 ? 10.93 -30.562 -34.312 1 84.25 66 ASN B N 1
ATOM 2861 C CA . ASN B 1 66 ? 11.438 -31.891 -34.562 1 84.25 66 ASN B CA 1
ATOM 2862 C C . ASN B 1 66 ? 11.57 -32.719 -33.281 1 84.25 66 ASN B C 1
ATOM 2864 O O . ASN B 1 66 ? 12.578 -33.375 -33.062 1 84.25 66 ASN B O 1
ATOM 2868 N N . ILE B 1 67 ? 10.602 -32.562 -32.406 1 89.62 67 ILE B N 1
ATOM 2869 C CA . ILE B 1 67 ? 10.602 -33.344 -31.188 1 89.62 67 ILE B CA 1
ATOM 2870 C C . ILE B 1 67 ? 9.875 -34.688 -31.422 1 89.62 67 ILE B C 1
ATOM 2872 O O . ILE B 1 67 ? 8.852 -34.719 -32.125 1 89.62 67 ILE B O 1
ATOM 2876 N N . SER B 1 68 ? 10.453 -35.688 -30.938 1 89.06 68 SER B N 1
ATOM 2877 C CA . SER B 1 68 ? 9.844 -37.031 -31.031 1 89.06 68 SER B CA 1
ATOM 2878 C C . SER B 1 68 ? 8.578 -37.125 -30.188 1 89.06 68 SER B C 1
ATOM 2880 O O . SER B 1 68 ? 8.438 -36.406 -29.188 1 89.06 68 SER B O 1
ATOM 2882 N N . LYS B 1 69 ? 7.703 -38.062 -30.625 1 89.06 69 LYS B N 1
ATOM 2883 C CA . LYS B 1 69 ? 6.484 -38.281 -29.844 1 89.06 69 LYS B CA 1
ATOM 2884 C C . LYS B 1 69 ? 6.797 -38.906 -28.484 1 89.06 69 LYS B C 1
ATOM 2886 O O . LYS B 1 69 ? 5.98 -38.844 -27.562 1 89.06 69 LYS B O 1
ATOM 2891 N N . ASP B 1 70 ? 7.93 -39.562 -28.422 1 89.44 70 ASP B N 1
ATOM 2892 C CA . ASP B 1 70 ? 8.359 -40.156 -27.172 1 89.44 70 ASP B CA 1
ATOM 2893 C C . ASP B 1 70 ? 9.148 -39.156 -26.312 1 89.44 70 ASP B C 1
ATOM 2895 O O . ASP B 1 70 ? 10.227 -39.5 -25.828 1 89.44 70 ASP B O 1
ATOM 2899 N N . THR B 1 71 ? 8.719 -37.906 -26.297 1 94.38 71 THR B N 1
ATOM 2900 C CA . THR B 1 71 ? 9.352 -36.844 -25.531 1 94.38 71 THR B CA 1
ATOM 2901 C C . THR B 1 71 ? 8.367 -36.219 -24.547 1 94.38 71 THR B C 1
ATOM 2903 O O . THR B 1 71 ? 7.23 -35.906 -24.922 1 94.38 71 THR B O 1
ATOM 2906 N N . LEU B 1 72 ? 8.773 -36.188 -23.266 1 95.94 72 LEU B N 1
ATOM 2907 C CA . LEU B 1 72 ? 8.016 -35.406 -22.297 1 95.94 72 LEU B CA 1
ATOM 2908 C C . LEU B 1 72 ? 8.352 -33.906 -22.422 1 95.94 72 LEU B C 1
ATOM 2910 O O . LEU B 1 72 ? 9.523 -33.531 -22.359 1 95.94 72 LEU B O 1
ATOM 2914 N N . VAL B 1 73 ? 7.316 -33.094 -22.594 1 97.62 73 VAL B N 1
ATOM 2915 C CA . VAL B 1 73 ? 7.527 -31.641 -22.688 1 97.62 73 VAL B CA 1
ATOM 2916 C C . VAL B 1 73 ? 7.027 -30.953 -21.422 1 97.62 73 VAL B C 1
ATOM 2918 O O . VAL B 1 73 ? 5.844 -31.062 -21.078 1 97.62 73 VAL B O 1
ATOM 2921 N N . ILE B 1 74 ? 7.941 -30.25 -20.734 1 97.75 74 ILE B N 1
ATOM 2922 C CA . ILE B 1 74 ? 7.652 -29.516 -19.516 1 97.75 74 ILE B CA 1
ATOM 2923 C C . ILE B 1 74 ? 7.629 -28.016 -19.812 1 97.75 74 ILE B C 1
ATOM 2925 O O . ILE B 1 74 ? 8.625 -27.453 -20.281 1 97.75 74 ILE B O 1
ATOM 2929 N N . ILE B 1 75 ? 6.48 -27.391 -19.609 1 98.25 75 ILE B N 1
ATOM 2930 C CA . ILE B 1 75 ? 6.328 -25.969 -19.875 1 98.25 75 ILE B CA 1
ATOM 2931 C C . ILE B 1 75 ? 6.559 -25.172 -18.578 1 98.25 75 ILE B C 1
ATOM 2933 O O . ILE B 1 75 ? 5.711 -25.172 -17.688 1 98.25 75 ILE B O 1
ATOM 2937 N N . ALA B 1 76 ? 7.668 -24.469 -18.547 1 96.94 76 ALA B N 1
ATOM 2938 C CA . ALA B 1 76 ? 8.062 -23.781 -17.328 1 96.94 76 ALA B CA 1
ATOM 2939 C C . ALA B 1 76 ? 8.227 -22.281 -17.547 1 96.94 76 ALA B C 1
ATOM 2941 O O . ALA B 1 76 ? 8.945 -21.609 -16.797 1 96.94 76 ALA B O 1
ATOM 2942 N N . VAL B 1 77 ? 7.566 -21.719 -18.562 1 95.06 77 VAL B N 1
ATOM 2943 C CA . VAL B 1 77 ? 7.559 -20.281 -18.797 1 95.06 77 VAL B CA 1
ATOM 2944 C C . VAL B 1 77 ? 6.484 -19.625 -17.922 1 95.06 77 VAL B C 1
ATOM 2946 O O . VAL B 1 77 ? 5.578 -20.297 -17.438 1 95.06 77 VAL B O 1
ATOM 2949 N N . LYS B 1 78 ? 6.543 -18.375 -17.766 1 92.12 78 LYS B N 1
ATOM 2950 C CA . LYS B 1 78 ? 5.492 -17.641 -17.062 1 92.12 78 LYS B CA 1
ATOM 2951 C C . LYS B 1 78 ? 4.23 -17.547 -17.922 1 92.12 78 LYS B C 1
ATOM 2953 O O . LYS B 1 78 ? 4.289 -17.656 -19.141 1 92.12 78 LYS B O 1
ATOM 2958 N N . TYR B 1 79 ? 3.189 -17.266 -17.297 1 91.88 79 TYR B N 1
ATOM 2959 C CA . TYR B 1 79 ? 1.87 -17.266 -17.906 1 91.88 79 TYR B CA 1
ATOM 2960 C C . TYR B 1 79 ? 1.846 -16.359 -19.141 1 91.88 79 TYR B C 1
ATOM 2962 O O . TYR B 1 79 ? 1.248 -16.703 -20.156 1 91.88 79 TYR B O 1
ATOM 2970 N N . GLY B 1 80 ? 2.447 -15.188 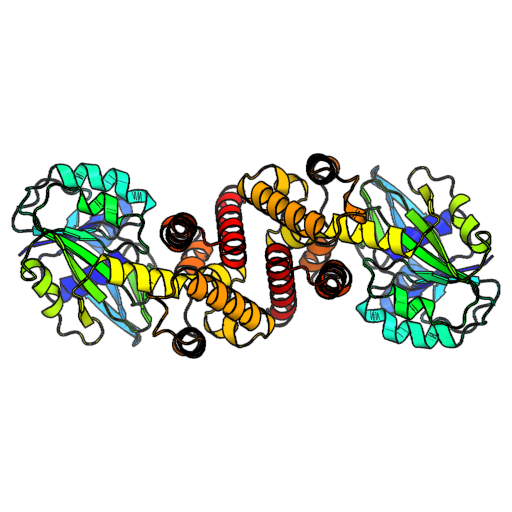-19.016 1 88.12 80 GLY B N 1
ATOM 2971 C CA . GLY B 1 80 ? 2.408 -14.219 -20.094 1 88.12 80 GLY B CA 1
ATOM 2972 C C . GLY B 1 80 ? 3.008 -14.742 -21.391 1 88.12 80 GLY B C 1
ATOM 2973 O O . GLY B 1 80 ? 2.701 -14.242 -22.469 1 88.12 80 GLY B O 1
ATOM 2974 N N . GLN B 1 81 ? 3.773 -15.75 -21.328 1 91.62 81 GLN B N 1
ATOM 2975 C CA . GLN B 1 81 ? 4.477 -16.281 -22.5 1 91.62 81 GLN B CA 1
ATOM 2976 C C . GLN B 1 81 ? 3.758 -17.5 -23.062 1 91.62 81 GLN B C 1
ATOM 2978 O O . GLN B 1 81 ? 4.148 -18.047 -24.094 1 91.62 81 GLN B O 1
ATOM 2983 N N . LEU B 1 82 ? 2.721 -17.969 -22.453 1 94.62 82 LEU B N 1
ATOM 2984 C CA . LEU B 1 82 ? 2.078 -19.234 -22.797 1 94.62 82 LEU B CA 1
ATOM 2985 C C . LEU B 1 82 ? 1.406 -19.141 -24.172 1 94.62 82 LEU B C 1
ATOM 2987 O O . LEU B 1 82 ? 1.345 -20.141 -24.906 1 94.62 82 LEU B O 1
ATOM 2991 N N . LYS B 1 83 ? 0.916 -17.969 -24.5 1 91.19 83 LYS B N 1
ATOM 2992 C CA . LYS B 1 83 ? 0.201 -17.828 -25.766 1 91.19 83 LYS B CA 1
ATOM 2993 C C . LYS B 1 83 ? 1.069 -18.266 -26.938 1 91.19 83 LYS B C 1
ATOM 2995 O O . LYS B 1 83 ? 0.617 -19.031 -27.797 1 91.19 83 LYS B O 1
ATOM 3000 N N . GLU B 1 84 ? 2.246 -17.828 -26.969 1 92.19 84 GLU B N 1
ATOM 3001 C CA . GLU B 1 84 ? 3.17 -18.188 -28.047 1 92.19 84 GLU B CA 1
ATOM 3002 C C . GLU B 1 84 ? 3.531 -19.672 -27.969 1 92.19 84 GLU B C 1
ATOM 3004 O O . GLU B 1 84 ? 3.674 -20.328 -29 1 92.19 84 GLU B O 1
ATOM 3009 N N . ILE B 1 85 ? 3.641 -20.172 -26.812 1 95.25 85 ILE B N 1
ATOM 3010 C CA . ILE B 1 85 ? 4.023 -21.562 -26.609 1 95.25 85 ILE B CA 1
ATOM 3011 C C . ILE B 1 85 ? 2.883 -22.484 -27.047 1 95.25 85 ILE B C 1
ATOM 3013 O O . ILE B 1 85 ? 3.121 -23.531 -27.625 1 95.25 85 ILE B O 1
ATOM 3017 N N . TYR B 1 86 ? 1.664 -22.062 -26.797 1 96.19 86 TYR B N 1
ATOM 3018 C CA . TYR B 1 86 ? 0.5 -22.859 -27.188 1 96.19 86 TYR B CA 1
ATOM 3019 C C . TYR B 1 86 ? 0.519 -23.141 -28.688 1 96.19 86 TYR B C 1
ATOM 3021 O O . TYR B 1 86 ? 0.218 -24.25 -29.109 1 96.19 86 TYR B O 1
ATOM 3029 N N . LYS B 1 87 ? 0.885 -22.172 -29.422 1 94 87 LYS B N 1
ATOM 3030 C CA . LYS B 1 87 ? 0.95 -22.344 -30.875 1 94 87 LYS B CA 1
ATOM 3031 C C . LYS B 1 87 ? 1.923 -23.453 -31.266 1 94 87 LYS B C 1
ATOM 3033 O O . LYS B 1 87 ? 1.641 -24.25 -32.156 1 94 87 LYS B O 1
ATOM 3038 N N . GLN B 1 88 ? 2.986 -23.5 -30.594 1 94.25 88 GLN B N 1
ATOM 3039 C CA . GLN B 1 88 ? 3.988 -24.531 -30.844 1 94.25 88 GLN B CA 1
ATOM 3040 C C . GLN B 1 88 ? 3.502 -25.906 -30.391 1 94.25 88 GLN B C 1
ATOM 3042 O O . GLN B 1 88 ? 3.709 -26.906 -31.078 1 94.25 88 GLN B O 1
ATOM 3047 N N . LEU B 1 89 ? 2.863 -25.938 -29.281 1 96.25 89 LEU B N 1
ATOM 3048 C CA . LEU B 1 89 ? 2.396 -27.203 -28.703 1 96.25 89 LEU B CA 1
ATOM 3049 C C . LEU B 1 89 ? 1.329 -27.844 -29.594 1 96.25 89 LEU B C 1
ATOM 3051 O O . LEU B 1 89 ? 1.229 -29.062 -29.656 1 96.25 89 LEU B O 1
ATOM 3055 N N . GLN B 1 90 ? 0.571 -27.031 -30.266 1 94.69 90 GLN B N 1
ATOM 3056 C CA . GLN B 1 90 ? -0.499 -27.516 -31.141 1 94.69 90 GLN B CA 1
ATOM 3057 C C . GLN B 1 90 ? 0.057 -28.344 -32.281 1 94.69 90 GLN B C 1
ATOM 3059 O O . GLN B 1 90 ? -0.65 -29.188 -32.844 1 94.69 90 GLN B O 1
ATOM 3064 N N . THR B 1 91 ? 1.297 -28.141 -32.594 1 92.75 91 THR B N 1
ATOM 3065 C CA . THR B 1 91 ? 1.888 -28.828 -33.75 1 92.75 91 THR B CA 1
ATOM 3066 C C . THR B 1 91 ? 2.574 -30.109 -33.312 1 92.75 91 THR B C 1
ATOM 3068 O O . THR B 1 91 ? 2.963 -30.922 -34.156 1 92.75 91 THR B O 1
ATOM 3071 N N . LEU B 1 92 ? 2.721 -30.359 -32.062 1 95.81 92 LEU B N 1
ATOM 3072 C CA . LEU B 1 92 ? 3.355 -31.578 -31.578 1 95.81 92 LEU B CA 1
ATOM 3073 C C . LEU B 1 92 ? 2.426 -32.781 -31.734 1 95.81 92 LEU B C 1
ATOM 3075 O O . LEU B 1 92 ? 1.21 -32.625 -31.859 1 95.81 92 LEU B O 1
ATOM 3079 N N . HIS B 1 93 ? 3.049 -33.938 -31.781 1 95.44 93 HIS B N 1
ATOM 3080 C CA . HIS B 1 93 ? 2.264 -35.156 -31.891 1 95.44 93 HIS B CA 1
ATOM 3081 C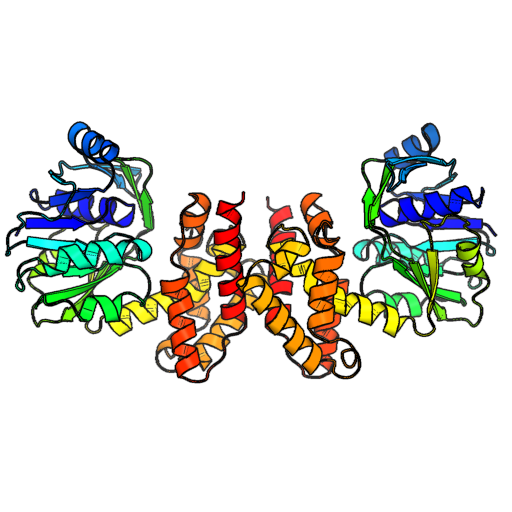 C . HIS B 1 93 ? 1.29 -35.281 -30.734 1 95.44 93 HIS B C 1
ATOM 3083 O O . HIS B 1 93 ? 1.632 -34.969 -29.594 1 95.44 93 HIS B O 1
ATOM 3089 N N . VAL B 1 94 ? 0.109 -35.812 -30.906 1 95.88 94 VAL B N 1
ATOM 3090 C CA . VAL B 1 94 ? -0.97 -35.906 -29.938 1 95.88 94 VAL B CA 1
ATOM 3091 C C . VAL B 1 94 ? -0.565 -36.844 -28.797 1 95.88 94 VAL B C 1
ATOM 3093 O O . VAL B 1 94 ? -1.103 -36.75 -27.688 1 95.88 94 VAL B O 1
ATOM 3096 N N . GLU B 1 95 ? 0.418 -37.656 -29.031 1 95.06 95 GLU B N 1
ATOM 3097 C CA . GLU B 1 95 ? 0.832 -38.625 -28.031 1 95.06 95 GLU B CA 1
ATOM 3098 C C . GLU B 1 95 ? 1.909 -38.031 -27.109 1 95.06 95 GLU B C 1
ATOM 3100 O O . GLU B 1 95 ? 2.268 -38.656 -26.109 1 95.06 95 GLU B O 1
ATOM 3105 N N . THR B 1 96 ? 2.414 -36.812 -27.469 1 95.75 96 THR B N 1
ATOM 3106 C CA . THR B 1 96 ? 3.445 -36.156 -26.656 1 95.75 96 THR B CA 1
ATOM 3107 C C . THR B 1 96 ? 2.877 -35.719 -25.312 1 95.75 96 THR B C 1
ATOM 3109 O O . THR B 1 96 ? 1.969 -34.906 -25.25 1 95.75 96 THR B O 1
ATOM 3112 N N . PRO B 1 97 ? 3.367 -36.281 -24.188 1 96.75 97 PRO B N 1
ATOM 3113 C CA . PRO B 1 97 ? 2.881 -35.844 -22.891 1 96.75 97 PRO B CA 1
ATOM 3114 C C . PRO B 1 97 ? 3.359 -34.438 -22.531 1 96.75 97 PRO B C 1
ATOM 3116 O O . PRO B 1 97 ? 4.504 -34.062 -22.828 1 96.75 97 PRO B O 1
ATOM 3119 N N . LEU B 1 98 ? 2.438 -33.594 -21.938 1 97.81 98 LEU B N 1
ATOM 3120 C CA . LEU B 1 98 ? 2.738 -32.219 -21.547 1 97.81 98 LEU B CA 1
ATOM 3121 C C . LEU B 1 98 ? 2.598 -32.031 -20.031 1 97.81 98 LEU B C 1
ATOM 3123 O O . LEU B 1 98 ? 1.669 -32.562 -19.422 1 97.81 98 LEU B O 1
ATOM 3127 N N . LEU B 1 99 ? 3.557 -31.312 -19.406 1 97.94 99 LEU B N 1
ATOM 3128 C CA . LEU B 1 99 ? 3.49 -30.906 -18.016 1 97.94 99 LEU B CA 1
ATOM 3129 C C . LEU B 1 99 ? 3.621 -29.391 -17.875 1 97.94 99 LEU B C 1
ATOM 3131 O O . LEU B 1 99 ? 4.641 -28.828 -18.25 1 97.94 99 LEU B O 1
ATOM 3135 N N . PHE B 1 100 ? 2.584 -28.766 -17.312 1 98.19 100 PHE B N 1
ATOM 3136 C CA . PHE B 1 100 ? 2.588 -27.312 -17.109 1 98.19 100 PHE B CA 1
ATOM 3137 C C . PHE B 1 100 ? 2.98 -26.984 -15.68 1 98.19 100 PHE B C 1
ATOM 3139 O O . PHE B 1 100 ? 2.443 -27.547 -14.727 1 98.19 100 PHE B O 1
ATOM 3146 N N . LEU B 1 101 ? 3.893 -25.969 -15.508 1 96.88 101 LEU B N 1
ATOM 3147 C CA . LEU B 1 101 ? 4.406 -25.641 -14.172 1 96.88 101 LEU B CA 1
ATOM 3148 C C . LEU B 1 101 ? 4.121 -24.188 -13.812 1 96.88 101 LEU B C 1
ATOM 3150 O O . LEU B 1 101 ? 4.859 -23.594 -13.031 1 96.88 101 LEU B O 1
ATOM 3154 N N . GLN B 1 102 ? 3.121 -23.562 -14.422 1 95 102 GLN B N 1
ATOM 3155 C CA . GLN B 1 102 ? 2.768 -22.188 -14.109 1 95 102 GLN B CA 1
ATOM 3156 C C . GLN B 1 102 ? 2.131 -22.078 -12.727 1 95 102 GLN B C 1
ATOM 3158 O O . GLN B 1 102 ? 1.507 -23.031 -12.25 1 95 102 GLN B O 1
ATOM 3163 N N . ASN B 1 103 ? 2.361 -20.922 -12.117 1 92.06 103 ASN B N 1
ATOM 3164 C CA . ASN B 1 103 ? 1.611 -20.609 -10.906 1 92.06 103 ASN B CA 1
ATOM 3165 C C . ASN B 1 103 ? 0.206 -20.109 -11.227 1 92.06 103 ASN B C 1
ATOM 3167 O O . ASN B 1 103 ? -0.002 -19.438 -12.242 1 92.06 103 ASN B O 1
ATOM 3171 N N . GLY B 1 104 ? -0.697 -20.484 -10.352 1 93.81 104 GLY B N 1
ATOM 3172 C CA . GLY B 1 104 ? -2.057 -20 -10.523 1 93.81 104 GLY B CA 1
ATOM 3173 C C . GLY B 1 104 ? -2.938 -20.953 -11.305 1 93.81 104 GLY B C 1
ATOM 3174 O O . GLY B 1 104 ? -2.637 -22.141 -11.414 1 93.81 104 GLY B O 1
ATOM 3175 N N . LEU B 1 105 ? -4.094 -20.391 -11.852 1 93.38 105 LEU B N 1
ATOM 3176 C CA . LEU B 1 105 ? -5.129 -21.266 -12.391 1 93.38 105 LEU B CA 1
ATOM 3177 C C . LEU B 1 105 ? -5.535 -20.812 -13.797 1 93.38 105 LEU B C 1
ATOM 3179 O O . LEU B 1 105 ? -6.258 -21.531 -14.492 1 93.38 105 LEU B O 1
ATOM 3183 N N . ALA B 1 106 ? -5.035 -19.75 -14.18 1 91.38 106 ALA B N 1
ATOM 3184 C CA . ALA B 1 106 ? -5.547 -19.156 -15.414 1 91.38 106 ALA B CA 1
ATOM 3185 C C . ALA B 1 106 ? -5.25 -20.031 -16.625 1 91.38 106 ALA B C 1
ATOM 3187 O O . ALA B 1 106 ? -6.02 -20.062 -17.578 1 91.38 106 ALA B O 1
ATOM 3188 N N . HIS B 1 107 ? -4.152 -20.781 -16.594 1 95.12 107 HIS B N 1
ATOM 3189 C CA . HIS B 1 107 ? -3.725 -21.594 -17.734 1 95.12 107 HIS B CA 1
ATOM 3190 C C . HIS B 1 107 ? -4.469 -22.922 -17.766 1 95.12 107 HIS B C 1
ATOM 3192 O O . HIS B 1 107 ? -4.418 -23.641 -18.766 1 95.12 107 HIS B O 1
ATOM 3198 N N . PHE B 1 108 ? -5.148 -23.312 -16.719 1 96.44 108 PHE B N 1
ATOM 3199 C CA . PHE B 1 108 ? -5.719 -24.641 -16.562 1 96.44 108 PHE B CA 1
ATOM 3200 C C . PHE B 1 108 ? -6.664 -24.969 -17.719 1 96.44 108 PHE B C 1
ATOM 3202 O O . PHE B 1 108 ? -6.477 -25.969 -18.422 1 96.44 108 PHE B O 1
ATOM 3209 N N . ASP B 1 109 ? -7.621 -24 -17.922 1 94.06 109 ASP B N 1
ATOM 3210 C CA . ASP B 1 109 ? -8.617 -24.234 -18.953 1 94.06 109 ASP B CA 1
ATOM 3211 C C . ASP B 1 109 ? -7.992 -24.203 -20.344 1 94.06 109 ASP B C 1
ATOM 3213 O O . ASP B 1 109 ? -8.32 -25.031 -21.203 1 94.06 109 ASP B O 1
ATOM 3217 N N . GLU B 1 110 ? -7.133 -23.297 -20.547 1 95.19 110 GLU B N 1
ATOM 3218 C CA . GLU B 1 110 ? -6.48 -23.141 -21.844 1 95.19 110 GLU B CA 1
ATOM 3219 C C . GLU B 1 110 ? -5.664 -24.375 -22.203 1 95.19 110 GLU B C 1
ATOM 3221 O O . GLU B 1 110 ? -5.785 -24.906 -23.312 1 95.19 110 GLU B O 1
ATOM 3226 N N . ALA B 1 111 ? -4.875 -24.812 -21.312 1 96.69 111 ALA B N 1
ATOM 3227 C CA . ALA B 1 111 ? -3.99 -25.953 -21.547 1 96.69 111 ALA B CA 1
ATOM 3228 C C . ALA B 1 111 ? -4.789 -27.234 -21.734 1 96.69 111 ALA B C 1
ATOM 3230 O O . ALA B 1 111 ? -4.414 -28.094 -22.531 1 96.69 111 ALA B O 1
ATOM 3231 N N . SER B 1 112 ? -5.902 -27.344 -21.031 1 95.62 112 SER B N 1
ATOM 3232 C CA . SER B 1 112 ? -6.73 -28.547 -21.078 1 95.62 112 SER B CA 1
ATOM 3233 C C . SER B 1 112 ? -7.379 -28.719 -22.453 1 95.62 112 SER B C 1
ATOM 3235 O O . SER B 1 112 ? -7.832 -29.812 -22.797 1 95.62 112 SER B O 1
ATOM 3237 N N . MET B 1 113 ? -7.391 -27.672 -23.25 1 95.19 113 MET B N 1
ATOM 3238 C CA . MET B 1 113 ? -8.039 -27.703 -24.562 1 95.19 113 MET B CA 1
ATOM 3239 C C . MET B 1 113 ? -7.055 -28.125 -25.641 1 95.19 113 MET B C 1
ATOM 3241 O O . MET B 1 113 ? -7.445 -28.328 -26.797 1 95.19 113 MET B O 1
ATOM 3245 N N . LEU B 1 114 ? -5.797 -28.312 -25.328 1 97.5 114 LEU B N 1
ATOM 3246 C CA . LEU B 1 114 ? -4.797 -28.734 -26.297 1 97.5 114 LEU B CA 1
ATOM 3247 C C . LEU B 1 114 ? -5.094 -30.141 -26.797 1 97.5 114 LEU B C 1
ATOM 3249 O O . LEU B 1 114 ? -5.738 -30.938 -26.094 1 97.5 114 LEU B O 1
ATOM 3253 N N . PRO B 1 115 ? -4.637 -30.516 -28 1 96.75 115 PRO B N 1
ATOM 3254 C CA . PRO B 1 115 ? -5.012 -31.797 -28.609 1 96.75 115 PRO B CA 1
ATOM 3255 C C . PRO B 1 115 ? -4.297 -33 -27.984 1 96.75 115 PRO B C 1
ATOM 3257 O O . PRO B 1 115 ? -4.684 -34.125 -28.219 1 96.75 115 PRO B O 1
ATOM 3260 N N . GLN B 1 116 ? -3.242 -32.781 -27.25 1 96.88 116 GLN B N 1
ATOM 3261 C CA . GLN B 1 116 ? -2.467 -33.875 -26.672 1 96.88 116 GLN B CA 1
ATOM 3262 C C . GLN B 1 116 ? -3.336 -34.75 -25.766 1 96.88 116 GLN B C 1
ATOM 3264 O O . GLN B 1 116 ? -4.207 -34.25 -25.062 1 96.88 116 GLN B O 1
ATOM 3269 N N . ARG B 1 117 ? -3.012 -36.062 -25.703 1 96.5 117 ARG B N 1
ATOM 3270 C CA . ARG B 1 117 ? -3.838 -37.031 -24.984 1 96.5 117 ARG B CA 1
ATOM 3271 C C . ARG B 1 117 ? -3.453 -37.094 -23.516 1 96.5 117 ARG B C 1
ATOM 3273 O O . ARG B 1 117 ? -4.223 -37.594 -22.688 1 96.5 117 ARG B O 1
ATOM 3280 N N . THR B 1 118 ? -2.227 -36.688 -23.266 1 97 118 THR B N 1
ATOM 3281 C CA . THR B 1 118 ? -1.733 -36.719 -21.891 1 97 118 THR B CA 1
ATOM 3282 C C . THR B 1 118 ? -1.244 -35.344 -21.469 1 97 118 THR B C 1
ATOM 3284 O O . THR B 1 118 ? -0.244 -34.844 -21.984 1 97 118 THR B O 1
ATOM 3287 N N . ILE B 1 119 ? -1.983 -34.656 -20.516 1 98.06 119 ILE B N 1
ATOM 3288 C CA . ILE B 1 119 ? -1.643 -33.344 -20.016 1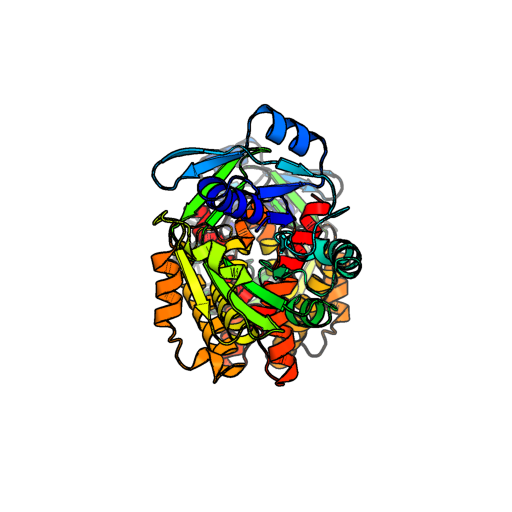 98.06 119 ILE B CA 1
ATOM 3289 C C . ILE B 1 119 ? -1.684 -33.344 -18.484 1 98.06 119 ILE B C 1
ATOM 3291 O O . ILE B 1 119 ? -2.658 -33.812 -17.891 1 98.06 119 ILE B O 1
ATOM 3295 N N . ALA B 1 120 ? -0.593 -32.938 -17.891 1 98 120 ALA B N 1
ATOM 3296 C CA . ALA B 1 120 ? -0.516 -32.812 -16.438 1 98 120 ALA B CA 1
ATOM 3297 C C . ALA B 1 120 ? -0.152 -31.406 -16.016 1 98 120 ALA B C 1
ATOM 3299 O O . ALA B 1 120 ? 0.31 -30.609 -16.828 1 98 120 ALA B O 1
ATOM 3300 N N . PHE B 1 121 ? -0.493 -31.094 -14.797 1 98 121 PHE B N 1
ATOM 3301 C CA . PHE B 1 121 ? -0.15 -29.828 -14.164 1 98 121 PHE B CA 1
ATOM 3302 C C . PHE B 1 121 ? 0.69 -30.047 -12.914 1 98 121 PHE B C 1
ATOM 3304 O O . PHE B 1 121 ? 0.459 -31.016 -12.172 1 98 121 PHE B O 1
ATOM 3311 N N . GLY B 1 122 ? 1.65 -29.188 -12.781 1 97 122 GLY B N 1
ATOM 3312 C CA . GLY B 1 122 ? 2.529 -29.266 -11.625 1 97 122 GLY B CA 1
ATOM 3313 C C . GLY B 1 122 ? 2.457 -28.031 -10.734 1 97 122 GLY B C 1
ATOM 3314 O O . GLY B 1 122 ? 2.225 -26.922 -11.211 1 97 122 GLY B O 1
ATOM 3315 N N . SER B 1 123 ? 2.613 -28.234 -9.484 1 95.81 123 SER B N 1
ATOM 3316 C CA . SER B 1 123 ? 2.74 -27.203 -8.461 1 95.81 123 SER B CA 1
ATOM 3317 C C . SER B 1 123 ? 4.102 -27.266 -7.773 1 95.81 123 SER B C 1
ATOM 3319 O O . SER B 1 123 ? 4.348 -28.156 -6.957 1 95.81 123 SER B O 1
ATOM 3321 N N . CYS B 1 124 ? 4.938 -26.344 -8.125 1 93.19 124 CYS B N 1
ATOM 3322 C CA . CYS B 1 124 ? 6.281 -26.297 -7.559 1 93.19 124 CYS B CA 1
ATOM 3323 C C . CYS B 1 124 ? 6.289 -25.547 -6.234 1 93.19 124 CYS B C 1
ATOM 3325 O O . CYS B 1 124 ? 5.859 -24.391 -6.172 1 93.19 124 CYS B O 1
ATOM 3327 N N . GLN B 1 125 ? 6.809 -26.172 -5.211 1 89.75 125 GLN B N 1
ATOM 3328 C CA . GLN B 1 125 ? 6.824 -25.547 -3.895 1 89.75 125 GLN B CA 1
ATOM 3329 C C . GLN B 1 125 ? 8.25 -25.25 -3.441 1 89.75 125 GLN B C 1
ATOM 3331 O O . GLN B 1 125 ? 8.461 -24.703 -2.352 1 89.75 125 GLN B O 1
ATOM 3336 N N . PHE B 1 126 ? 9.219 -25.562 -4.324 1 86.94 126 PHE B N 1
ATOM 3337 C CA . PHE B 1 126 ? 10.586 -25.156 -4.039 1 86.94 126 PHE B CA 1
ATOM 3338 C C . PHE B 1 126 ? 10.828 -23.703 -4.438 1 86.94 126 PHE B C 1
ATOM 3340 O O . PHE B 1 126 ? 10.25 -23.219 -5.418 1 86.94 126 PHE B O 1
ATOM 3347 N N . GLY B 1 127 ? 11.711 -23.094 -3.654 1 87.31 127 GLY B N 1
ATOM 3348 C CA . GLY B 1 127 ? 12.211 -21.812 -4.098 1 87.31 127 GLY B CA 1
ATOM 3349 C C . GLY B 1 127 ? 13.281 -21.922 -5.168 1 87.31 127 GLY B C 1
ATOM 3350 O O . GLY B 1 127 ? 14.125 -22.812 -5.117 1 87.31 127 GLY B O 1
ATOM 3351 N N . ALA B 1 128 ? 13.117 -21.188 -6.184 1 90.88 128 ALA B N 1
ATOM 3352 C CA . ALA B 1 128 ? 14.102 -21.141 -7.262 1 90.88 128 ALA B CA 1
ATOM 3353 C C . ALA B 1 128 ? 14.422 -19.703 -7.648 1 90.88 128 ALA B C 1
ATOM 3355 O O . ALA B 1 128 ? 13.523 -18.875 -7.742 1 90.88 128 ALA B O 1
ATOM 3356 N N . GLN B 1 129 ? 15.711 -19.469 -7.801 1 90.81 129 GLN B N 1
ATOM 3357 C CA . GLN B 1 129 ? 16.156 -18.141 -8.188 1 90.81 129 GLN B CA 1
ATOM 3358 C C . GLN B 1 129 ? 17.266 -18.203 -9.234 1 90.81 129 GLN B C 1
ATOM 3360 O O . GLN B 1 129 ? 18.328 -18.766 -8.984 1 90.81 129 GLN B O 1
ATOM 3365 N N . ARG B 1 130 ? 16.906 -17.641 -10.32 1 92.31 130 ARG B N 1
ATOM 3366 C CA . ARG B 1 130 ? 17.938 -17.562 -11.359 1 92.31 130 ARG B CA 1
ATOM 3367 C C . ARG B 1 130 ? 18.969 -16.5 -11.023 1 92.31 130 ARG B C 1
ATOM 3369 O O . ARG B 1 130 ? 18.625 -15.336 -10.781 1 92.31 130 ARG B O 1
ATOM 3376 N N . GLU B 1 131 ? 20.172 -16.812 -10.93 1 93.12 131 GLU B N 1
ATOM 3377 C CA . GLU B 1 131 ? 21.25 -15.891 -10.602 1 93.12 131 GLU B CA 1
ATOM 3378 C C . GLU B 1 131 ? 21.828 -15.234 -11.852 1 93.12 131 GLU B C 1
ATOM 3380 O O . GLU B 1 131 ? 22.141 -14.047 -11.844 1 93.12 131 GLU B O 1
ATOM 3385 N N . ASN B 1 132 ? 22.016 -16.016 -12.883 1 94.25 132 ASN B N 1
ATOM 3386 C CA . ASN B 1 132 ? 22.5 -15.547 -14.18 1 94.25 132 ASN B CA 1
ATOM 3387 C C . ASN B 1 132 ? 22.047 -16.469 -15.305 1 94.25 132 ASN B C 1
ATOM 3389 O O . ASN B 1 132 ? 21.078 -17.219 -15.148 1 94.25 132 ASN B O 1
ATOM 3393 N N . ASN B 1 133 ? 22.75 -16.469 -16.391 1 95.31 133 ASN B N 1
ATOM 3394 C CA . ASN B 1 133 ? 22.297 -17.203 -17.578 1 95.31 133 ASN B CA 1
ATOM 3395 C C . ASN B 1 133 ? 22.438 -18.703 -17.391 1 95.31 133 ASN B C 1
ATOM 3397 O O . ASN B 1 133 ? 21.797 -19.484 -18.094 1 95.31 133 ASN B O 1
ATOM 3401 N N . VAL B 1 134 ? 23.266 -19.156 -16.469 1 96.88 134 VAL B N 1
ATOM 3402 C CA . VAL B 1 134 ? 23.547 -20.578 -16.438 1 96.88 134 VAL B CA 1
ATOM 3403 C C . VAL B 1 134 ? 23.359 -21.109 -15.016 1 96.88 134 VAL B C 1
ATOM 3405 O O . VAL B 1 134 ? 23.375 -22.328 -14.789 1 96.88 134 VAL B O 1
ATOM 3408 N N . THR B 1 135 ? 23.156 -20.172 -14.07 1 97.44 135 THR B N 1
ATOM 3409 C CA . THR B 1 135 ? 23.156 -20.578 -12.672 1 97.44 135 THR B CA 1
ATOM 3410 C C . THR B 1 135 ? 21.781 -20.344 -12.047 1 97.44 135 THR B C 1
ATOM 3412 O O . THR B 1 135 ? 21.219 -19.266 -12.164 1 97.44 135 THR B O 1
ATOM 3415 N N . VAL B 1 136 ? 21.266 -21.391 -11.375 1 96.44 136 VAL B N 1
ATOM 3416 C CA . VAL B 1 136 ? 20.016 -21.312 -10.609 1 96.44 136 VAL B CA 1
ATOM 3417 C C . VAL B 1 136 ? 20.266 -21.734 -9.164 1 96.44 136 VAL B C 1
ATOM 3419 O O . VAL B 1 136 ? 21.062 -22.641 -8.906 1 96.44 136 VAL B O 1
ATOM 3422 N N . ILE B 1 137 ? 19.656 -21.016 -8.266 1 94.44 137 ILE B N 1
ATOM 3423 C CA . ILE B 1 137 ? 19.781 -21.297 -6.84 1 94.44 137 ILE B CA 1
ATOM 3424 C C . ILE B 1 137 ? 18.516 -21.984 -6.332 1 94.44 137 ILE B C 1
ATOM 3426 O O . ILE B 1 137 ? 17.406 -21.484 -6.547 1 94.44 137 ILE B O 1
ATOM 3430 N N . HIS B 1 138 ? 18.688 -23.156 -5.773 1 93.75 138 HIS B N 1
ATOM 3431 C CA . HIS B 1 138 ? 17.594 -23.797 -5.051 1 93.75 138 HIS B CA 1
ATOM 3432 C C . HIS B 1 138 ? 17.406 -23.172 -3.67 1 93.75 138 HIS B C 1
ATOM 3434 O O . HIS B 1 138 ? 18.219 -23.391 -2.768 1 93.75 138 HIS B O 1
ATOM 3440 N N . ARG B 1 139 ? 16.219 -22.359 -3.693 1 82.62 139 ARG B N 1
ATOM 3441 C CA . ARG B 1 139 ? 15.898 -21.625 -2.467 1 82.62 139 ARG B CA 1
ATOM 3442 C C . ARG B 1 139 ? 14.797 -22.344 -1.689 1 82.62 139 ARG B C 1
ATOM 3444 O O . ARG B 1 139 ? 13.758 -22.688 -2.256 1 82.62 139 ARG B O 1
ATOM 3451 N N . GLY B 1 140 ? 15.055 -22.766 -0.431 1 77.5 140 GLY B N 1
ATOM 3452 C CA . GLY B 1 140 ? 14.016 -23.312 0.425 1 77.5 140 GLY B CA 1
ATOM 3453 C C . GLY B 1 140 ? 13.609 -24.719 0.038 1 77.5 140 GLY B C 1
ATOM 3454 O O . GLY B 1 140 ? 13.422 -25.016 -1.145 1 77.5 140 GLY B O 1
ATOM 3455 N N . GLN B 1 141 ? 13.422 -25.578 0.88 1 81.38 141 GLN B N 1
ATOM 3456 C CA . GLN B 1 141 ? 13.023 -26.953 0.64 1 81.38 141 GLN B CA 1
ATOM 3457 C C . GLN B 1 141 ? 11.523 -27.062 0.371 1 81.38 141 GLN B C 1
ATOM 3459 O O . GLN B 1 141 ? 10.734 -26.312 0.956 1 81.38 141 GLN B O 1
ATOM 3464 N N . GLY B 1 142 ? 11.141 -27.781 -0.642 1 87.62 142 GLY B N 1
ATOM 3465 C CA . GLY B 1 142 ? 9.758 -28.031 -1.03 1 87.62 142 GLY B CA 1
ATOM 3466 C C . GLY B 1 142 ? 9.609 -29.266 -1.902 1 87.62 142 GLY B C 1
ATOM 3467 O O . GLY B 1 142 ? 10.523 -30.094 -1.98 1 87.62 142 GLY B O 1
ATOM 3468 N N . VAL B 1 143 ? 8.406 -29.391 -2.369 1 91.56 143 VAL B N 1
ATOM 3469 C CA . VAL B 1 143 ? 8.125 -30.562 -3.197 1 91.56 143 VAL B CA 1
ATOM 3470 C C . VAL B 1 143 ? 7.512 -30.109 -4.523 1 91.56 143 VAL B C 1
ATOM 3472 O O . VAL B 1 143 ? 7.066 -28.969 -4.66 1 91.56 143 VAL B O 1
ATOM 3475 N N . LEU B 1 144 ? 7.625 -30.953 -5.496 1 94.31 144 LEU B N 1
ATOM 3476 C CA . LEU B 1 144 ? 6.852 -30.828 -6.727 1 94.31 144 LEU B CA 1
ATOM 3477 C C . LEU B 1 144 ? 5.645 -31.766 -6.711 1 94.31 144 LEU B C 1
ATOM 3479 O O . LEU B 1 144 ? 5.797 -32.969 -6.574 1 94.31 144 LEU B O 1
ATOM 3483 N N . LYS B 1 145 ? 4.488 -31.203 -6.793 1 95.69 145 LYS B N 1
ATOM 3484 C CA . LYS B 1 145 ? 3.277 -32 -6.945 1 95.69 145 LYS B CA 1
ATOM 3485 C C . LYS B 1 145 ? 2.83 -32.062 -8.406 1 95.69 145 LYS B C 1
ATOM 3487 O O . LYS B 1 145 ? 2.9 -31.047 -9.117 1 95.69 145 LYS B O 1
ATOM 3492 N N . ILE B 1 146 ? 2.416 -33.25 -8.875 1 96.81 146 ILE B N 1
ATOM 3493 C CA . ILE B 1 146 ? 1.962 -33.406 -10.25 1 96.81 146 ILE B CA 1
ATOM 3494 C C . ILE B 1 146 ? 0.594 -34.094 -10.258 1 96.81 146 ILE B C 1
ATOM 3496 O O . ILE B 1 146 ? 0.37 -35.062 -9.531 1 96.81 146 ILE B O 1
ATOM 3500 N N . ALA B 1 147 ? -0.308 -33.562 -11.023 1 96.94 147 ALA B N 1
ATOM 3501 C CA . ALA B 1 147 ? -1.618 -34.188 -11.227 1 96.94 147 ALA B CA 1
ATOM 3502 C C . ALA B 1 147 ? -1.953 -34.281 -12.711 1 96.94 147 ALA B C 1
ATOM 3504 O O . ALA B 1 147 ? -1.896 -33.281 -13.438 1 96.94 147 ALA B O 1
ATOM 3505 N N . VAL B 1 148 ? -2.324 -35.531 -13.141 1 97.12 148 VAL B N 1
ATOM 3506 C CA . VAL B 1 148 ? -2.703 -35.75 -14.531 1 97.12 148 VAL B CA 1
ATOM 3507 C C . VAL B 1 148 ? -4.152 -35.312 -14.75 1 97.12 148 VAL B C 1
ATOM 3509 O O . VAL B 1 148 ? -5.047 -35.75 -14.023 1 97.12 148 VAL B O 1
ATOM 3512 N N . GLU B 1 149 ? -4.348 -34.344 -15.633 1 96.5 149 GLU B N 1
ATOM 3513 C CA . GLU B 1 149 ? -5.691 -33.844 -15.938 1 96.5 149 GLU B CA 1
ATOM 3514 C C . GLU B 1 149 ? -6.309 -34.625 -17.094 1 96.5 149 GLU B C 1
ATOM 3516 O O . GLU B 1 149 ? -7.484 -35 -17.047 1 96.5 149 GLU B O 1
ATOM 3521 N N . LYS B 1 150 ? -5.566 -34.719 -18.109 1 95.81 150 LYS B N 1
ATOM 3522 C CA . LYS B 1 150 ? -5.973 -35.469 -19.297 1 95.81 150 LYS B CA 1
ATOM 3523 C C . LYS B 1 150 ? -5.125 -36.719 -19.484 1 95.81 150 LYS B C 1
ATOM 3525 O O . LYS B 1 150 ? -3.895 -36.688 -19.406 1 95.81 150 LYS B O 1
ATOM 3530 N N . GLY B 1 151 ? -5.805 -37.875 -19.734 1 92.94 151 GLY B N 1
ATOM 3531 C CA . GLY B 1 151 ? -5.117 -39.125 -19.875 1 92.94 151 GLY B CA 1
ATOM 3532 C C . GLY B 1 151 ? -5.125 -39.969 -18.609 1 92.94 151 GLY B C 1
ATOM 3533 O O . GLY B 1 151 ? -5.516 -39.5 -17.547 1 92.94 151 GLY B O 1
ATOM 3534 N N . ASP B 1 152 ? -4.836 -41.25 -18.719 1 83.56 152 ASP B N 1
ATOM 3535 C CA . ASP B 1 152 ? -5 -42.188 -17.594 1 83.56 152 ASP B CA 1
ATOM 3536 C C . ASP B 1 152 ? -3.648 -42.688 -17.094 1 83.56 152 ASP B C 1
ATOM 3538 O O . ASP B 1 152 ? -3.586 -43.469 -16.156 1 83.56 152 ASP B O 1
ATOM 3542 N N . SER B 1 153 ? -2.611 -42.156 -17.734 1 82.88 153 SER B N 1
ATOM 3543 C CA . SER B 1 153 ? -1.32 -42.75 -17.359 1 82.88 153 SER B CA 1
ATOM 3544 C C . SER B 1 153 ? -0.432 -41.719 -16.672 1 82.88 153 SER B C 1
ATOM 3546 O O . SER B 1 153 ? -0.307 -40.594 -17.156 1 82.88 153 SER B O 1
ATOM 3548 N N . LYS B 1 154 ? 0.146 -42.188 -15.5 1 87.38 154 LYS B N 1
ATOM 3549 C CA . LYS B 1 154 ? 1.19 -41.406 -14.836 1 87.38 154 LYS B CA 1
ATOM 3550 C C . LYS B 1 154 ? 2.574 -41.812 -15.344 1 87.38 154 LYS B C 1
ATOM 3552 O O . LYS B 1 154 ? 3.58 -41.219 -14.953 1 87.38 154 LYS B O 1
ATOM 3557 N N . GLN B 1 155 ? 2.594 -42.625 -16.25 1 87.81 155 GLN B N 1
ATOM 3558 C CA . GLN B 1 155 ? 3.836 -43.25 -16.672 1 87.81 155 GLN B CA 1
ATOM 3559 C C . GLN B 1 155 ? 4.816 -42.25 -17.25 1 87.81 155 GLN B C 1
ATOM 3561 O O . GLN B 1 155 ? 5.996 -42.25 -16.891 1 87.81 155 GLN B O 1
ATOM 3566 N N . PRO B 1 156 ? 4.34 -41.344 -18.078 1 90.38 156 PRO B N 1
ATOM 3567 C CA . PRO B 1 156 ? 5.289 -40.406 -18.656 1 90.38 156 PRO B CA 1
ATOM 3568 C C . PRO B 1 156 ? 5.949 -39.5 -17.609 1 90.38 156 PRO B C 1
ATOM 3570 O O . PRO B 1 156 ? 7.023 -38.938 -17.844 1 90.38 156 PRO B O 1
ATOM 3573 N N . PHE B 1 157 ? 5.309 -39.438 -16.469 1 92.25 157 PHE B N 1
ATOM 3574 C CA . PHE B 1 157 ? 5.785 -38.5 -15.453 1 92.25 157 PHE B CA 1
ATOM 3575 C C . PHE B 1 157 ? 6.531 -39.219 -14.344 1 92.25 157 PHE B C 1
ATOM 3577 O O . PHE B 1 157 ? 7.035 -38.594 -13.406 1 92.25 157 PHE B O 1
ATOM 3584 N N . SER B 1 158 ? 6.637 -40.5 -14.469 1 86.38 158 SER B N 1
ATOM 3585 C CA . SER B 1 158 ? 7.336 -41.312 -13.477 1 86.38 158 SER B CA 1
ATOM 3586 C C . SER B 1 158 ? 8.836 -41 -13.477 1 86.38 158 SER B C 1
ATOM 3588 O O . SER B 1 158 ? 9.547 -41.375 -12.539 1 86.38 158 SER B O 1
ATOM 3590 N N . ILE B 1 159 ? 9.266 -40.375 -14.516 1 85.44 159 ILE B N 1
ATOM 3591 C CA . ILE B 1 159 ? 10.672 -40 -14.641 1 85.44 159 ILE B CA 1
ATOM 3592 C C . ILE B 1 159 ? 11.078 -39.094 -13.477 1 85.44 159 ILE B C 1
ATOM 3594 O O . ILE B 1 159 ? 12.234 -39.094 -13.055 1 85.44 159 ILE B O 1
ATOM 3598 N N . PHE B 1 160 ? 10.117 -38.375 -12.898 1 87.06 160 PHE B N 1
ATOM 3599 C CA . PHE B 1 160 ? 10.398 -37.469 -11.789 1 87.06 160 PHE B CA 1
ATOM 3600 C C . PHE B 1 160 ? 10.688 -38.25 -10.516 1 87.06 160 PHE B C 1
ATOM 3602 O O . PHE B 1 160 ? 11.352 -37.719 -9.609 1 87.06 160 PHE B O 1
ATOM 3609 N N . SER B 1 161 ? 10.18 -39.406 -10.469 1 78.56 161 SER B N 1
ATOM 3610 C CA . SER B 1 161 ? 10.375 -40.219 -9.289 1 78.56 161 SER B CA 1
ATOM 3611 C C . SER B 1 161 ? 11.727 -40.938 -9.328 1 78.56 161 SER B C 1
ATOM 3613 O O . SER B 1 161 ? 12.141 -41.562 -8.359 1 78.56 161 SER B O 1
ATOM 3615 N N . LYS B 1 162 ? 12.398 -40.844 -10.469 1 76.06 162 LYS B N 1
ATOM 3616 C CA . LYS B 1 162 ? 13.68 -41.531 -10.617 1 76.06 162 LYS B CA 1
ATOM 3617 C C . LYS B 1 162 ? 14.805 -40.719 -9.938 1 76.06 162 LYS B C 1
ATOM 3619 O O . LYS B 1 162 ? 15.883 -41.281 -9.695 1 76.06 162 LYS B O 1
ATOM 3624 N N . SER B 1 163 ? 14.477 -39.469 -9.703 1 74.56 163 SER B N 1
ATOM 3625 C CA . SER B 1 163 ? 15.492 -38.719 -8.992 1 74.56 163 SER B CA 1
ATOM 3626 C C . SER B 1 163 ? 15.664 -39.188 -7.562 1 74.56 163 SER B C 1
ATOM 3628 O O . SER B 1 163 ? 14.68 -39.406 -6.848 1 74.56 163 SER B O 1
ATOM 3630 N N . SER B 1 164 ? 16.875 -39.531 -7.188 1 73.5 164 SER B N 1
ATOM 3631 C CA . SER B 1 164 ? 17.188 -40 -5.836 1 73.5 164 SER B CA 1
ATOM 3632 C C . SER B 1 164 ? 17.578 -38.812 -4.941 1 73.5 164 SER B C 1
ATOM 3634 O O . SER B 1 164 ? 17.922 -39.031 -3.773 1 73.5 164 SER B O 1
ATOM 3636 N N . ASN B 1 165 ? 17.516 -37.719 -5.559 1 81.69 165 ASN B N 1
ATOM 3637 C CA . ASN B 1 165 ? 17.906 -36.562 -4.777 1 81.69 165 ASN B CA 1
ATOM 3638 C C . ASN B 1 165 ? 16.844 -36.188 -3.758 1 81.69 165 ASN B C 1
ATOM 3640 O O . ASN B 1 165 ? 15.703 -35.875 -4.129 1 81.69 165 ASN B O 1
ATOM 3644 N N . GLU B 1 166 ? 17.219 -36.156 -2.518 1 83.25 166 GLU B N 1
ATOM 3645 C CA . GLU B 1 166 ? 16.297 -35.906 -1.425 1 83.25 166 GLU B CA 1
ATOM 3646 C C . GLU B 1 166 ? 15.766 -34.469 -1.479 1 83.25 166 GLU B C 1
ATOM 3648 O O . GLU B 1 166 ? 14.734 -34.156 -0.884 1 83.25 166 GLU B O 1
ATOM 3653 N N . LEU B 1 167 ? 16.438 -33.656 -2.232 1 85.69 167 LEU B N 1
ATOM 3654 C CA . LEU B 1 167 ? 16.047 -32.25 -2.324 1 85.69 167 LEU B CA 1
ATOM 3655 C C . LEU B 1 167 ? 15.031 -32.031 -3.438 1 85.69 167 LEU B C 1
ATOM 3657 O O . LEU B 1 167 ? 14.422 -30.969 -3.535 1 85.69 167 LEU B O 1
ATOM 3661 N N . PHE B 1 168 ? 14.867 -33.062 -4.176 1 88.44 168 PHE B N 1
ATOM 3662 C CA . PHE B 1 168 ? 13.891 -33.031 -5.258 1 88.44 168 PHE B CA 1
ATOM 3663 C C . PHE B 1 168 ? 12.852 -34.125 -5.082 1 88.44 168 PHE B C 1
ATOM 3665 O O . PHE B 1 168 ? 12.984 -35.219 -5.648 1 88.44 168 PHE B O 1
ATOM 3672 N N . GLN B 1 169 ? 11.812 -33.844 -4.367 1 90 169 GLN B N 1
ATOM 3673 C CA . GLN B 1 169 ? 10.758 -34.812 -4.07 1 90 169 GLN B CA 1
ATOM 3674 C C . GLN B 1 169 ? 9.516 -34.531 -4.902 1 90 169 GLN B C 1
ATOM 3676 O O . GLN B 1 169 ? 9.094 -33.375 -5.047 1 90 169 GLN B O 1
ATOM 3681 N N . VAL B 1 170 ? 8.953 -35.594 -5.43 1 92.25 170 VAL B N 1
ATOM 3682 C CA . VAL B 1 170 ? 7.789 -35.469 -6.297 1 92.25 170 VAL B CA 1
ATOM 3683 C C . VAL B 1 170 ? 6.629 -36.281 -5.73 1 92.25 170 VAL B C 1
ATOM 3685 O O . VAL B 1 170 ? 6.816 -37.406 -5.301 1 92.25 170 VAL B O 1
ATOM 3688 N N . PHE B 1 171 ? 5.48 -35.688 -5.652 1 93.25 171 PHE B N 1
ATOM 3689 C CA . PHE B 1 171 ? 4.258 -36.344 -5.223 1 93.25 171 PHE B CA 1
ATOM 3690 C C . PHE B 1 171 ? 3.178 -36.25 -6.293 1 93.25 171 PHE B C 1
ATOM 3692 O O . PHE B 1 171 ? 3.064 -35.219 -6.965 1 93.25 171 PHE B O 1
ATOM 3699 N N . PHE B 1 172 ? 2.396 -37.281 -6.41 1 94.75 172 PHE B N 1
ATOM 3700 C CA . PHE B 1 172 ? 1.302 -37.25 -7.375 1 94.75 172 PHE B CA 1
ATOM 3701 C C . PHE B 1 172 ? -0.026 -36.969 -6.684 1 94.75 172 PHE B C 1
ATOM 3703 O O . PHE B 1 172 ? -0.282 -37.5 -5.59 1 94.75 172 PHE B O 1
ATOM 3710 N N . GLU B 1 173 ? -0.806 -36.062 -7.258 1 95.06 173 GLU B N 1
ATOM 3711 C CA . GLU B 1 173 ? -2.148 -35.75 -6.793 1 95.06 173 GLU B CA 1
ATOM 3712 C C . GLU B 1 173 ? -3.211 -36.219 -7.773 1 95.06 173 GLU B C 1
ATOM 3714 O O . GLU B 1 173 ? -2.91 -36.5 -8.93 1 95.06 173 GLU B O 1
ATOM 3719 N N . ASN B 1 174 ? -4.477 -36.312 -7.289 1 94.38 174 ASN B N 1
ATOM 3720 C CA . ASN B 1 174 ? -5.535 -36.906 -8.102 1 94.38 174 ASN B CA 1
ATOM 3721 C C . ASN B 1 174 ? -6.273 -35.844 -8.914 1 94.38 174 ASN B C 1
ATOM 3723 O O . ASN B 1 174 ? -6.828 -36.125 -9.977 1 94.38 174 ASN B O 1
ATOM 3727 N N . ASN B 1 175 ? -6.344 -34.625 -8.359 1 95.88 175 ASN B N 1
ATOM 3728 C CA . ASN B 1 175 ? -7.121 -33.562 -8.984 1 95.88 175 ASN B CA 1
ATOM 3729 C C . ASN B 1 175 ? -6.266 -32.312 -9.25 1 95.88 175 ASN B C 1
ATOM 3731 O O . ASN B 1 175 ? -5.895 -31.609 -8.312 1 95.88 175 ASN B O 1
ATOM 3735 N N . ALA B 1 176 ? -6.035 -32.062 -10.562 1 96.88 176 ALA B N 1
ATOM 3736 C CA . ALA B 1 176 ? -5.141 -31 -10.961 1 96.88 176 ALA B CA 1
ATOM 3737 C C . ALA B 1 176 ? -5.727 -29.641 -10.594 1 96.88 176 ALA B C 1
ATOM 3739 O O . ALA B 1 176 ? -5.035 -28.781 -10.016 1 96.88 176 ALA B O 1
ATOM 3740 N N . GLU B 1 177 ? -6.973 -29.469 -10.898 1 96.38 177 GLU B N 1
ATOM 3741 C CA . GLU B 1 177 ? -7.613 -28.172 -10.641 1 96.38 177 GLU B CA 1
ATOM 3742 C C . GLU B 1 177 ? -7.617 -27.859 -9.148 1 96.38 177 GLU B C 1
ATOM 3744 O O . GLU B 1 177 ? -7.301 -26.734 -8.758 1 96.38 177 GLU B O 1
ATOM 3749 N N . LYS B 1 178 ? -7.992 -28.859 -8.344 1 95.44 178 LYS B N 1
ATOM 3750 C CA . LYS B 1 178 ? -7.996 -28.672 -6.895 1 95.44 178 LYS B CA 1
ATOM 3751 C C . LYS B 1 178 ? -6.594 -28.359 -6.375 1 95.44 178 LYS B C 1
ATOM 3753 O O . LYS B 1 178 ? -6.422 -27.469 -5.547 1 95.44 178 LYS B O 1
ATOM 3758 N N . MET B 1 179 ? -5.621 -29.078 -6.828 1 96.12 179 MET B N 1
ATOM 3759 C CA . MET B 1 179 ? -4.227 -28.891 -6.441 1 96.12 179 MET B CA 1
ATOM 3760 C C . MET B 1 179 ? -3.775 -27.453 -6.73 1 96.12 179 MET B C 1
ATOM 3762 O O . MET B 1 179 ? -3.229 -26.781 -5.855 1 96.12 179 MET B O 1
ATOM 3766 N N . LEU B 1 180 ? -4.07 -26.969 -7.922 1 97 180 LEU B N 1
ATOM 3767 C CA . LEU B 1 180 ? -3.662 -25.625 -8.336 1 97 180 LEU B CA 1
ATOM 3768 C C . LEU B 1 180 ? -4.418 -24.562 -7.555 1 97 180 LEU B C 1
ATOM 3770 O O . LEU B 1 180 ? -3.832 -23.562 -7.129 1 97 180 LEU B O 1
ATOM 3774 N N . PHE B 1 181 ? -5.715 -24.859 -7.363 1 96.75 181 PHE B N 1
ATOM 3775 C CA . PHE B 1 181 ? -6.566 -23.875 -6.691 1 96.75 181 PHE B CA 1
ATOM 3776 C C . PHE B 1 181 ? -6.164 -23.734 -5.227 1 96.75 181 PHE B C 1
ATOM 3778 O O . PHE B 1 181 ? -6.098 -22.625 -4.707 1 96.75 181 PHE B O 1
ATOM 3785 N N . GLU B 1 182 ? -5.883 -24.734 -4.566 1 94.31 182 GLU B N 1
ATOM 3786 C CA . GLU B 1 182 ? -5.465 -24.703 -3.166 1 94.31 182 GLU B CA 1
ATOM 3787 C C . GLU B 1 182 ? -4.164 -23.922 -2.998 1 94.31 182 GLU B C 1
ATOM 3789 O O . GLU B 1 182 ? -4.02 -23.141 -2.061 1 94.31 182 GLU B O 1
ATOM 3794 N N . LYS B 1 183 ? -3.254 -24.156 -3.854 1 95.19 183 LYS B N 1
ATOM 3795 C CA . LYS B 1 183 ? -2.01 -23.391 -3.797 1 95.19 183 LYS B CA 1
ATOM 3796 C C . LYS B 1 183 ? -2.264 -21.906 -4.027 1 95.19 183 LYS B C 1
ATOM 3798 O O . LYS B 1 183 ? -1.676 -21.062 -3.354 1 95.19 183 LYS B O 1
ATOM 3803 N N . ALA B 1 184 ? -3.105 -21.594 -5.031 1 96.69 184 ALA B N 1
ATOM 3804 C CA . ALA B 1 184 ? -3.426 -20.203 -5.324 1 96.69 184 ALA B CA 1
ATOM 3805 C C . ALA B 1 184 ? -4.023 -19.516 -4.105 1 96.69 184 ALA B C 1
ATOM 3807 O O . ALA B 1 184 ? -3.678 -18.359 -3.799 1 96.69 184 ALA B O 1
ATOM 3808 N N . LEU B 1 185 ? -4.902 -20.203 -3.424 1 97.19 185 LEU B N 1
ATOM 3809 C CA . LEU B 1 185 ? -5.535 -19.656 -2.229 1 97.19 185 LEU B CA 1
ATOM 3810 C C . LEU B 1 185 ? -4.496 -19.344 -1.159 1 97.19 185 LEU B C 1
ATOM 3812 O O . LEU B 1 185 ? -4.523 -18.266 -0.57 1 97.19 185 LEU B O 1
ATOM 3816 N N . LEU B 1 186 ? -3.592 -20.25 -0.948 1 95.44 186 LEU B N 1
ATOM 3817 C CA . LEU B 1 186 ? -2.553 -20.031 0.055 1 95.44 186 LEU B CA 1
ATOM 3818 C C . LEU B 1 186 ? -1.646 -18.875 -0.335 1 95.44 186 LEU B C 1
ATOM 3820 O O . LEU B 1 186 ? -1.247 -18.078 0.518 1 95.44 186 LEU B O 1
ATOM 3824 N N . ASN B 1 187 ? -1.351 -18.766 -1.606 1 95.81 187 ASN B N 1
ATOM 3825 C CA . ASN B 1 187 ? -0.503 -17.688 -2.111 1 95.81 187 ASN B CA 1
ATOM 3826 C C . ASN B 1 187 ? -1.17 -16.328 -1.946 1 95.81 187 ASN B C 1
ATOM 3828 O O . ASN B 1 187 ? -0.488 -15.312 -1.817 1 95.81 187 ASN B O 1
ATOM 3832 N N . CYS B 1 188 ? -2.494 -16.297 -1.927 1 98.06 188 CYS B N 1
ATOM 3833 C CA . CYS B 1 188 ? -3.236 -15.047 -1.765 1 98.06 188 CYS B CA 1
ATOM 3834 C C . CYS B 1 188 ? -2.953 -14.422 -0.408 1 98.06 188 CYS B C 1
ATOM 3836 O O . CYS B 1 188 ? -3.027 -13.195 -0.259 1 98.06 188 CYS B O 1
ATOM 3838 N N . PHE B 1 189 ? -2.627 -15.281 0.575 1 98.12 189 PHE B N 1
ATOM 3839 C CA . PHE B 1 189 ? -2.383 -14.773 1.92 1 98.12 189 PHE B CA 1
ATOM 3840 C C . PHE B 1 189 ? -1.014 -14.109 2.008 1 98.12 189 PHE B C 1
ATOM 3842 O O . PHE B 1 189 ? -0.816 -13.188 2.805 1 98.12 189 PHE B O 1
ATOM 3849 N N . VAL B 1 190 ? -0.067 -14.531 1.183 1 97.5 190 VAL B N 1
ATOM 3850 C CA . VAL B 1 190 ? 1.328 -14.188 1.433 1 97.5 190 VAL B CA 1
ATOM 3851 C C . VAL B 1 190 ? 1.84 -13.266 0.328 1 97.5 190 VAL B C 1
ATOM 3853 O O . VAL B 1 190 ? 2.34 -12.172 0.604 1 97.5 190 VAL B O 1
ATOM 3856 N N . ASN B 1 191 ? 1.623 -13.586 -0.904 1 97.38 191 ASN B N 1
ATOM 3857 C CA . ASN B 1 191 ? 2.352 -13.023 -2.033 1 97.38 191 ASN B CA 1
ATOM 3858 C C . ASN B 1 191 ? 2.043 -11.539 -2.211 1 97.38 191 ASN B C 1
ATOM 3860 O O . ASN B 1 191 ? 2.957 -10.711 -2.291 1 97.38 191 ASN B O 1
ATOM 3864 N N . PRO B 1 192 ? 0.735 -11.156 -2.264 1 98.19 192 PRO B N 1
ATOM 3865 C CA . PRO B 1 192 ? 0.473 -9.734 -2.508 1 98.19 192 PRO B CA 1
ATOM 3866 C C . PRO B 1 192 ? 0.976 -8.844 -1.377 1 98.19 192 PRO B C 1
ATOM 3868 O O . PRO B 1 192 ? 1.558 -7.785 -1.633 1 98.19 192 PRO B O 1
ATOM 3871 N N . LEU B 1 193 ? 0.782 -9.273 -0.116 1 98.38 193 LEU B N 1
ATOM 3872 C CA . LEU B 1 193 ? 1.17 -8.461 1.035 1 98.38 193 LEU B CA 1
ATOM 3873 C C . LEU B 1 193 ? 2.684 -8.281 1.089 1 98.38 193 LEU B C 1
ATOM 3875 O O . LEU B 1 193 ? 3.176 -7.168 1.271 1 98.38 193 LEU B O 1
ATOM 3879 N N . THR B 1 194 ? 3.441 -9.359 0.908 1 97.88 194 THR B N 1
ATOM 3880 C CA . THR B 1 194 ? 4.898 -9.281 0.974 1 97.88 194 THR B CA 1
ATOM 3881 C C . THR B 1 194 ? 5.445 -8.445 -0.174 1 97.88 194 THR B C 1
ATOM 3883 O O . THR B 1 194 ? 6.434 -7.723 -0.006 1 97.88 194 THR B O 1
ATOM 3886 N N . ALA B 1 195 ? 4.809 -8.562 -1.311 1 97.25 195 ALA B N 1
ATOM 3887 C CA . ALA B 1 195 ? 5.262 -7.805 -2.477 1 97.25 195 ALA B CA 1
ATOM 3888 C C . ALA B 1 195 ? 5.035 -6.309 -2.285 1 97.25 195 ALA B C 1
ATOM 3890 O O . ALA B 1 195 ? 5.914 -5.496 -2.584 1 97.25 195 ALA B O 1
ATOM 3891 N N . ILE B 1 196 ? 3.893 -5.938 -1.762 1 97.38 196 ILE B N 1
ATOM 3892 C CA . ILE B 1 196 ? 3.551 -4.535 -1.552 1 97.38 196 ILE B CA 1
ATOM 3893 C C . ILE B 1 196 ? 4.449 -3.941 -0.467 1 97.38 196 ILE B C 1
ATOM 3895 O O . ILE B 1 196 ? 4.961 -2.83 -0.615 1 97.38 196 ILE B O 1
ATOM 3899 N N . LEU B 1 197 ? 4.656 -4.688 0.606 1 96.81 197 LEU B N 1
ATOM 3900 C CA . LEU B 1 197 ? 5.355 -4.203 1.789 1 96.81 197 LEU B CA 1
ATOM 3901 C C . LEU B 1 197 ? 6.863 -4.395 1.648 1 96.81 197 LEU B C 1
ATOM 3903 O O . LEU B 1 197 ? 7.641 -3.844 2.43 1 96.81 197 LEU B O 1
ATOM 3907 N N . LYS B 1 198 ? 7.266 -5.18 0.648 1 95.88 198 LYS B N 1
ATOM 3908 C CA . LYS B 1 198 ? 8.672 -5.496 0.411 1 95.88 198 LYS B CA 1
ATOM 3909 C C . LYS B 1 198 ? 9.312 -6.113 1.65 1 95.88 198 LYS B C 1
ATOM 3911 O O . LYS B 1 198 ? 10.383 -5.672 2.09 1 95.88 198 LYS B O 1
ATOM 3916 N N . VAL B 1 199 ? 8.68 -7.121 2.105 1 96.38 199 VAL B N 1
ATOM 3917 C CA . VAL B 1 199 ? 9.172 -7.785 3.311 1 96.38 199 VAL B CA 1
ATOM 3918 C C . VAL B 1 199 ? 9.188 -9.297 3.096 1 96.38 199 VAL B C 1
ATOM 3920 O O . VAL B 1 199 ? 8.531 -9.812 2.189 1 96.38 199 VAL B O 1
ATOM 3923 N N . LYS B 1 200 ? 9.922 -10.023 3.943 1 95.69 200 LYS B N 1
ATOM 3924 C CA . LYS B 1 200 ? 9.914 -11.484 3.961 1 95.69 200 LYS B CA 1
ATOM 3925 C C . LYS B 1 200 ? 8.617 -12.023 4.555 1 95.69 200 LYS B C 1
ATOM 3927 O O . LYS B 1 200 ? 7.871 -11.289 5.207 1 95.69 200 LYS B O 1
ATOM 3932 N N . ASN B 1 201 ? 8.336 -13.312 4.426 1 96.06 201 ASN B N 1
ATOM 3933 C CA . ASN B 1 201 ? 7.07 -13.93 4.801 1 96.06 201 ASN B CA 1
ATOM 3934 C C . ASN B 1 201 ? 6.816 -13.828 6.305 1 96.06 201 ASN B C 1
ATOM 3936 O O . ASN B 1 201 ? 5.688 -13.586 6.734 1 96.06 201 ASN B O 1
ATOM 3940 N N . GLY B 1 202 ? 7.852 -13.953 7.078 1 96.81 202 GLY B N 1
ATOM 3941 C CA . GLY B 1 202 ? 7.707 -14 8.523 1 96.81 202 GLY B CA 1
ATOM 3942 C C . GLY B 1 202 ? 7.203 -12.688 9.109 1 96.81 202 GLY B C 1
ATOM 3943 O O . GLY B 1 202 ? 6.547 -12.688 10.156 1 96.81 202 GLY B O 1
ATOM 3944 N N . MET B 1 203 ? 7.449 -11.609 8.477 1 96.25 203 MET B N 1
ATOM 3945 C CA . MET B 1 203 ? 7.07 -10.289 8.969 1 96.25 203 MET B CA 1
ATOM 3946 C C . MET B 1 203 ? 5.555 -10.141 9.031 1 96.25 203 MET B C 1
ATOM 3948 O O . MET B 1 203 ? 5.035 -9.32 9.789 1 96.25 203 MET B O 1
ATOM 3952 N N . LEU B 1 204 ? 4.84 -10.938 8.281 1 97.56 204 LEU B N 1
ATOM 3953 C CA . LEU B 1 204 ? 3.391 -10.812 8.164 1 97.56 204 LEU B CA 1
ATOM 3954 C C . LEU B 1 204 ? 2.709 -11.18 9.477 1 97.56 204 LEU B C 1
ATOM 3956 O O . LEU B 1 204 ? 1.559 -10.805 9.711 1 97.56 204 LEU B O 1
ATOM 3960 N N . ILE B 1 205 ? 3.412 -11.961 10.297 1 97.38 205 ILE B N 1
ATOM 3961 C CA . ILE B 1 205 ? 2.771 -12.375 11.539 1 97.38 205 ILE B CA 1
ATOM 3962 C C . ILE B 1 205 ? 3.441 -11.688 12.727 1 97.38 205 ILE B C 1
ATOM 3964 O O . ILE B 1 205 ? 3.127 -11.977 13.883 1 97.38 205 ILE B O 1
ATOM 3968 N N . GLU B 1 206 ? 4.387 -10.82 12.492 1 95.5 206 GLU B N 1
ATOM 3969 C CA . GLU B 1 206 ? 5.105 -10.117 13.547 1 95.5 206 GLU B CA 1
ATOM 3970 C C . GLU B 1 206 ? 4.473 -8.758 13.836 1 95.5 206 GLU B C 1
ATOM 3972 O O . GLU B 1 206 ? 4.586 -8.242 14.953 1 95.5 206 GLU B O 1
ATOM 3977 N N . ASN B 1 207 ? 3.898 -8.188 12.867 1 94.44 207 ASN B N 1
ATOM 3978 C CA . ASN B 1 207 ? 3.244 -6.891 12.992 1 94.44 207 ASN B CA 1
ATOM 3979 C C . ASN B 1 207 ? 1.737 -7.039 13.18 1 94.44 207 ASN B C 1
ATOM 3981 O O . ASN B 1 207 ? 1.077 -7.734 12.406 1 94.44 207 ASN B O 1
ATOM 3985 N N . PRO B 1 208 ? 1.186 -6.371 14.172 1 95.69 208 PRO B N 1
ATOM 3986 C CA . PRO B 1 208 ? -0.247 -6.516 14.438 1 95.69 208 PRO B CA 1
ATOM 3987 C C . PRO B 1 208 ? -1.116 -6.094 13.258 1 95.69 208 PRO B C 1
ATOM 3989 O O . PRO B 1 208 ? -2.191 -6.66 13.047 1 95.69 208 PRO B O 1
ATOM 3992 N N . GLN B 1 209 ? -0.709 -5.09 12.547 1 96.81 209 GLN B N 1
ATOM 3993 C CA . GLN B 1 209 ? -1.498 -4.625 11.406 1 96.81 209 GLN B CA 1
ATOM 3994 C C . GLN B 1 209 ? -1.469 -5.641 10.266 1 96.81 209 GLN B C 1
ATOM 3996 O O . GLN B 1 209 ? -2.475 -5.844 9.586 1 96.81 209 GLN B O 1
ATOM 4001 N N . SER B 1 210 ? -0.329 -6.242 9.977 1 97.44 210 SER B N 1
ATOM 4002 C CA . SER B 1 210 ? -0.281 -7.281 8.953 1 97.44 210 SER B CA 1
ATOM 4003 C C . SER B 1 210 ? -1.09 -8.508 9.367 1 97.44 210 SER B C 1
ATOM 4005 O O . SER B 1 210 ? -1.717 -9.156 8.523 1 97.44 210 SER B O 1
ATOM 4007 N N . LEU B 1 211 ? -1.036 -8.797 10.641 1 97.31 211 LEU B N 1
ATOM 4008 C CA . LEU B 1 211 ? -1.835 -9.906 11.156 1 97.31 211 LEU B CA 1
ATOM 4009 C C . LEU B 1 211 ? -3.322 -9.648 10.945 1 97.31 211 LEU B C 1
ATOM 4011 O O . LEU B 1 211 ? -4.074 -10.562 10.602 1 97.31 211 LEU B O 1
ATOM 4015 N N . LEU B 1 212 ? -3.721 -8.438 11.172 1 97.12 212 LEU B N 1
ATOM 4016 C CA . LEU B 1 212 ? -5.109 -8.055 10.945 1 97.12 212 LEU B CA 1
ATOM 4017 C C . LEU B 1 212 ? -5.484 -8.219 9.477 1 97.12 212 LEU B C 1
ATOM 4019 O O . LEU B 1 212 ? -6.582 -8.688 9.156 1 97.12 212 LEU B O 1
ATOM 4023 N N . LEU B 1 213 ? -4.648 -7.793 8.562 1 98.19 213 LEU B N 1
ATOM 4024 C CA . LEU B 1 213 ? -4.902 -7.953 7.133 1 98.19 213 LEU B CA 1
ATOM 4025 C C . LEU B 1 213 ? -5.012 -9.43 6.766 1 98.19 213 LEU B C 1
ATOM 4027 O O . LEU B 1 213 ? -5.867 -9.805 5.961 1 98.19 213 LEU B O 1
ATOM 4031 N N . LEU B 1 214 ? -4.145 -10.273 7.387 1 98.38 214 LEU B N 1
ATOM 4032 C CA . LEU B 1 214 ? -4.219 -11.711 7.156 1 98.38 214 LEU B CA 1
ATOM 4033 C C . LEU B 1 214 ? -5.559 -12.266 7.621 1 98.38 214 LEU B C 1
ATOM 4035 O O . LEU B 1 214 ? -6.152 -13.109 6.945 1 98.38 214 LEU B O 1
ATOM 4039 N N . GLU B 1 215 ? -5.957 -11.812 8.727 1 98.19 215 GLU B N 1
ATOM 4040 C CA . GLU B 1 215 ? -7.234 -12.266 9.266 1 98.19 215 GLU B CA 1
ATOM 4041 C C . GLU B 1 215 ? -8.391 -11.867 8.352 1 98.19 215 GLU B C 1
ATOM 4043 O O . GLU B 1 215 ? -9.312 -12.656 8.125 1 98.19 215 GLU B O 1
ATOM 4048 N N . ASN B 1 216 ? -8.398 -10.625 7.871 1 98.19 216 ASN B N 1
ATOM 4049 C CA . ASN B 1 216 ? -9.43 -10.172 6.945 1 98.19 216 ASN B CA 1
ATOM 4050 C C . ASN B 1 216 ? -9.438 -11.008 5.664 1 98.19 216 ASN B C 1
ATOM 4052 O O . ASN B 1 216 ? -10.5 -11.391 5.176 1 98.19 216 ASN B O 1
ATOM 4056 N N . LEU B 1 217 ? -8.281 -11.242 5.129 1 98.62 217 LEU B N 1
ATOM 4057 C CA . LEU B 1 217 ? -8.156 -12.086 3.941 1 98.62 217 LEU B CA 1
ATOM 4058 C C . LEU B 1 217 ? -8.734 -13.477 4.203 1 98.62 217 LEU B C 1
ATOM 4060 O O . LEU B 1 217 ? -9.461 -14.016 3.365 1 98.62 217 LEU B O 1
ATOM 4064 N N . TYR B 1 218 ? -8.383 -14.039 5.379 1 98.56 218 TYR B N 1
ATOM 4065 C CA . TYR B 1 218 ? -8.852 -15.367 5.754 1 98.56 218 TYR B CA 1
ATOM 4066 C C . TYR B 1 218 ? -10.375 -15.414 5.789 1 98.56 218 TYR B C 1
ATOM 4068 O O . TYR B 1 218 ? -10.984 -16.328 5.234 1 98.56 218 TYR B O 1
ATOM 4076 N N . LYS B 1 219 ? -10.961 -14.43 6.414 1 98.06 219 LYS B N 1
ATOM 4077 C CA . LYS B 1 219 ? -12.414 -14.367 6.508 1 98.06 219 LYS B CA 1
ATOM 4078 C C . LYS B 1 219 ? -13.055 -14.25 5.125 1 98.06 219 LYS B C 1
ATOM 4080 O O . LYS B 1 219 ? -14.062 -14.906 4.844 1 98.06 219 LYS B O 1
ATOM 4085 N N . GLU B 1 220 ? -12.516 -13.406 4.27 1 98.38 220 GLU B N 1
ATOM 4086 C CA . GLU B 1 220 ? -13.023 -13.234 2.912 1 98.38 220 GLU B CA 1
ATOM 4087 C C . GLU B 1 220 ? -12.977 -14.547 2.135 1 98.38 220 GLU B C 1
ATOM 4089 O O . GLU B 1 220 ? -13.969 -14.945 1.521 1 98.38 220 GLU B O 1
ATOM 4094 N N . LEU B 1 221 ? -11.82 -15.219 2.182 1 98.38 221 LEU B N 1
ATOM 4095 C CA . LEU B 1 221 ? -11.625 -16.422 1.375 1 98.38 221 LEU B CA 1
ATOM 4096 C C . LEU B 1 221 ? -12.43 -17.594 1.936 1 98.38 221 LEU B C 1
ATOM 4098 O O . LEU B 1 221 ? -12.93 -18.422 1.179 1 98.38 221 LEU B O 1
ATOM 4102 N N . LYS B 1 222 ? -12.508 -17.672 3.266 1 97.94 222 LYS B N 1
ATOM 4103 C CA . LYS B 1 222 ? -13.352 -18.703 3.875 1 97.94 222 LYS B CA 1
ATOM 4104 C C . LYS B 1 222 ? -14.812 -18.531 3.461 1 97.94 222 LYS B C 1
ATOM 4106 O O . LYS B 1 222 ? -15.5 -19.516 3.197 1 97.94 222 LYS B O 1
ATOM 4111 N N . ALA B 1 223 ? -15.297 -17.312 3.447 1 97.88 223 ALA B N 1
ATOM 4112 C CA . ALA B 1 223 ? -16.672 -17.031 3.039 1 97.88 223 ALA B CA 1
ATOM 4113 C C . ALA B 1 223 ? -16.875 -17.359 1.562 1 97.88 223 ALA B C 1
ATOM 4115 O O . ALA B 1 223 ? -17.922 -17.875 1.177 1 97.88 223 ALA B O 1
ATOM 4116 N N . ALA B 1 224 ? -15.961 -17.031 0.753 1 98.19 224 ALA B N 1
ATOM 4117 C CA . ALA B 1 224 ? -16.078 -17.234 -0.689 1 98.19 224 ALA B CA 1
ATOM 4118 C C . ALA B 1 224 ? -15.914 -18.703 -1.062 1 98.19 224 ALA B C 1
ATOM 4120 O O . ALA B 1 224 ? -16.531 -19.172 -2.018 1 98.19 224 ALA B O 1
ATOM 4121 N N . PHE B 1 225 ? -15.062 -19.438 -0.362 1 98 225 PHE B N 1
ATOM 4122 C CA . PHE B 1 225 ? -14.703 -20.797 -0.718 1 98 225 PHE B CA 1
ATOM 4123 C C . PHE B 1 225 ? -14.766 -21.719 0.504 1 98 225 PHE B C 1
ATOM 4125 O O . PHE B 1 225 ? -13.766 -22.344 0.86 1 98 225 PHE B O 1
ATOM 4132 N N . PRO B 1 226 ? -15.93 -21.875 1.05 1 96.69 226 PRO B N 1
ATOM 4133 C CA . PRO B 1 226 ? -16.062 -22.625 2.297 1 96.69 226 PRO B CA 1
ATOM 4134 C C . PRO B 1 226 ? -15.602 -24.078 2.158 1 96.69 226 PRO B C 1
ATOM 4136 O O . PRO B 1 226 ? -15.031 -24.641 3.096 1 96.69 226 PRO B O 1
ATOM 4139 N N . GLU B 1 227 ? -15.773 -24.719 1.054 1 94.56 227 GLU B N 1
ATOM 4140 C CA . GLU B 1 227 ? -15.383 -26.109 0.863 1 94.56 227 GLU B CA 1
ATOM 4141 C C . GLU B 1 227 ? -13.859 -26.25 0.793 1 94.56 227 GLU B C 1
ATOM 4143 O O . GLU B 1 227 ? -13.281 -27.094 1.467 1 94.56 227 GLU B O 1
ATOM 4148 N N . GLU B 1 228 ? -13.227 -25.406 0.023 1 92.88 228 GLU B N 1
ATOM 4149 C CA . GLU B 1 228 ? -11.781 -25.469 -0.157 1 92.88 228 GLU B CA 1
ATOM 4150 C C . GLU B 1 228 ? -11.047 -25.062 1.12 1 92.88 228 GLU B C 1
ATOM 4152 O O . GLU B 1 228 ? -9.945 -25.547 1.387 1 92.88 228 GLU B O 1
ATOM 4157 N N . MET B 1 229 ? -11.75 -24.234 1.902 1 94 229 MET B N 1
ATOM 4158 C CA . MET B 1 229 ? -11.109 -23.672 3.084 1 94 229 MET B CA 1
ATOM 4159 C C . MET B 1 229 ? -11.531 -24.422 4.344 1 94 229 MET B C 1
ATOM 4161 O O . MET B 1 229 ? -11.141 -24.047 5.453 1 94 229 MET B O 1
ATOM 4165 N N . THR B 1 230 ? -12.227 -25.438 4.18 1 90.75 230 THR B N 1
ATOM 4166 C CA . THR B 1 230 ? -12.805 -26.172 5.305 1 90.75 230 THR B CA 1
ATOM 4167 C C . THR B 1 230 ? -11.719 -26.656 6.254 1 90.75 230 THR B C 1
ATOM 4169 O O . THR B 1 230 ? -11.844 -26.531 7.473 1 90.75 230 THR B O 1
ATOM 4172 N N . SER B 1 231 ? -10.664 -27.125 5.719 1 90.88 231 SER B N 1
ATOM 4173 C CA . SER B 1 231 ? -9.633 -27.75 6.551 1 90.88 231 SER B CA 1
ATOM 4174 C C . SER B 1 231 ? -8.492 -26.766 6.832 1 90.88 231 SER B C 1
ATOM 4176 O O . SER B 1 231 ? -7.492 -27.141 7.449 1 90.88 231 SER B O 1
ATOM 4178 N N . VAL B 1 232 ? -8.617 -25.594 6.363 1 94.06 232 VAL B N 1
ATOM 4179 C CA . VAL B 1 232 ? -7.578 -24.594 6.57 1 94.06 232 VAL B CA 1
ATOM 4180 C C . VAL B 1 232 ? -7.977 -23.656 7.707 1 94.06 232 VAL B C 1
ATOM 4182 O O . VAL B 1 232 ? -8.891 -22.844 7.559 1 94.06 232 VAL B O 1
ATOM 4185 N N . LYS B 1 233 ? -7.406 -23.797 8.93 1 96.38 233 LYS B N 1
ATOM 4186 C CA . LYS B 1 233 ? -7.605 -22.875 10.039 1 96.38 233 LYS B CA 1
ATOM 4187 C C . LYS B 1 233 ? -6.707 -21.641 9.898 1 96.38 233 LYS B C 1
ATOM 4189 O O . LYS B 1 233 ? -5.699 -21.688 9.188 1 96.38 233 LYS B O 1
ATOM 4194 N N . PHE B 1 234 ? -7.094 -20.578 10.531 1 97.81 234 PHE B N 1
ATOM 4195 C CA . PHE B 1 234 ? -6.266 -19.375 10.492 1 97.81 234 PHE B CA 1
ATOM 4196 C C . PHE B 1 234 ? -4.863 -19.672 11.016 1 97.81 234 PHE B C 1
ATOM 4198 O O . PHE B 1 234 ? -3.883 -19.109 10.516 1 97.81 234 PHE B O 1
ATOM 4205 N N . GLU B 1 235 ? -4.777 -20.5 11.984 1 97.62 235 GLU B N 1
ATOM 4206 C CA . GLU B 1 235 ? -3.48 -20.891 12.523 1 97.62 235 GLU B CA 1
ATOM 4207 C C . GLU B 1 235 ? -2.596 -21.516 11.445 1 97.62 235 GLU B C 1
ATOM 4209 O O . GLU B 1 235 ? -1.374 -21.359 11.469 1 97.62 235 GLU B O 1
ATOM 4214 N N . ASP B 1 236 ? -3.139 -22.25 10.539 1 96.94 236 ASP B N 1
ATOM 4215 C CA . ASP B 1 236 ? -2.379 -22.828 9.438 1 96.94 236 ASP B CA 1
ATOM 4216 C C . ASP B 1 236 ? -1.773 -21.734 8.555 1 96.94 236 ASP B C 1
ATOM 4218 O O . ASP B 1 236 ? -0.661 -21.891 8.047 1 96.94 236 ASP B O 1
ATOM 4222 N N . VAL B 1 237 ? -2.564 -20.672 8.336 1 97.38 237 VAL B N 1
ATOM 4223 C CA . VAL B 1 237 ? -2.062 -19.531 7.578 1 97.38 237 VAL B CA 1
ATOM 4224 C C . VAL B 1 237 ? -0.866 -18.906 8.305 1 97.38 237 VAL B C 1
ATOM 4226 O O . VAL B 1 237 ? 0.16 -18.625 7.684 1 97.38 237 VAL B O 1
ATOM 4229 N N . LYS B 1 238 ? -1.005 -18.75 9.617 1 97.75 238 LYS B N 1
ATOM 4230 C CA . LYS B 1 238 ? 0.099 -18.219 10.414 1 97.75 238 LYS B CA 1
ATOM 4231 C C . LYS B 1 238 ? 1.319 -19.141 10.336 1 97.75 238 LYS B C 1
ATOM 4233 O O . LYS B 1 238 ? 2.449 -18.656 10.203 1 97.75 238 LYS B O 1
ATOM 4238 N N . ASN B 1 239 ? 1.079 -20.391 10.391 1 96.56 239 ASN B N 1
ATOM 4239 C CA . ASN B 1 239 ? 2.158 -21.375 10.32 1 96.56 239 ASN B CA 1
ATOM 4240 C C . ASN B 1 239 ? 2.855 -21.344 8.961 1 96.56 239 ASN B C 1
ATOM 4242 O O . ASN B 1 239 ? 4.066 -21.531 8.875 1 96.56 239 ASN B O 1
ATOM 4246 N N . LEU B 1 240 ? 2.104 -21.219 7.941 1 94.38 240 LEU B N 1
ATOM 4247 C CA . LEU B 1 240 ? 2.693 -21.047 6.617 1 94.38 240 LEU B CA 1
ATOM 4248 C C . LEU B 1 240 ? 3.701 -19.906 6.605 1 94.38 240 LEU B C 1
ATOM 4250 O O . LEU B 1 240 ? 4.82 -20.062 6.113 1 94.38 240 LEU B O 1
ATOM 4254 N N . CYS B 1 241 ? 3.316 -18.75 7.172 1 96.75 241 CYS B N 1
ATOM 4255 C CA . CYS B 1 241 ? 4.195 -17.594 7.258 1 96.75 241 CYS B CA 1
ATOM 4256 C C . CYS B 1 241 ? 5.406 -17.891 8.133 1 96.75 241 CYS B C 1
ATOM 4258 O O . CYS B 1 241 ? 6.527 -17.5 7.801 1 96.75 241 CYS B O 1
ATOM 4260 N N . ARG B 1 242 ? 5.145 -18.594 9.203 1 96.06 242 ARG B N 1
ATOM 4261 C CA . ARG B 1 242 ? 6.211 -18.906 10.141 1 96.06 242 ARG B CA 1
ATOM 4262 C C . ARG B 1 242 ? 7.219 -19.875 9.516 1 96.06 242 ARG B C 1
ATOM 4264 O O . ARG B 1 242 ? 8.43 -19.672 9.625 1 96.06 242 ARG B O 1
ATOM 4271 N N . ASN B 1 243 ? 6.73 -20.938 8.93 1 91.62 243 ASN B N 1
ATOM 4272 C CA . ASN B 1 243 ? 7.574 -21.969 8.344 1 91.62 243 ASN B CA 1
ATOM 4273 C C . ASN B 1 243 ? 8.375 -21.438 7.164 1 91.62 243 ASN B C 1
ATOM 4275 O O . ASN B 1 243 ? 9.414 -22 6.809 1 91.62 243 ASN B O 1
ATOM 4279 N N . THR B 1 244 ? 7.938 -20.406 6.574 1 91.31 244 THR B N 1
ATOM 4280 C CA . THR B 1 244 ? 8.625 -19.797 5.438 1 91.31 244 THR B CA 1
ATOM 4281 C C . THR B 1 244 ? 9.125 -18.406 5.785 1 91.31 244 THR B C 1
ATOM 4283 O O . THR B 1 244 ? 9.219 -17.531 4.914 1 91.31 244 THR B O 1
ATOM 4286 N N . ALA B 1 245 ? 9.398 -18.141 7 1 94.19 245 ALA B N 1
ATOM 4287 C CA . ALA B 1 245 ? 9.648 -16.797 7.539 1 94.19 245 ALA B CA 1
ATOM 4288 C C . ALA B 1 245 ? 10.805 -16.125 6.809 1 94.19 245 ALA B C 1
ATOM 4290 O O . ALA B 1 245 ? 10.758 -14.922 6.543 1 94.19 245 ALA B O 1
ATOM 4291 N N . GLU B 1 246 ? 11.797 -16.844 6.465 1 91.06 246 GLU B N 1
ATOM 4292 C CA . GLU B 1 246 ? 13 -16.266 5.879 1 91.06 246 GLU B CA 1
ATOM 4293 C C . GLU B 1 246 ? 12.898 -16.188 4.359 1 91.06 246 GLU B C 1
ATOM 4295 O O . GLU B 1 246 ? 13.773 -15.625 3.699 1 91.06 246 GLU B O 1
ATOM 4300 N N . ASN B 1 247 ? 11.805 -16.672 3.82 1 89.31 247 ASN B N 1
ATOM 4301 C CA . ASN B 1 247 ? 11.641 -16.734 2.371 1 89.31 247 ASN B CA 1
ATOM 4302 C C . ASN B 1 247 ? 11.164 -15.406 1.797 1 89.31 247 ASN B C 1
ATOM 4304 O O . ASN B 1 247 ? 10.484 -14.641 2.479 1 89.31 247 ASN B O 1
ATOM 4308 N N . THR B 1 248 ? 11.617 -15.141 0.612 1 92 248 THR B N 1
ATOM 4309 C CA . THR B 1 248 ? 11.031 -14.133 -0.267 1 92 248 THR B CA 1
ATOM 4310 C C . THR B 1 248 ? 9.992 -14.758 -1.19 1 92 248 THR B C 1
ATOM 4312 O O . THR B 1 248 ? 10.273 -15.734 -1.885 1 92 248 THR B O 1
ATOM 4315 N N . SER B 1 249 ? 8.789 -14.203 -1.052 1 93.5 249 SER B N 1
ATOM 4316 C CA . SER B 1 249 ? 7.762 -14.758 -1.924 1 93.5 249 SER B CA 1
ATOM 4317 C C . SER B 1 249 ? 8.141 -14.602 -3.393 1 93.5 249 SER B C 1
ATOM 4319 O O . SER B 1 249 ? 8.93 -13.719 -3.748 1 93.5 249 SER B O 1
ATOM 4321 N N . SER B 1 250 ? 7.629 -15.469 -4.219 1 90.75 250 SER B N 1
ATOM 4322 C CA . SER B 1 250 ? 7.918 -15.414 -5.645 1 90.75 250 SER B CA 1
ATOM 4323 C C . SER B 1 250 ? 7.461 -14.094 -6.258 1 90.75 250 SER B C 1
ATOM 4325 O O . SER B 1 250 ? 8.117 -13.562 -7.156 1 90.75 250 SER B O 1
ATOM 4327 N N . MET B 1 251 ? 6.43 -13.531 -5.773 1 94.62 251 MET B N 1
ATOM 4328 C CA . MET B 1 251 ? 5.914 -12.266 -6.293 1 94.62 251 MET B CA 1
ATOM 4329 C C . MET B 1 251 ? 6.836 -11.109 -5.918 1 94.62 251 MET B C 1
ATOM 4331 O O . MET B 1 251 ? 7.117 -10.242 -6.746 1 94.62 251 MET B O 1
ATOM 4335 N N . LEU B 1 252 ? 7.242 -11.07 -4.656 1 95.38 252 LEU B N 1
ATOM 4336 C CA . LEU B 1 252 ? 8.234 -10.07 -4.277 1 95.38 252 LEU B CA 1
ATOM 4337 C C . LEU B 1 252 ? 9.508 -10.227 -5.102 1 95.38 252 LEU B C 1
ATOM 4339 O O . LEU B 1 252 ? 10.078 -9.234 -5.559 1 95.38 252 LEU B O 1
ATOM 4343 N N . GLY B 1 253 ? 9.969 -11.5 -5.289 1 91.06 253 GLY B N 1
ATOM 4344 C CA . GLY B 1 253 ? 11.117 -11.75 -6.141 1 91.06 253 GLY B CA 1
ATOM 4345 C C . GLY B 1 253 ? 10.984 -11.156 -7.527 1 91.06 253 GLY B C 1
ATOM 4346 O O . GLY B 1 253 ? 11.93 -10.562 -8.047 1 91.06 253 GLY B O 1
ATOM 4347 N N . ASP B 1 254 ? 9.797 -11.305 -8.125 1 91 254 ASP B N 1
ATOM 4348 C CA . ASP B 1 254 ? 9.531 -10.734 -9.445 1 91 254 ASP B CA 1
ATOM 4349 C C . ASP B 1 254 ? 9.719 -9.219 -9.43 1 91 254 ASP B C 1
ATOM 4351 O O . ASP B 1 254 ? 10.352 -8.656 -10.328 1 91 254 ASP B O 1
ATOM 4355 N N . PHE B 1 255 ? 9.195 -8.508 -8.438 1 90.56 255 PHE B N 1
ATOM 4356 C CA . PHE B 1 255 ? 9.344 -7.062 -8.305 1 90.56 255 PHE B CA 1
ATOM 4357 C C . PHE B 1 255 ? 10.812 -6.68 -8.18 1 90.56 255 PHE B C 1
ATOM 4359 O O . PHE B 1 255 ? 11.281 -5.754 -8.852 1 90.56 255 PHE B O 1
ATOM 4366 N N . LEU B 1 256 ? 11.492 -7.359 -7.363 1 88.94 256 LEU B N 1
ATOM 4367 C CA . LEU B 1 256 ? 12.891 -7.043 -7.082 1 88.94 256 LEU B CA 1
ATOM 4368 C C . LEU B 1 256 ? 13.742 -7.195 -8.336 1 88.94 256 LEU B C 1
ATOM 4370 O O . LEU B 1 256 ? 14.727 -6.465 -8.516 1 88.94 256 LEU B O 1
ATOM 4374 N N . TYR B 1 257 ? 13.32 -8.047 -9.164 1 85.44 257 TYR B N 1
ATOM 4375 C CA . TYR B 1 257 ? 14.109 -8.305 -10.367 1 85.44 257 TYR B CA 1
ATOM 4376 C C . TYR B 1 257 ? 13.5 -7.609 -11.578 1 85.44 257 TYR B C 1
ATOM 4378 O O . TYR B 1 257 ? 13.906 -7.863 -12.719 1 85.44 257 TYR B O 1
ATOM 4386 N N . GLY B 1 258 ? 12.461 -6.777 -11.32 1 86.69 258 GLY B N 1
ATOM 4387 C CA . GLY B 1 258 ? 11.875 -5.965 -12.375 1 86.69 258 GLY B CA 1
ATOM 4388 C C . GLY B 1 258 ? 11.102 -6.781 -13.398 1 86.69 258 GLY B C 1
ATOM 4389 O O . GLY B 1 258 ? 11.125 -6.473 -14.586 1 86.69 258 GLY B O 1
ATOM 4390 N N . ARG B 1 259 ? 10.492 -7.84 -13.008 1 84.44 259 ARG B N 1
ATOM 4391 C CA . ARG B 1 259 ? 9.719 -8.727 -13.875 1 84.44 259 ARG B CA 1
ATOM 4392 C C . ARG B 1 259 ? 8.227 -8.633 -13.57 1 84.44 259 ARG B C 1
ATOM 4394 O O . ARG B 1 259 ? 7.836 -8.266 -12.461 1 84.44 259 ARG B O 1
ATOM 4401 N N . PRO B 1 260 ? 7.453 -8.938 -14.578 1 88.19 260 PRO B N 1
ATOM 4402 C CA . PRO B 1 260 ? 6.023 -9.023 -14.289 1 88.19 260 PRO B CA 1
ATOM 4403 C C . PRO B 1 260 ? 5.691 -10.148 -13.305 1 88.19 260 PRO B C 1
ATOM 4405 O O . PRO B 1 260 ? 6.309 -11.211 -13.344 1 88.19 260 PRO B O 1
ATOM 4408 N N . THR B 1 261 ? 4.742 -9.867 -12.5 1 93.19 261 THR B N 1
ATOM 4409 C CA . THR B 1 261 ? 4.336 -10.875 -11.531 1 93.19 261 THR B CA 1
ATOM 4410 C C . THR B 1 261 ? 3.248 -11.773 -12.117 1 93.19 261 THR B C 1
ATOM 4412 O O . THR B 1 261 ? 2.834 -11.594 -13.258 1 93.19 261 THR B O 1
ATOM 4415 N N . GLU B 1 262 ? 2.863 -12.719 -11.406 1 93.38 262 GLU B N 1
ATOM 4416 C CA . GLU B 1 262 ? 1.789 -13.633 -11.781 1 93.38 262 GLU B CA 1
ATOM 4417 C C . GLU B 1 262 ? 0.513 -13.336 -11 1 93.38 262 GLU B C 1
ATOM 4419 O O . GLU B 1 262 ? -0.244 -14.25 -10.672 1 93.38 262 GLU B O 1
ATOM 4424 N N . ILE B 1 263 ? 0.312 -12.055 -10.648 1 96 263 ILE B N 1
ATOM 4425 C CA . ILE B 1 263 ? -0.815 -11.617 -9.828 1 96 263 ILE B CA 1
ATOM 4426 C C . ILE B 1 263 ? -2.127 -11.977 -10.523 1 96 263 ILE B C 1
ATOM 4428 O O . ILE B 1 263 ? -3.088 -12.391 -9.867 1 96 263 ILE B O 1
ATOM 4432 N N . GLU B 1 264 ? -2.215 -11.898 -11.82 1 93.56 264 GLU B N 1
ATOM 4433 C CA . GLU B 1 264 ? -3.441 -12.172 -12.562 1 93.56 264 GLU B CA 1
ATOM 4434 C C . GLU B 1 264 ? -3.809 -13.648 -12.5 1 93.56 264 GLU B C 1
ATOM 4436 O O . GLU B 1 264 ? -4.977 -14 -12.312 1 93.56 264 GLU B O 1
ATOM 4441 N N . THR B 1 265 ? -2.801 -14.453 -12.609 1 94.25 265 THR B N 1
ATOM 4442 C CA . THR B 1 265 ? -3.076 -15.883 -12.688 1 94.25 265 THR B CA 1
ATOM 4443 C C . THR B 1 265 ? -3.328 -16.469 -11.297 1 94.25 265 THR B C 1
ATOM 4445 O O . THR B 1 265 ? -3.947 -17.531 -11.164 1 94.25 265 THR B O 1
ATOM 4448 N N . ILE B 1 266 ? -2.83 -15.789 -10.297 1 96.44 266 ILE B N 1
ATOM 4449 C CA . ILE B 1 266 ? -3.02 -16.25 -8.93 1 96.44 266 ILE B CA 1
ATOM 4450 C C . ILE B 1 266 ? -4.234 -15.57 -8.312 1 96.44 266 ILE B C 1
ATOM 4452 O O . ILE B 1 266 ? -5.312 -16.156 -8.227 1 96.44 266 ILE B O 1
ATOM 4456 N N . VAL B 1 267 ? -4.098 -14.289 -8.031 1 98 267 VAL B N 1
ATOM 4457 C CA . VAL B 1 267 ? -5.121 -13.547 -7.305 1 98 267 VAL B CA 1
ATOM 4458 C C . VAL B 1 267 ? -6.289 -13.234 -8.234 1 98 267 VAL B C 1
ATOM 4460 O O . VAL B 1 267 ? -7.453 -13.336 -7.84 1 98 267 VAL B O 1
ATOM 4463 N N . GLY B 1 268 ? -5.941 -12.789 -9.469 1 97.25 268 GLY B N 1
ATOM 4464 C CA . GLY B 1 268 ? -6.996 -12.523 -10.43 1 97.25 268 GLY B CA 1
ATOM 4465 C C . GLY B 1 268 ? -7.93 -13.703 -10.633 1 97.25 268 GLY B C 1
ATOM 4466 O O . GLY B 1 268 ? -9.148 -13.531 -10.68 1 97.25 268 GLY B O 1
ATOM 4467 N N . ALA B 1 269 ? -7.383 -14.844 -10.742 1 96.5 269 ALA B N 1
ATOM 4468 C CA . ALA B 1 269 ? -8.172 -16.062 -10.938 1 96.5 269 ALA B CA 1
ATOM 4469 C C . ALA B 1 269 ? -9.047 -16.344 -9.719 1 96.5 269 ALA B C 1
ATOM 4471 O O . ALA B 1 269 ? -10.211 -16.734 -9.859 1 96.5 269 ALA B O 1
ATOM 4472 N N . VAL B 1 270 ? -8.531 -16.203 -8.516 1 98 270 VAL B N 1
ATOM 4473 C CA . VAL B 1 270 ? -9.273 -16.438 -7.281 1 98 270 VAL B CA 1
ATOM 4474 C C . VAL B 1 270 ? -10.43 -15.453 -7.176 1 98 270 VAL B C 1
ATOM 4476 O O . VAL B 1 270 ? -11.562 -15.836 -6.867 1 98 270 VAL B O 1
ATOM 4479 N N . LEU B 1 271 ? -10.172 -14.18 -7.488 1 98.25 271 LEU B N 1
ATOM 4480 C CA . LEU B 1 271 ? -11.203 -13.148 -7.445 1 98.25 271 LEU B CA 1
ATOM 4481 C C . LEU B 1 271 ? -12.305 -13.445 -8.461 1 98.25 271 LEU B C 1
ATOM 4483 O O . LEU B 1 271 ? -13.492 -13.258 -8.164 1 98.25 271 LEU B O 1
ATOM 4487 N N . LYS B 1 272 ? -11.898 -13.836 -9.641 1 97 272 LYS B N 1
ATOM 4488 C CA . LYS B 1 272 ? -12.875 -14.195 -10.672 1 97 272 LYS B CA 1
ATOM 4489 C C . LYS B 1 272 ? -13.797 -15.305 -10.188 1 97 272 LYS B C 1
ATOM 4491 O O . LYS B 1 272 ? -15.016 -15.227 -10.359 1 97 272 LYS B O 1
ATOM 4496 N N . ARG B 1 273 ? -13.273 -16.328 -9.609 1 97.06 273 ARG B N 1
ATOM 4497 C CA . ARG B 1 273 ? -14.07 -17.438 -9.094 1 97.06 273 ARG B CA 1
ATOM 4498 C C . ARG B 1 273 ? -14.984 -16.984 -7.961 1 97.06 273 ARG B C 1
ATOM 4500 O O . ARG B 1 273 ? -16.125 -17.438 -7.859 1 97.06 273 ARG B O 1
ATOM 4507 N N . ALA B 1 274 ? -14.445 -16.156 -7.074 1 98.25 274 ALA B N 1
ATOM 4508 C CA . ALA B 1 274 ? -15.266 -15.617 -5.992 1 98.25 274 ALA B CA 1
ATOM 4509 C C . ALA B 1 274 ? -16.469 -14.859 -6.547 1 98.25 274 ALA B C 1
ATOM 4511 O O . ALA B 1 274 ? -17.594 -15.047 -6.082 1 98.25 274 ALA B O 1
ATOM 4512 N N . ARG B 1 275 ? -16.219 -14.047 -7.555 1 97.56 275 ARG B N 1
ATOM 4513 C CA . ARG B 1 275 ? -17.281 -13.273 -8.18 1 97.56 275 ARG B CA 1
ATOM 4514 C C . ARG B 1 275 ? -18.344 -14.18 -8.789 1 97.56 275 ARG B C 1
ATOM 4516 O O . ARG B 1 275 ? -19.547 -13.883 -8.719 1 97.56 275 ARG B O 1
ATOM 4523 N N . LYS B 1 276 ? -17.938 -15.195 -9.414 1 96.94 276 LYS B N 1
ATOM 4524 C CA . LYS B 1 276 ? -18.859 -16.156 -10 1 96.94 276 LYS B CA 1
ATOM 4525 C C . LYS B 1 276 ? -19.781 -16.75 -8.938 1 96.94 276 LYS B C 1
ATOM 4527 O O . LYS B 1 276 ? -20.922 -17.109 -9.227 1 96.94 276 LYS B O 1
ATOM 4532 N N . LYS B 1 277 ? -19.328 -16.812 -7.766 1 97.25 277 LYS B N 1
ATOM 4533 C CA . LYS B 1 277 ? -20.109 -17.344 -6.652 1 97.25 277 LYS B CA 1
ATOM 4534 C C . LYS B 1 277 ? -20.891 -16.219 -5.961 1 97.25 277 LYS B C 1
ATOM 4536 O O . LYS B 1 277 ? -21.516 -16.438 -4.918 1 97.25 277 LYS B O 1
ATOM 4541 N N . GLY B 1 278 ? -20.75 -15.008 -6.469 1 97.44 278 GLY B N 1
ATOM 4542 C CA . GLY B 1 278 ? -21.438 -13.859 -5.895 1 97.44 278 GLY B CA 1
ATOM 4543 C C . GLY B 1 278 ? -20.812 -13.375 -4.602 1 97.44 278 GLY B C 1
ATOM 4544 O O . GLY B 1 278 ? -21.484 -12.766 -3.766 1 97.44 278 GLY B O 1
ATOM 4545 N N . LYS B 1 279 ? -19.625 -13.734 -4.348 1 97.81 279 LYS B N 1
ATOM 4546 C CA . LYS B 1 279 ? -18.906 -13.352 -3.131 1 97.81 279 LYS B CA 1
ATOM 4547 C C . LYS B 1 279 ? -17.922 -12.219 -3.398 1 97.81 279 LYS B C 1
ATOM 4549 O O . LYS B 1 279 ? -17.328 -12.156 -4.473 1 97.81 279 LYS B O 1
ATOM 4554 N N . GLN B 1 280 ? -17.812 -11.289 -2.42 1 96.38 280 GLN B N 1
ATOM 4555 C CA . GLN B 1 280 ? -16.875 -10.18 -2.514 1 96.38 280 GLN B CA 1
ATOM 4556 C C . GLN B 1 280 ? -15.672 -10.406 -1.604 1 96.38 280 GLN B C 1
ATOM 4558 O O . GLN B 1 280 ? -15.805 -10.977 -0.519 1 96.38 280 GLN B O 1
ATOM 4563 N N . CYS B 1 281 ? -14.523 -10.023 -2.1 1 98.38 281 CYS B N 1
ATOM 4564 C CA . CYS B 1 281 ? -13.281 -10.062 -1.334 1 98.38 281 CYS B CA 1
ATOM 4565 C C . CYS B 1 281 ? -12.578 -8.711 -1.378 1 98.38 281 CYS B C 1
ATOM 4567 O O . CYS B 1 281 ? -11.539 -8.57 -2.033 1 98.38 281 CYS B O 1
ATOM 4569 N N . PRO B 1 282 ? -13.094 -7.73 -0.657 1 98.31 282 PRO B N 1
ATOM 4570 C CA . PRO B 1 282 ? -12.609 -6.355 -0.812 1 98.31 282 PRO B CA 1
ATOM 4571 C C . PRO B 1 282 ? -11.141 -6.199 -0.436 1 98.31 282 PRO B C 1
ATOM 4573 O O . PRO B 1 282 ? -10.422 -5.422 -1.063 1 98.31 282 PRO B O 1
ATOM 4576 N N . THR B 1 283 ? -10.695 -6.836 0.642 1 98.69 283 THR B N 1
ATOM 4577 C CA . THR B 1 283 ? -9.281 -6.746 1.016 1 98.69 283 THR B CA 1
ATOM 4578 C C . THR B 1 283 ? -8.391 -7.293 -0.097 1 98.69 283 THR B C 1
ATOM 4580 O O . THR B 1 283 ? -7.445 -6.629 -0.521 1 98.69 283 THR B O 1
ATOM 4583 N N . LEU B 1 284 ? -8.742 -8.469 -0.583 1 98.81 284 LEU B N 1
ATOM 4584 C CA . LEU B 1 284 ? -7.965 -9.094 -1.647 1 98.81 284 LEU B CA 1
ATOM 4585 C C . LEU B 1 284 ? -8.008 -8.258 -2.92 1 98.81 284 LEU B C 1
ATOM 4587 O O . LEU B 1 284 ? -7 -8.117 -3.615 1 98.81 284 LEU B O 1
ATOM 4591 N N . GLN B 1 285 ? -9.188 -7.754 -3.242 1 98.56 285 GLN B N 1
ATOM 4592 C CA . GLN B 1 285 ? -9.352 -6.895 -4.41 1 98.56 285 GLN B CA 1
ATOM 4593 C C . GLN B 1 285 ? -8.453 -5.664 -4.32 1 98.56 285 GLN B C 1
ATOM 4595 O O . GLN B 1 285 ? -7.863 -5.242 -5.316 1 98.56 285 GLN B O 1
ATOM 4600 N N . THR B 1 286 ? -8.391 -5.074 -3.135 1 98.81 286 THR B N 1
ATOM 4601 C CA . THR B 1 286 ? -7.551 -3.902 -2.928 1 98.81 286 THR B CA 1
ATOM 4602 C C . THR B 1 286 ? -6.082 -4.242 -3.17 1 98.81 286 THR B C 1
ATOM 4604 O O . THR B 1 286 ? -5.383 -3.525 -3.889 1 98.81 286 THR B O 1
ATOM 4607 N N . LEU B 1 287 ? -5.625 -5.332 -2.596 1 98.75 287 LEU B N 1
ATOM 4608 C CA . LEU B 1 287 ? -4.242 -5.762 -2.773 1 98.75 287 LEU B CA 1
ATOM 4609 C C . LEU B 1 287 ? -3.953 -6.074 -4.238 1 98.75 287 LEU B C 1
ATOM 4611 O O . LEU B 1 287 ? -2.891 -5.727 -4.754 1 98.75 287 LEU B O 1
ATOM 4615 N N . TYR B 1 288 ? -4.922 -6.723 -4.871 1 98.44 288 TYR B N 1
ATOM 4616 C CA . TYR B 1 288 ? -4.82 -7.047 -6.289 1 98.44 288 TYR B CA 1
ATOM 4617 C C . TYR B 1 288 ? -4.602 -5.789 -7.121 1 98.44 288 TYR B C 1
ATOM 4619 O O . TYR B 1 288 ? -3.668 -5.727 -7.926 1 98.44 288 TYR B O 1
ATOM 4627 N N . SER B 1 289 ? -5.383 -4.781 -6.898 1 98.31 289 SER B N 1
ATOM 4628 C CA . SER B 1 289 ? -5.301 -3.527 -7.645 1 98.31 289 SER B CA 1
ATOM 4629 C C . SER B 1 289 ? -3.971 -2.824 -7.395 1 98.31 289 SER B C 1
ATOM 4631 O O . SER B 1 289 ? -3.354 -2.305 -8.328 1 98.31 289 SER B O 1
ATOM 4633 N N . LEU B 1 290 ? -3.568 -2.801 -6.148 1 98.31 290 LEU B N 1
ATOM 4634 C CA . LEU B 1 290 ? -2.314 -2.137 -5.805 1 98.31 290 LEU B CA 1
ATOM 4635 C C . LEU B 1 290 ? -1.145 -2.768 -6.555 1 98.31 290 LEU B C 1
ATOM 4637 O O . LEU B 1 290 ? -0.294 -2.059 -7.098 1 98.31 290 LEU B O 1
ATOM 4641 N N . ILE B 1 291 ? -1.089 -4.09 -6.598 1 97.69 291 ILE B N 1
ATOM 4642 C CA . ILE B 1 291 ? -0.003 -4.785 -7.277 1 97.69 291 ILE B CA 1
ATOM 4643 C C . ILE B 1 291 ? -0.017 -4.441 -8.766 1 97.69 291 ILE B C 1
ATOM 4645 O O . ILE B 1 291 ? 1.031 -4.176 -9.359 1 97.69 291 ILE B O 1
ATOM 4649 N N . LEU B 1 292 ? -1.185 -4.477 -9.375 1 96.5 292 LEU B N 1
ATOM 4650 C CA . LEU B 1 292 ? -1.3 -4.164 -10.797 1 96.5 292 LEU B CA 1
ATOM 4651 C C . LEU B 1 292 ? -0.796 -2.754 -11.086 1 96.5 292 LEU B C 1
ATOM 4653 O O . LEU B 1 292 ? -0.136 -2.521 -12.102 1 96.5 292 LEU B O 1
ATOM 4657 N N . ILE B 1 293 ? -1.087 -1.772 -10.242 1 96.12 293 ILE B N 1
ATOM 4658 C CA . ILE B 1 293 ? -0.626 -0.399 -10.406 1 96.12 293 ILE B CA 1
ATOM 4659 C C . ILE B 1 293 ? 0.897 -0.351 -10.312 1 96.12 293 ILE B C 1
ATOM 4661 O O . ILE B 1 293 ? 1.559 0.258 -11.156 1 96.12 293 ILE B O 1
ATOM 4665 N N . MET B 1 294 ? 1.412 -0.988 -9.273 1 94.62 294 MET B N 1
ATOM 4666 C CA . MET B 1 294 ? 2.85 -0.98 -9.023 1 94.62 294 MET B CA 1
ATOM 4667 C C . MET B 1 294 ? 3.611 -1.61 -10.188 1 94.62 294 MET B C 1
ATOM 4669 O O . MET B 1 294 ? 4.734 -1.205 -10.492 1 94.62 294 MET B O 1
ATOM 4673 N N . GLU B 1 295 ? 3.053 -2.648 -10.805 1 90.31 295 GLU B N 1
ATOM 4674 C CA . GLU B 1 295 ? 3.676 -3.289 -11.961 1 90.31 295 GLU B CA 1
ATOM 4675 C C . GLU B 1 295 ? 3.734 -2.342 -13.156 1 90.31 295 GLU B C 1
ATOM 4677 O O . GLU B 1 295 ? 4.715 -2.34 -13.906 1 90.31 295 GLU B O 1
ATOM 4682 N N . GLY B 1 296 ? 2.566 -1.611 -13.391 1 79.12 296 GLY B N 1
ATOM 4683 C CA . GLY B 1 296 ? 2.521 -0.667 -14.492 1 79.12 296 GLY B CA 1
ATOM 4684 C C . GLY B 1 296 ? 3.438 0.527 -14.297 1 79.12 296 GLY B C 1
ATOM 4685 O O . GLY B 1 296 ? 3.881 1.143 -15.266 1 79.12 296 GLY B O 1
ATOM 4686 N N . SER B 1 297 ? 3.555 1.009 -13.016 1 59.03 297 SER B N 1
ATOM 4687 C CA . SER B 1 297 ? 4.387 2.162 -12.688 1 59.03 297 SER B CA 1
ATOM 4688 C C . SER B 1 297 ? 5.867 1.844 -12.859 1 59.03 297 SER B C 1
ATOM 4690 O O . SER B 1 297 ? 6.688 2.748 -13.031 1 59.03 297 SER B O 1
ATOM 4692 N N . GLY B 1 298 ? 6.328 0.64 -12.648 1 49.31 298 GLY B N 1
ATOM 4693 C CA . GLY B 1 298 ? 7.699 0.232 -12.914 1 49.31 298 GLY B CA 1
ATOM 4694 C C . GLY B 1 298 ? 8.125 0.458 -14.352 1 49.31 298 GLY B C 1
ATOM 4695 O O . GLY B 1 298 ? 9.312 0.611 -14.633 1 49.31 298 GLY B O 1
ATOM 4696 N N . GLU B 1 299 ? 7.215 0.316 -15.281 1 41.47 299 GLU B N 1
ATOM 4697 C CA . GLU B 1 299 ? 7.566 0.687 -16.641 1 41.47 299 GLU B CA 1
ATOM 4698 C C . GLU B 1 299 ? 7.777 2.191 -16.781 1 41.47 299 GLU B C 1
ATOM 4700 O O . GLU B 1 299 ? 8.422 2.656 -17.719 1 41.47 299 GLU B O 1
ATOM 4705 N N . MET B 1 300 ? 7.141 3 -15.906 1 36.03 300 MET B N 1
ATOM 4706 C CA . MET B 1 300 ? 7.344 4.445 -15.961 1 36.03 300 MET B CA 1
ATOM 4707 C C . MET B 1 300 ? 8.516 4.863 -15.078 1 36.03 300 MET B C 1
ATOM 4709 O O . MET B 1 300 ? 8.82 6.051 -14.969 1 36.03 300 MET B O 1
ATOM 4713 N N . MET B 1 301 ? 8.891 4.102 -14.109 1 31.61 301 MET B N 1
ATOM 4714 C CA . MET B 1 301 ? 10.141 4.496 -13.461 1 31.61 301 MET B CA 1
ATOM 4715 C C . MET B 1 301 ? 11.344 4.059 -14.289 1 31.61 301 MET B C 1
ATOM 4717 O O . MET B 1 301 ? 11.352 2.967 -14.859 1 31.61 301 MET B O 1
#

Organism: NCBI:txid2304605